Protein AF-0000000086877128 (afdb_homodimer)

Solvent-accessible surface area (backbone atoms only — not comparable to full-atom values): 38748 Å² total; per-residue (Å²): 130,80,77,83,66,61,86,32,36,44,50,57,32,26,36,36,42,41,64,25,34,46,66,72,61,38,46,67,58,54,51,50,49,52,50,43,30,56,76,71,41,38,40,82,70,58,33,36,36,46,27,45,37,66,69,55,47,38,70,53,56,48,97,86,67,41,83,35,70,26,52,86,39,33,70,78,38,64,40,54,50,24,49,56,36,42,74,72,74,32,40,28,24,35,50,50,13,54,2,64,21,31,85,87,59,33,63,27,34,51,97,33,39,54,61,50,28,35,49,40,33,72,30,50,38,35,28,38,40,36,32,52,32,62,46,59,86,90,51,61,65,68,46,54,50,20,20,40,33,50,22,33,46,62,33,85,40,79,45,48,37,33,37,32,51,45,37,48,86,67,36,74,65,48,44,53,40,33,56,27,27,23,33,28,60,35,62,84,70,43,43,31,62,67,42,50,50,52,55,55,59,71,51,63,86,48,31,44,61,32,26,40,36,25,17,38,21,67,46,62,38,55,53,62,33,64,27,58,36,70,36,68,84,73,33,68,33,90,26,47,54,71,55,43,35,47,31,50,53,48,51,39,23,52,54,28,22,34,50,27,38,17,33,61,75,89,68,49,50,70,70,37,48,54,56,78,60,32,63,54,49,49,48,60,27,51,25,72,52,28,41,11,28,44,80,44,74,34,53,65,54,92,79,49,56,91,56,38,37,30,36,41,23,54,40,76,83,37,34,34,39,39,36,44,38,25,64,43,92,51,68,42,69,47,32,44,53,35,52,80,66,30,43,45,62,88,73,60,48,32,33,38,33,30,33,49,83,78,70,42,77,76,47,77,39,59,55,46,54,63,54,75,31,48,47,37,20,55,47,45,29,42,32,36,79,38,117,129,78,75,83,66,60,85,32,36,43,50,57,32,26,35,37,41,41,65,28,34,47,66,72,62,38,46,66,59,54,51,50,49,53,50,42,30,58,76,72,41,38,41,83,70,58,32,36,35,46,28,44,37,66,69,55,47,38,71,54,56,49,97,87,68,42,85,34,70,26,54,86,39,32,70,78,38,62,40,53,51,24,49,56,36,43,73,70,75,33,38,27,23,36,49,50,13,55,2,63,22,31,84,88,60,32,63,26,32,51,97,33,40,54,62,49,27,35,50,40,32,72,30,51,40,35,28,38,40,35,33,51,32,62,46,59,86,89,53,59,64,68,46,54,49,20,20,38,35,51,22,32,47,63,31,86,40,77,46,51,38,33,38,32,50,44,37,48,86,66,34,75,65,47,45,53,41,35,57,27,27,24,33,27,60,34,61,85,70,42,41,31,61,67,42,52,50,51,56,55,61,70,50,63,86,49,30,46,64,30,26,40,36,23,17,37,20,67,45,62,37,56,54,63,34,66,28,57,35,72,36,64,84,72,31,72,32,64,41,47,52,70,54,44,34,48,30,51,53,49,51,38,22,52,54,28,23,34,52,28,37,16,34,60,72,87,69,50,49,70,71,38,47,54,57,80,60,32,64,54,49,50,49,60,26,51,26,72,53,29,40,10,28,45,78,44,74,32,51,66,55,91,81,50,57,89,55,37,37,31,36,42,23,55,41,77,82,38,35,34,39,38,36,42,39,25,62,43,91,52,68,43,67,47,31,44,52,35,53,80,64,30,42,46,62,88,73,60,49,32,34,38,34,30,33,47,83,78,70,41,77,75,47,74,40,59,55,46,54,63,53,75,32,49,49,37,20,58,48,45,29,42,31,36,78,39,117

pLDDT: mean 95.32, std 9.26, range [20.98, 98.94]

InterPro domains:
  IPR000111 Glycoside hydrolase family 27/36, conserved site [PS00512] (46-62)
  IPR002241 Glycoside hydrolase, family 27 [PF16499] (11-287)
  IPR002241 Glycoside hydrolase, family 27 [PR00740] (5-24)
  IPR002241 Glycoside hydrolase, family 27 [PR00740] (41-56)
  IPR002241 Glycoside hydrolase, family 27 [PR00740] (82-103)
  IPR002241 Glycoside hydrolase, family 27 [PR00740] (116-133)
  IPR002241 Glycoside hydrolase, family 27 [PR00740] (144-162)
  IPR002241 Glycoside hydrolase, family 27 [PR00740] (243-264)
  IPR002241 Glycoside hydrolase, family 27 [PTHR11452] (7-384)
  IPR002241 Glycoside hydrolase, family 27 [cd14792] (11-287)
  IPR013780 Glycosyl hydrolase, all-beta [G3DSA:2.60.40.1180] (301-386)
  IPR013785 Aldolase-type TIM barrel [G3DSA:3.20.20.70] (7-291)
  IPR017853 Glycoside hydrolase superfamily [SSF51445] (5-287)
  IPR041233 Alpha galactosidase, C-terminal domain [PF17801] (308-382)

Radius of gyration: 26.91 Å; Cα contacts (8 Å, |Δi|>4): 1889; chains: 2; bounding box: 66×76×56 Å

Foldseek 3Di:
DPPPDPVLLFFAAEAEAPQAQNQNAALVLLLVLLVCCLVVCVVVLPHAEREYEPNQFDQDADPVRETHGDCVRYVVDLLVSQVSSVVSVHAYHYEAELACADPVRHGHCPVNLLVHLLVCVVSRHAEYAYAYPHHDPPDQPLVSLLVNLVSNVPNPDHHQAEAEDQLPPVCLVRVQVSQHSEYENHHEAAQDLVSLLVLLLVCAPVQVSAWGSYHYASYEQCQQCCQNHPDCVSNSPNHDDLQLSLLSLLSCLQQLHRHHHHHSSSPGDPSSSLRSSLSLSSCSSGASGSGGWHWDAFPPNVVDDSQWTKTWDQGPVGKIKIKTFAQAQFKDKGKDFVVVVVDDQVVVKWKFKAWSSVGGTPGTDGGMDIDIAGHSHMTIIIIDIDD/DPPPPPVLLFFAAEAEAPQAQNQNAALVLLLVLLVCCLVVCVVVLPHAEREYEPNQFDQDADPVRHTHGDCVRYVPDLLVSQVSSVVSVHAYHYEAELACADPVRHGHCPVNLLVHLLVCVVSRHAEYEYAYPHHPPPDQPLVSLLVNLVSNVPNPDHHQAEAEDQLPDVCLVRVQVSQHSEYENHHEAAADLVSLLVLLLVCAPVQVSAWGSYHYASYEQCQQCQQNHPDCVSHSDHHDDLQLSLLSLLSCLQQLHRHYHHHSSSPGDPSSSLRSSLSLSSCSSGASGSGGWHWDAFPPNVVDDSSWTKTWDQGPVGKIKIKTFAQAQFKDKGKDFVVVVVDDQVVVKWKFKAWSSVRGTPGTDGRMDIDIAGHSHMTIIIIDIGD

Sequence (774 aa):
MRNHSLMGLAPALGWNSWNTFTWDINEQLIRDVADVFVSDGYLAAGYEYIVIDDCWSLKERDADGNLVADPEKFPSGMKTLADYIHDKGLKFGMYSCVGTHTCVGYPGSFEHEFQDAAMFAEWGVDFLKYDYCFKPRHISGELLYKRMSLALKNCGRDILFSACNWGEDNVYHWIRGSGAHMYRSTGDIRDNWESVKELALSQLGKQSYTGSFCHNDMDMLIVGMYGGSNNDFIGTIGGCNNIEYKTHFSLWSMMGSPLMIGCDVRKANQATKEILLNPDLLAINQDAEARGAYRIKPEPQWFHTDDVFMLVKVLTDGDLAIGFFNMSDSQRELSLQFWDMGLPYAAGCALSLYDCWEHKELGVFRERYAPVVGAHDCLVVRAKLVKMRNHSLMGLAPALGWNSWNTFTWDINEQLIRDVADVFVSDGYLAAGYEYIVIDDCWSLKERDADGNLVADPEKFPSGMKTLADYIHDKGLKFGMYSCVGTHTCVGYPGSFEHEFQDAAMFAEWGVDFLKYDYCFKPRHISGELLYKRMSLALKNCGRDILFSACNWGEDNVYHWIRGSGAHMYRSTGDIRDNWESVKELALSQLGKQSYTGSFCHNDMDMLIVGMYGGSNNDFIGTIGGCNNIEYKTHFSLWSMMGSPLMIGCDVRKANQATKEILLNPDLLAINQDAEARGAYRIKPEPQWFHTDDVFMLVKVLTDGDLAIGFFNMSDSQRELSLQFWDMGLPYAAGCALSLYDCWEHKELGVFRERYAPVVGAHDCLVVRAKLVK

Structure (mmCIF, N/CA/C/O backbone):
data_AF-0000000086877128-model_v1
#
loop_
_entity.id
_entity.type
_entity.pdbx_description
1 polymer Alpha-galactosidase
#
loop_
_atom_site.group_PDB
_atom_site.id
_atom_site.type_symbol
_atom_site.label_atom_id
_atom_site.label_alt_id
_atom_site.label_comp_id
_atom_site.label_asym_id
_atom_site.label_entity_id
_atom_site.label_seq_id
_atom_site.pdbx_PDB_ins_code
_atom_site.Cartn_x
_atom_site.Cartn_y
_atom_site.Cartn_z
_atom_site.occupancy
_atom_site.B_iso_or_equiv
_atom_site.auth_seq_id
_atom_site.auth_comp_id
_atom_site.auth_asym_id
_atom_site.auth_atom_id
_atom_site.pdbx_PDB_model_num
ATOM 1 N N . MET A 1 1 ? 3.586 16.766 -20.344 1 20.98 1 MET A N 1
ATOM 2 C CA . MET A 1 1 ? 2.334 16.125 -19.953 1 20.98 1 MET A CA 1
ATOM 3 C C . MET A 1 1 ? 2.449 15.5 -18.578 1 20.98 1 MET A C 1
ATOM 5 O O . MET A 1 1 ? 3.203 14.547 -18.375 1 20.98 1 MET A O 1
ATOM 9 N N . ARG A 1 2 ? 2.594 16.266 -17.516 1 30.47 2 ARG A N 1
ATOM 10 C CA . ARG A 1 2 ? 2.891 15.953 -16.125 1 30.47 2 ARG A CA 1
ATOM 11 C C . ARG A 1 2 ? 2.119 14.719 -15.664 1 30.47 2 ARG A C 1
ATOM 13 O O . ARG A 1 2 ? 0.891 14.68 -15.758 1 30.47 2 ARG A O 1
ATOM 20 N N . ASN A 1 3 ? 2.402 13.57 -15.867 1 36.44 3 ASN A N 1
ATOM 21 C CA . ASN A 1 3 ? 1.812 12.281 -15.516 1 36.44 3 ASN A CA 1
ATOM 22 C C . ASN A 1 3 ? 1.073 12.352 -14.18 1 36.44 3 ASN A C 1
ATOM 24 O O . ASN A 1 3 ? 1.692 12.539 -13.133 1 36.44 3 ASN A O 1
ATOM 28 N N . HIS A 1 4 ? -0.098 13.031 -14.125 1 47.41 4 HIS A N 1
ATOM 29 C CA . HIS A 1 4 ? -0.958 13.297 -12.977 1 47.41 4 HIS A CA 1
ATOM 30 C C . HIS A 1 4 ? -1.059 12.07 -12.078 1 47.41 4 HIS A C 1
ATOM 32 O O . HIS A 1 4 ? -1.829 11.148 -12.352 1 47.41 4 HIS A O 1
ATOM 38 N N . SER A 1 5 ? 0.069 11.789 -11.312 1 67.81 5 SER A N 1
ATOM 39 C CA . SER A 1 5 ? 0.178 10.672 -10.383 1 67.81 5 SER A CA 1
ATOM 40 C C . SER A 1 5 ? -0.897 10.742 -9.305 1 67.81 5 SER A C 1
ATOM 42 O O . SER A 1 5 ? -1.405 11.82 -9 1 67.81 5 SER A O 1
ATOM 44 N N . LEU A 1 6 ? -1.584 9.75 -9.031 1 87.12 6 LEU A N 1
ATOM 45 C CA . LEU A 1 6 ? -2.561 9.609 -7.961 1 87.12 6 LEU A CA 1
ATOM 46 C C . LEU A 1 6 ? -2.014 10.164 -6.648 1 87.12 6 LEU A C 1
ATOM 48 O O . LEU A 1 6 ? -0.856 9.922 -6.301 1 87.12 6 LEU A O 1
ATOM 52 N N . MET A 1 7 ? -2.77 11.125 -6.109 1 94.69 7 MET A N 1
ATOM 53 C CA . MET A 1 7 ? -2.4 11.68 -4.809 1 94.69 7 MET A CA 1
ATOM 54 C C . MET A 1 7 ? -2.109 10.57 -3.807 1 94.69 7 MET A C 1
ATOM 56 O O . MET A 1 7 ? -2.904 9.641 -3.658 1 94.69 7 MET A O 1
ATOM 60 N N . GLY A 1 8 ? -0.974 10.664 -3.24 1 96.38 8 GLY A N 1
ATOM 61 C CA . GLY A 1 8 ? -0.628 9.695 -2.211 1 96.38 8 GLY A CA 1
ATOM 62 C C . GLY A 1 8 ? 0.07 8.461 -2.76 1 96.38 8 GLY A C 1
ATOM 63 O O . GLY A 1 8 ? 0.421 7.555 -2.006 1 96.38 8 GLY A O 1
ATOM 64 N N . LEU A 1 9 ? 0.329 8.391 -4.074 1 96.75 9 LEU A N 1
ATOM 65 C CA . LEU A 1 9 ? 1.034 7.25 -4.641 1 96.75 9 LEU A CA 1
ATOM 66 C C . LEU A 1 9 ? 2.453 7.16 -4.094 1 96.75 9 LEU A C 1
ATOM 68 O O . LEU A 1 9 ? 2.895 6.086 -3.668 1 96.75 9 LEU A O 1
ATOM 72 N N . ALA A 1 10 ? 3.168 8.227 -4.105 1 97.12 10 ALA A N 1
ATOM 73 C CA . ALA A 1 10 ? 4.5 8.328 -3.512 1 97.12 10 ALA A CA 1
ATOM 74 C C . ALA A 1 10 ? 4.477 9.219 -2.273 1 97.12 10 ALA A C 1
ATOM 76 O O . ALA A 1 10 ? 3.537 9.992 -2.072 1 97.12 10 ALA A O 1
ATOM 77 N N . PRO A 1 11 ? 5.488 9.094 -1.396 1 98.5 11 PRO A N 1
ATOM 78 C CA . PRO A 1 11 ? 5.551 9.969 -0.221 1 98.5 11 PRO A CA 1
ATOM 79 C C . PRO A 1 11 ? 5.586 11.453 -0.59 1 98.5 11 PRO A C 1
ATOM 81 O O . PRO A 1 11 ? 6.215 11.828 -1.58 1 98.5 11 PRO A O 1
ATOM 84 N N . ALA A 1 12 ? 4.965 12.266 0.196 1 98.69 12 ALA A N 1
ATOM 85 C CA . ALA A 1 12 ? 4.93 13.711 -0.038 1 98.69 12 ALA A CA 1
ATOM 86 C C . ALA A 1 12 ? 6.316 14.32 0.141 1 98.69 12 ALA A C 1
ATOM 88 O O . ALA A 1 12 ? 7.062 13.938 1.044 1 98.69 12 ALA A O 1
ATOM 89 N N . LEU A 1 13 ? 6.668 15.234 -0.708 1 98.88 13 LEU A N 1
ATOM 90 C CA . LEU A 1 13 ? 7.855 16.078 -0.585 1 98.88 13 LEU A CA 1
ATOM 91 C C . LEU A 1 13 ? 7.473 17.531 -0.402 1 98.88 13 LEU A C 1
ATOM 93 O O . LEU A 1 13 ? 6.645 18.062 -1.147 1 98.88 13 LEU A O 1
ATOM 97 N N . GLY A 1 14 ? 8 18.141 0.598 1 98.94 14 GLY A N 1
ATOM 98 C CA . GLY A 1 14 ? 7.641 19.531 0.794 1 98.94 14 GLY A CA 1
ATOM 99 C C . GLY A 1 14 ? 8.391 20.188 1.938 1 98.94 14 GLY A C 1
ATOM 100 O O . GLY A 1 14 ? 9.547 19.859 2.207 1 98.94 14 GLY A O 1
ATOM 101 N N . TRP A 1 15 ? 7.836 21.234 2.416 1 98.94 15 TRP A N 1
ATOM 102 C CA . TRP A 1 15 ? 8.344 22.047 3.518 1 98.94 15 TRP A CA 1
ATOM 103 C C . TRP A 1 15 ? 7.254 22.312 4.547 1 98.94 15 TRP A C 1
ATOM 105 O O . TRP A 1 15 ? 6.082 22.484 4.191 1 98.94 15 TRP A O 1
ATOM 115 N N . ASN A 1 16 ? 7.621 22.297 5.781 1 98.69 16 ASN A N 1
ATOM 116 C CA . ASN A 1 16 ? 6.73 22.641 6.887 1 98.69 16 ASN A CA 1
ATOM 117 C C . ASN A 1 16 ? 7.355 23.672 7.816 1 98.69 16 ASN A C 1
ATOM 119 O O . ASN A 1 16 ? 8.531 23.562 8.164 1 98.69 16 ASN A O 1
ATOM 123 N N . SER A 1 17 ? 6.621 24.594 8.305 1 97.44 17 SER A N 1
ATOM 124 C CA . SER A 1 17 ? 7.125 25.781 8.969 1 97.44 17 SER A CA 1
ATOM 125 C C . SER A 1 17 ? 7.504 25.5 10.422 1 97.44 17 SER A C 1
ATOM 127 O O . SER A 1 17 ? 8.18 26.297 11.062 1 97.44 17 SER A O 1
ATOM 129 N N . TRP A 1 18 ? 7.184 24.438 10.969 1 95.81 18 TRP A N 1
ATOM 130 C CA . TRP A 1 18 ? 7.137 24.266 12.414 1 95.81 18 TRP A CA 1
ATOM 131 C C . TRP A 1 18 ? 8.547 24.188 13 1 95.81 18 TRP A C 1
ATOM 133 O O . TRP A 1 18 ? 8.875 24.906 13.938 1 95.81 18 TRP A O 1
ATOM 143 N N . ASN A 1 19 ? 9.398 23.344 12.453 1 94.12 19 ASN A N 1
ATOM 144 C CA . ASN A 1 19 ? 10.648 23 13.109 1 94.12 19 ASN A CA 1
ATOM 145 C C . ASN A 1 19 ? 11.523 24.219 13.336 1 94.12 19 ASN A C 1
ATOM 147 O O . ASN A 1 19 ? 12.188 24.344 14.367 1 94.12 19 ASN A O 1
ATOM 151 N N . THR A 1 20 ? 11.539 25.109 12.406 1 93.69 20 THR A N 1
ATOM 152 C CA . THR A 1 20 ? 12.43 26.25 12.508 1 93.69 20 THR A CA 1
ATOM 153 C C . THR A 1 20 ? 11.688 27.469 13.07 1 93.69 20 THR A C 1
ATOM 155 O O . THR A 1 20 ? 12.219 28.188 13.922 1 93.69 20 THR A O 1
ATOM 158 N N . PHE A 1 21 ? 10.375 27.656 12.68 1 94.19 21 PHE A N 1
ATOM 159 C CA . PHE A 1 21 ? 9.766 28.969 12.906 1 94.19 21 PHE A CA 1
ATOM 160 C C . PHE A 1 21 ? 8.703 28.891 13.992 1 94.19 21 PHE A C 1
ATOM 162 O O . PHE A 1 21 ? 8.305 29.906 14.547 1 94.19 21 PHE A O 1
ATOM 169 N N . THR A 1 22 ? 8.164 27.703 14.266 1 92.25 22 THR A N 1
ATOM 170 C CA . THR A 1 22 ? 7.094 27.531 15.234 1 92.25 22 THR A CA 1
ATOM 171 C C . THR A 1 22 ? 5.992 28.562 15.023 1 92.25 22 THR A C 1
ATOM 173 O O . THR A 1 22 ? 5.262 28.5 14.039 1 92.25 22 THR A O 1
ATOM 176 N N . TRP A 1 23 ? 5.895 29.547 15.961 1 92 23 TRP A N 1
ATOM 177 C CA . TRP A 1 23 ? 4.816 30.531 15.891 1 92 23 TRP A CA 1
ATOM 178 C C . TRP A 1 23 ? 5.254 31.766 15.117 1 92 23 TRP A C 1
ATOM 180 O O . TRP A 1 23 ? 4.43 32.625 14.781 1 92 23 TRP A O 1
ATOM 190 N N . ASP A 1 24 ? 6.535 31.875 14.844 1 93.38 24 ASP A N 1
ATOM 191 C CA . ASP A 1 24 ? 7.055 33.062 14.148 1 93.38 24 ASP A CA 1
ATOM 192 C C . ASP A 1 24 ? 6.883 32.906 12.633 1 93.38 24 ASP A C 1
ATOM 194 O O . ASP A 1 24 ? 7.867 32.812 11.898 1 93.38 24 ASP A O 1
ATOM 198 N N . ILE A 1 25 ? 5.637 32.938 12.219 1 96.81 25 ILE A N 1
ATOM 199 C CA . ILE A 1 25 ? 5.316 32.781 10.805 1 96.81 25 ILE A CA 1
ATOM 200 C C . ILE A 1 25 ? 4.461 33.938 10.336 1 96.81 25 ILE A C 1
ATOM 202 O O . ILE A 1 25 ? 3.74 34.562 11.125 1 96.81 25 ILE A O 1
ATOM 206 N N . ASN A 1 26 ? 4.621 34.281 9.141 1 98.12 26 ASN A N 1
ATOM 207 C CA . ASN A 1 26 ? 3.799 35.312 8.492 1 98.12 26 ASN A CA 1
ATOM 208 C C . ASN A 1 26 ? 3.758 35.094 6.977 1 98.12 26 ASN A C 1
ATOM 210 O O . ASN A 1 26 ? 4.457 34.25 6.441 1 98.12 26 ASN A O 1
ATOM 214 N N . GLU A 1 27 ? 2.949 35.906 6.363 1 98.62 27 GLU A N 1
ATOM 215 C CA . GLU A 1 27 ? 2.688 35.75 4.934 1 98.62 27 GLU A CA 1
ATOM 216 C C . GLU A 1 27 ? 3.967 35.938 4.121 1 98.62 27 GLU A C 1
ATOM 218 O O . GLU A 1 27 ? 4.211 35.156 3.18 1 98.62 27 GLU A O 1
ATOM 223 N N . GLN A 1 28 ? 4.723 36.875 4.422 1 98.62 28 GLN A N 1
ATOM 224 C CA . GLN A 1 28 ? 5.938 37.125 3.656 1 98.62 28 GLN A CA 1
ATOM 225 C C . GLN A 1 28 ? 6.898 35.969 3.73 1 98.62 28 GLN A C 1
ATOM 227 O O . GLN A 1 28 ? 7.512 35.594 2.727 1 98.62 28 GLN A O 1
ATOM 232 N N . LEU A 1 29 ? 7.051 35.406 4.91 1 98.5 29 LEU A N 1
ATOM 233 C CA . LEU A 1 29 ? 7.891 34.219 5.07 1 98.5 29 LEU A CA 1
ATOM 234 C C . LEU A 1 29 ? 7.457 33.094 4.117 1 98.5 29 LEU A C 1
ATOM 236 O O . LEU A 1 29 ? 8.289 32.531 3.42 1 98.5 29 LEU A O 1
ATOM 240 N N . ILE A 1 30 ? 6.18 32.844 4.066 1 98.88 30 ILE A N 1
ATOM 241 C CA . ILE A 1 30 ? 5.648 31.75 3.26 1 98.88 30 ILE A CA 1
ATOM 242 C C . ILE A 1 30 ? 5.855 32.062 1.777 1 98.88 30 ILE A C 1
ATOM 244 O O . ILE A 1 30 ? 6.25 31.172 1.008 1 98.88 30 ILE A O 1
ATOM 248 N N . ARG A 1 31 ? 5.625 33.25 1.391 1 98.88 31 ARG A N 1
ATOM 249 C CA . ARG A 1 31 ? 5.863 33.656 0.009 1 98.88 31 ARG A CA 1
ATOM 250 C C . ARG A 1 31 ? 7.332 33.5 -0.367 1 98.88 31 ARG A C 1
ATOM 252 O O . ARG A 1 31 ? 7.645 32.969 -1.441 1 98.88 31 ARG A O 1
ATOM 259 N N . ASP A 1 32 ? 8.211 33.938 0.527 1 98.88 32 ASP A N 1
ATOM 260 C CA . ASP A 1 32 ? 9.648 33.812 0.268 1 98.88 32 ASP A CA 1
ATOM 261 C C . ASP A 1 32 ? 10.047 32.344 0.097 1 98.88 32 ASP A C 1
ATOM 263 O O . ASP A 1 32 ? 10.836 32 -0.787 1 98.88 32 ASP A O 1
ATOM 267 N N . VAL A 1 33 ? 9.523 31.5 0.943 1 98.88 33 VAL A N 1
ATOM 268 C CA . VAL A 1 33 ? 9.82 30.078 0.854 1 98.88 33 VAL A CA 1
ATOM 269 C C . VAL A 1 33 ? 9.352 29.531 -0.49 1 98.88 33 VAL A C 1
ATOM 271 O O . VAL A 1 33 ? 10.078 28.797 -1.163 1 98.88 33 VAL A O 1
ATOM 274 N N . ALA A 1 34 ? 8.148 29.891 -0.888 1 98.94 34 ALA A N 1
ATOM 275 C CA . ALA A 1 34 ? 7.617 29.438 -2.176 1 98.94 34 ALA A CA 1
ATOM 276 C C . ALA A 1 34 ? 8.523 29.891 -3.322 1 98.94 34 ALA A C 1
ATOM 278 O O . ALA A 1 34 ? 8.797 29.109 -4.238 1 98.94 34 ALA A O 1
ATOM 279 N N . ASP A 1 35 ? 8.977 31.125 -3.24 1 98.88 35 ASP A N 1
ATOM 280 C CA . ASP A 1 35 ? 9.859 31.656 -4.277 1 98.88 35 ASP A CA 1
ATOM 281 C C . ASP A 1 35 ? 11.172 30.859 -4.32 1 98.88 35 ASP A C 1
ATOM 283 O O . ASP A 1 35 ? 11.664 30.531 -5.402 1 98.88 35 ASP A O 1
ATOM 287 N N . VAL A 1 36 ? 11.719 30.547 -3.17 1 98.81 36 VAL A N 1
ATOM 288 C CA . VAL A 1 36 ? 12.984 29.828 -3.066 1 98.81 36 VAL A CA 1
ATOM 289 C C . VAL A 1 36 ? 12.812 28.406 -3.594 1 98.81 36 VAL A C 1
ATOM 291 O O . VAL A 1 36 ? 13.719 27.859 -4.219 1 98.81 36 VAL A O 1
ATOM 294 N N . PHE A 1 37 ? 11.656 27.812 -3.355 1 98.88 37 PHE A N 1
ATOM 295 C CA . PHE A 1 37 ? 11.383 26.469 -3.855 1 98.88 37 PHE A CA 1
ATOM 296 C C . PHE A 1 37 ? 11.547 26.422 -5.371 1 98.88 37 PHE A C 1
ATOM 298 O O . PHE A 1 37 ? 12.047 25.422 -5.906 1 98.88 37 PHE A O 1
ATOM 305 N N . VAL A 1 38 ? 11.125 27.484 -6.004 1 98.75 38 VAL A N 1
ATOM 306 C CA . VAL A 1 38 ? 11.219 27.531 -7.457 1 98.75 38 VAL A CA 1
ATOM 307 C C . VAL A 1 38 ? 12.641 27.891 -7.875 1 98.75 38 VAL A C 1
ATOM 309 O O . VAL A 1 38 ? 13.266 27.172 -8.656 1 98.75 38 VAL A O 1
ATOM 312 N N . SER A 1 39 ? 13.195 28.891 -7.289 1 98.69 39 SER A N 1
ATOM 313 C CA . SER A 1 39 ? 14.469 29.453 -7.75 1 98.69 39 SER A CA 1
ATOM 314 C C . SER A 1 39 ? 15.625 28.5 -7.441 1 98.69 39 SER A C 1
ATOM 316 O O . SER A 1 39 ? 16.578 28.406 -8.211 1 98.69 39 SER A O 1
ATOM 318 N N . ASP A 1 40 ? 15.469 27.797 -6.32 1 98.56 40 ASP A N 1
ATOM 319 C CA . ASP A 1 40 ? 16.609 27 -5.875 1 98.56 40 ASP A CA 1
ATOM 320 C C . ASP A 1 40 ? 16.438 25.531 -6.254 1 98.56 40 ASP A C 1
ATOM 322 O O . ASP A 1 40 ? 17.234 24.688 -5.828 1 98.56 40 ASP A O 1
ATOM 326 N N . GLY A 1 41 ? 15.422 25.203 -7.008 1 98.62 41 GLY A N 1
ATOM 327 C CA . GLY A 1 41 ? 15.344 23.906 -7.656 1 98.62 41 GLY A CA 1
ATOM 328 C C . GLY A 1 41 ? 14.594 22.875 -6.832 1 98.62 41 GLY A C 1
ATOM 329 O O . GLY A 1 41 ? 14.523 21.703 -7.215 1 98.62 41 GLY A O 1
ATOM 330 N N . TYR A 1 42 ? 14.023 23.266 -5.695 1 98.88 42 TYR A N 1
ATOM 331 C CA . TYR A 1 42 ? 13.266 22.312 -4.887 1 98.88 42 TYR A CA 1
ATOM 332 C C . TYR A 1 42 ? 12.062 21.766 -5.656 1 98.88 42 TYR A C 1
ATOM 334 O O . TYR A 1 42 ? 11.812 20.562 -5.664 1 98.88 42 TYR A O 1
ATOM 342 N N . LEU A 1 43 ? 11.297 22.625 -6.316 1 98.88 43 LEU A N 1
ATOM 343 C CA . LEU A 1 43 ? 10.156 22.203 -7.117 1 98.88 43 LEU A CA 1
ATOM 344 C C . LEU A 1 43 ? 10.602 21.25 -8.227 1 98.88 43 LEU A C 1
ATOM 346 O O . LEU A 1 43 ? 9.977 20.219 -8.453 1 98.88 43 LEU A O 1
ATOM 350 N N . ALA A 1 44 ? 11.672 21.578 -8.906 1 98.62 44 ALA A N 1
ATOM 351 C CA . ALA A 1 44 ? 12.188 20.734 -9.977 1 98.62 44 ALA A CA 1
ATOM 352 C C . ALA A 1 44 ? 12.586 19.359 -9.453 1 98.62 44 ALA A C 1
ATOM 354 O O . ALA A 1 44 ? 12.5 18.359 -10.18 1 98.62 44 ALA A O 1
ATOM 355 N N . ALA A 1 45 ? 12.977 19.328 -8.164 1 98.81 45 ALA A N 1
ATOM 356 C CA . ALA A 1 45 ? 13.391 18.062 -7.547 1 98.81 45 ALA A CA 1
ATOM 357 C C . ALA A 1 45 ? 12.188 17.266 -7.055 1 98.81 45 ALA A C 1
ATOM 359 O O . ALA A 1 45 ? 12.328 16.125 -6.609 1 98.81 45 ALA A O 1
ATOM 360 N N . GLY A 1 46 ? 11.031 17.828 -7.109 1 98.5 46 GLY A N 1
ATOM 361 C CA . GLY A 1 46 ? 9.82 17.109 -6.766 1 98.5 46 GLY A CA 1
ATOM 362 C C . GLY A 1 46 ? 9.156 17.609 -5.5 1 98.5 46 GLY A C 1
ATOM 363 O O . GLY A 1 46 ? 8.047 17.188 -5.164 1 98.5 46 GLY A O 1
ATOM 364 N N . TYR A 1 47 ? 9.859 18.531 -4.75 1 98.88 47 TYR A N 1
ATOM 365 C CA . TYR A 1 47 ? 9.219 19.141 -3.588 1 98.88 47 TYR A CA 1
ATOM 366 C C . TYR A 1 47 ? 8.094 20.078 -4.012 1 98.88 47 TYR A C 1
ATOM 368 O O . TYR A 1 47 ? 8.328 21.078 -4.703 1 98.88 47 TYR A O 1
ATOM 376 N N . GLU A 1 48 ? 6.879 19.812 -3.525 1 98.44 48 GLU A N 1
ATOM 377 C CA . GLU A 1 48 ? 5.809 20.609 -4.102 1 98.44 48 GLU A CA 1
ATOM 378 C C . GLU A 1 48 ? 4.902 21.188 -3.018 1 98.44 48 GLU A C 1
ATOM 380 O O . GLU A 1 48 ? 4.117 22.109 -3.277 1 98.44 48 GLU A O 1
ATOM 385 N N . TYR A 1 49 ? 4.938 20.703 -1.763 1 98.88 49 TYR A N 1
ATOM 386 C CA . TYR A 1 49 ? 4.023 21.172 -0.725 1 98.88 49 TYR A CA 1
ATOM 387 C C . TYR A 1 49 ? 4.676 22.234 0.146 1 98.88 49 TYR A C 1
ATOM 389 O O . TYR A 1 49 ? 5.777 22.031 0.668 1 98.88 49 TYR A O 1
ATOM 397 N N . ILE A 1 50 ? 4.059 23.297 0.29 1 98.94 50 ILE A N 1
ATOM 398 C CA . ILE A 1 50 ? 4.391 24.328 1.272 1 98.94 50 ILE A CA 1
ATOM 399 C C . ILE A 1 50 ? 3.338 24.344 2.377 1 98.94 50 ILE A C 1
ATOM 401 O O . ILE A 1 50 ? 2.221 24.828 2.17 1 98.94 50 ILE A O 1
ATOM 405 N N . VAL A 1 51 ? 3.713 23.891 3.596 1 98.94 51 VAL A N 1
ATOM 406 C CA . VAL A 1 51 ? 2.73 23.641 4.648 1 98.94 51 VAL A CA 1
ATOM 407 C C . VAL A 1 51 ? 2.941 24.641 5.785 1 98.94 51 VAL A C 1
ATOM 409 O O . VAL A 1 51 ? 4.027 24.703 6.367 1 98.94 51 VAL A O 1
ATOM 412 N N . ILE A 1 52 ? 1.924 25.406 6.062 1 98.69 52 ILE A N 1
ATOM 413 C CA . ILE A 1 52 ? 1.896 26.234 7.266 1 98.69 52 ILE A CA 1
ATOM 414 C C . ILE A 1 52 ? 1.423 25.391 8.453 1 98.69 52 ILE A C 1
ATOM 416 O O . ILE A 1 52 ? 0.305 24.875 8.445 1 98.69 52 ILE A O 1
ATOM 420 N N . ASP A 1 53 ? 2.275 25.281 9.398 1 97.75 53 ASP A N 1
ATOM 421 C CA . ASP A 1 53 ? 1.914 24.516 10.594 1 97.75 53 ASP A CA 1
ATOM 422 C C . ASP A 1 53 ? 1.119 25.391 11.57 1 97.75 53 ASP A C 1
ATOM 424 O O . ASP A 1 53 ? 0.47 26.344 11.164 1 97.75 53 ASP A O 1
ATOM 428 N N . ASP A 1 54 ? 1.024 25.016 12.805 1 96.75 54 ASP A N 1
ATOM 429 C CA . ASP A 1 54 ? 0.218 25.641 13.859 1 96.75 54 ASP A CA 1
ATOM 430 C C . ASP A 1 54 ? 0.49 27.141 13.945 1 96.75 54 ASP A C 1
ATOM 432 O O . ASP A 1 54 ? 1.432 27.641 13.328 1 96.75 54 ASP A O 1
ATOM 436 N N . CYS A 1 55 ? -0.433 27.891 14.531 1 96.5 55 CYS A N 1
ATOM 437 C CA . CYS A 1 55 ? -0.322 29.281 14.93 1 96.5 55 CYS A CA 1
ATOM 438 C C . CYS A 1 55 ? -0.665 30.203 13.773 1 96.5 55 CYS A C 1
ATOM 440 O O . CYS A 1 55 ? -0.253 31.375 13.758 1 96.5 55 CYS A O 1
ATOM 442 N N . TRP A 1 56 ? -1.335 29.734 12.781 1 98.31 56 TRP A N 1
ATOM 443 C CA . TRP A 1 56 ? -1.737 30.562 11.648 1 98.31 56 TRP A CA 1
ATOM 444 C C . TRP A 1 56 ? -3.041 31.297 11.953 1 98.31 56 TRP A C 1
ATOM 446 O O . TRP A 1 56 ? -3.381 32.281 11.281 1 98.31 56 TRP A O 1
ATOM 456 N N . SER A 1 57 ? -3.799 30.875 12.922 1 98.5 57 SER A N 1
ATOM 457 C CA . SER A 1 57 ? -5.152 31.359 13.164 1 98.5 57 SER A CA 1
ATOM 458 C C . SER A 1 57 ? -5.203 32.25 14.398 1 98.5 57 SER A C 1
ATOM 460 O O . SER A 1 57 ? -4.234 32.344 15.156 1 98.5 57 SER A O 1
ATOM 462 N N . LEU A 1 58 ? -6.344 32.938 14.547 1 98.31 58 LEU A N 1
ATOM 463 C CA . LEU A 1 58 ? -6.691 33.531 15.828 1 98.31 58 LEU A CA 1
ATOM 464 C C . LEU A 1 58 ? -7.016 32.469 16.859 1 98.31 58 LEU A C 1
AT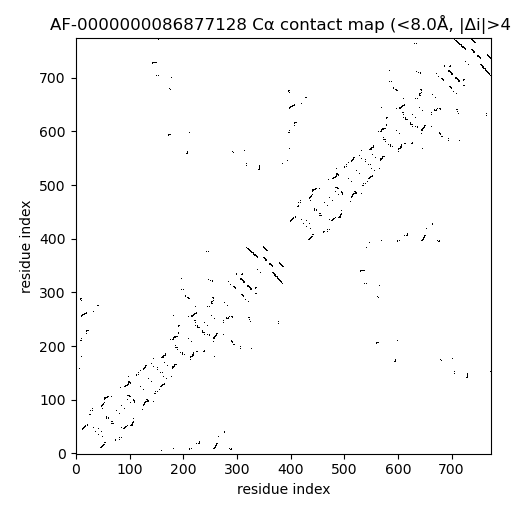OM 466 O O . LEU A 1 58 ? -7.215 31.312 16.516 1 98.31 58 LEU A O 1
ATOM 470 N N . LYS A 1 59 ? -7.062 32.875 18.109 1 97.69 59 LYS A N 1
ATOM 471 C CA . LYS A 1 59 ? -7.23 31.938 19.219 1 97.69 59 LYS A CA 1
ATOM 472 C C . LYS A 1 59 ? -8.711 31.625 19.453 1 97.69 59 LYS A C 1
ATOM 474 O O . LYS A 1 59 ? -9.047 30.812 20.312 1 97.69 59 LYS A O 1
ATOM 479 N N . GLU A 1 60 ? -9.531 32.281 18.719 1 97.69 60 GLU A N 1
ATOM 480 C CA . GLU A 1 60 ? -10.961 32.031 18.797 1 97.69 60 GLU A CA 1
ATOM 481 C C . GLU A 1 60 ? -11.586 31.906 17.406 1 97.69 60 GLU A C 1
ATOM 483 O O . GLU A 1 60 ? -11.188 32.594 16.469 1 97.69 60 GLU A O 1
ATOM 488 N N . ARG A 1 61 ? -12.531 30.984 17.281 1 98.19 61 ARG A N 1
ATOM 489 C CA . ARG A 1 61 ? -13.359 30.906 16.078 1 98.19 61 ARG A CA 1
ATOM 490 C C . ARG A 1 61 ? -14.281 32.094 15.953 1 98.19 61 ARG A C 1
ATOM 492 O O . ARG A 1 61 ? -14.555 32.781 16.953 1 98.19 61 ARG A O 1
ATOM 499 N N . ASP A 1 62 ? -14.773 32.406 14.766 1 98.12 62 ASP A N 1
ATOM 500 C CA . ASP A 1 62 ? -15.734 33.469 14.609 1 98.12 62 ASP A CA 1
ATOM 501 C C . ASP A 1 62 ? -17.141 33.031 15.039 1 98.12 62 ASP A C 1
ATOM 503 O O . ASP A 1 62 ? -17.312 31.922 15.539 1 98.12 62 ASP A O 1
ATOM 507 N N . ALA A 1 63 ? -18.094 33.906 14.875 1 97.81 63 ALA A N 1
ATOM 508 C CA . ALA A 1 63 ? -19.438 33.688 15.383 1 97.81 63 ALA A CA 1
ATOM 509 C C . ALA A 1 63 ? -20.125 32.531 14.656 1 97.81 63 ALA A C 1
ATOM 511 O O . ALA A 1 63 ? -21.016 31.891 15.203 1 97.81 63 ALA A O 1
ATOM 512 N N . ASP A 1 64 ? -19.672 32.219 13.461 1 97.38 64 ASP A N 1
ATOM 513 C CA . ASP A 1 64 ? -20.234 31.141 12.672 1 97.38 64 ASP A CA 1
ATOM 514 C C . ASP A 1 64 ? -19.484 29.844 12.906 1 97.38 64 ASP A C 1
ATOM 516 O O . ASP A 1 64 ? -19.781 28.812 12.281 1 97.38 64 ASP A O 1
ATOM 520 N N . GLY A 1 65 ? -18.453 29.828 13.766 1 97.56 65 GLY A N 1
ATOM 521 C CA . GLY A 1 65 ? -17.719 28.641 14.141 1 97.56 65 GLY A CA 1
ATOM 522 C C . GLY A 1 65 ? -16.531 28.359 13.242 1 97.56 65 GLY A C 1
ATOM 523 O O . GLY A 1 65 ? -15.922 27.297 13.312 1 97.56 65 GLY A O 1
ATOM 524 N N . ASN A 1 66 ? -16.203 29.312 12.43 1 98.12 66 ASN A N 1
ATOM 525 C CA . ASN A 1 66 ? -15.086 29.109 11.516 1 98.12 66 ASN A CA 1
ATOM 526 C C . ASN A 1 66 ? -13.758 29.469 12.164 1 98.12 66 ASN A C 1
ATOM 528 O O . ASN A 1 66 ? -13.695 30.375 13.008 1 98.12 66 ASN A O 1
ATOM 532 N N . LEU A 1 67 ? -12.711 28.719 11.75 1 98.5 67 LEU A N 1
ATOM 533 C CA . LEU A 1 67 ? -11.359 29.188 12.031 1 98.5 67 LEU A CA 1
ATOM 534 C C . LEU A 1 67 ? -11.078 30.5 11.312 1 98.5 67 LEU A C 1
ATOM 536 O O . LEU A 1 67 ? -11.555 30.719 10.195 1 98.5 67 LEU A O 1
ATOM 540 N N . VAL A 1 68 ? -10.336 31.359 11.984 1 98.56 68 VAL A N 1
ATOM 541 C CA . VAL A 1 68 ? -10.047 32.688 11.414 1 98.56 68 VAL A CA 1
ATOM 542 C C . VAL A 1 68 ? -8.539 32.844 11.266 1 98.56 68 VAL A C 1
ATOM 544 O O . VAL A 1 68 ? -7.801 32.781 12.25 1 98.56 68 VAL A O 1
ATOM 547 N N . ALA A 1 69 ? -8.102 33.062 10.094 1 98.56 69 ALA A N 1
ATOM 548 C CA . ALA A 1 69 ? -6.688 33.375 9.891 1 98.56 69 ALA A CA 1
ATOM 549 C C . ALA A 1 69 ? -6.285 34.656 10.57 1 98.56 69 ALA A C 1
ATOM 551 O O . ALA A 1 69 ? -7.027 35.656 10.531 1 98.56 69 ALA A O 1
ATOM 552 N N . ASP A 1 70 ? -5.148 34.656 11.18 1 98.56 70 ASP A N 1
ATOM 553 C CA . ASP A 1 70 ? -4.645 35.875 11.828 1 98.56 70 ASP A CA 1
ATOM 554 C C . ASP A 1 70 ? -4.375 36.969 10.805 1 98.56 70 ASP A C 1
ATOM 556 O O . ASP A 1 70 ? -3.453 36.875 9.992 1 98.56 70 ASP A O 1
ATOM 560 N N . PRO A 1 71 ? -5.094 38.062 10.875 1 98.19 71 PRO A N 1
ATOM 561 C CA . PRO A 1 71 ? -4.922 39.094 9.844 1 98.19 71 PRO A CA 1
ATOM 562 C C . PRO A 1 71 ? -3.594 39.812 9.969 1 98.19 71 PRO A C 1
ATOM 564 O O . PRO A 1 71 ? -3.156 40.469 9.016 1 98.19 71 PRO A O 1
ATOM 567 N N . GLU A 1 72 ? -3.008 39.844 11.148 1 98.31 72 GLU A N 1
ATOM 568 C CA . GLU A 1 72 ? -1.693 40.438 11.312 1 98.31 72 GLU A CA 1
ATOM 569 C C . GLU A 1 72 ? -0.607 39.625 10.641 1 98.31 72 GLU A C 1
ATOM 571 O O . GLU A 1 72 ? 0.295 40.156 10 1 98.31 72 GLU A O 1
ATOM 576 N N . LYS A 1 73 ? -0.727 38.344 10.711 1 98.38 73 LYS A N 1
ATOM 577 C CA . LYS A 1 73 ? 0.261 37.438 10.133 1 98.38 73 LYS A CA 1
ATOM 578 C C . LYS A 1 73 ? 0.013 37.219 8.641 1 98.38 73 LYS A C 1
ATOM 580 O O . LYS A 1 73 ? 0.959 37.125 7.852 1 98.38 73 LYS A O 1
ATOM 585 N N . PHE A 1 74 ? -1.273 37.188 8.32 1 98.69 74 PHE A N 1
ATOM 586 C CA . PHE A 1 74 ? -1.669 36.906 6.945 1 98.69 74 PHE A CA 1
ATOM 587 C C . PHE A 1 74 ? -2.686 37.938 6.453 1 98.69 74 PHE A C 1
ATOM 589 O O . PHE A 1 74 ? -3.846 37.594 6.211 1 98.69 74 PHE A O 1
ATOM 596 N N . PRO A 1 75 ? -2.238 39.062 6.168 1 98.38 75 PRO A N 1
ATOM 597 C CA . PRO A 1 75 ? -3.141 40.188 5.883 1 98.38 75 PRO A CA 1
ATOM 598 C C . PRO A 1 75 ? -3.912 40 4.578 1 98.38 75 PRO A C 1
ATOM 600 O O . PRO A 1 75 ? -5.012 40.562 4.426 1 98.38 75 PRO A O 1
ATOM 603 N N . SER A 1 76 ? -3.416 39.25 3.607 1 97.94 76 SER A N 1
ATOM 604 C CA . SER A 1 76 ? -4.102 39.094 2.328 1 97.94 76 SER A CA 1
ATOM 605 C C . SER A 1 76 ? -5.117 37.938 2.381 1 97.94 76 SER A C 1
ATOM 607 O O . SER A 1 76 ? -5.887 37.75 1.437 1 97.94 76 SER A O 1
ATOM 609 N N . GLY A 1 77 ? -5.039 37.156 3.488 1 98 77 GLY A N 1
ATOM 610 C CA . GLY A 1 77 ? -5.91 36 3.604 1 98 77 GLY A CA 1
ATOM 611 C C . GLY A 1 77 ? -5.289 34.719 3.051 1 98 77 GLY A C 1
ATOM 612 O O . GLY A 1 77 ? -4.406 34.781 2.193 1 98 77 GLY A O 1
ATOM 613 N N . MET A 1 78 ? -5.832 33.625 3.457 1 98.5 78 MET A N 1
ATOM 614 C CA . MET A 1 78 ? -5.242 32.344 3.129 1 98.5 78 MET A CA 1
ATOM 615 C C . MET A 1 78 ? -5.488 31.984 1.668 1 98.5 78 MET A C 1
ATOM 617 O O . MET A 1 78 ? -4.629 31.391 1.015 1 98.5 78 MET A O 1
ATOM 621 N N . LYS A 1 79 ? -6.691 32.281 1.123 1 98.62 79 LYS A N 1
ATOM 622 C CA . LYS A 1 79 ? -6.984 31.984 -0.276 1 98.62 79 LYS A CA 1
ATOM 623 C C . LYS A 1 79 ? -6.004 32.688 -1.205 1 98.62 79 LYS A C 1
ATOM 625 O O . LYS A 1 79 ? -5.508 32.094 -2.166 1 98.62 79 LYS A O 1
ATOM 630 N N . THR A 1 80 ? -5.758 33.969 -0.901 1 98.69 80 THR A N 1
ATOM 631 C CA . THR A 1 80 ? -4.816 34.75 -1.701 1 98.69 80 THR A CA 1
ATOM 632 C C . THR A 1 80 ? -3.414 34.156 -1.617 1 98.69 80 THR A C 1
ATOM 634 O O . THR A 1 80 ? -2.711 34.062 -2.625 1 98.69 80 THR A O 1
ATOM 637 N N . LEU A 1 81 ? -3.018 33.781 -0.441 1 98.81 81 LEU A N 1
ATOM 638 C CA . LEU A 1 81 ? -1.717 33.125 -0.262 1 98.81 81 LEU A CA 1
ATOM 639 C C . LEU A 1 81 ? -1.647 31.812 -1.024 1 98.81 81 LEU A C 1
ATOM 641 O O . LEU A 1 81 ? -0.649 31.531 -1.689 1 98.81 81 LEU A O 1
ATOM 645 N N . ALA A 1 82 ? -2.695 31.016 -0.972 1 98.88 82 ALA A N 1
ATOM 646 C CA . ALA A 1 82 ? -2.768 29.766 -1.721 1 98.88 82 ALA A CA 1
ATOM 647 C C . ALA A 1 82 ? -2.629 30.016 -3.221 1 98.88 82 ALA A C 1
ATOM 649 O O . ALA A 1 82 ? -1.893 29.297 -3.908 1 98.88 82 ALA A O 1
ATOM 650 N N . ASP A 1 83 ? -3.344 31 -3.707 1 98.88 83 ASP A N 1
ATOM 651 C CA . ASP A 1 83 ? -3.271 31.344 -5.125 1 98.88 83 ASP A CA 1
ATOM 652 C C . ASP A 1 83 ? -1.841 31.688 -5.535 1 98.88 83 ASP A C 1
ATOM 654 O O . ASP A 1 83 ? -1.385 31.281 -6.609 1 98.88 83 ASP A O 1
ATOM 658 N N . TYR A 1 84 ? -1.219 32.438 -4.699 1 98.88 84 TYR A N 1
ATOM 659 C CA . TYR A 1 84 ? 0.171 32.781 -4.965 1 98.88 84 TYR A CA 1
ATOM 660 C C . TYR A 1 84 ? 1.036 31.547 -5.09 1 98.88 84 TYR A C 1
ATOM 662 O O . TYR A 1 84 ? 1.836 31.422 -6.02 1 98.88 84 TYR A O 1
ATOM 670 N N . ILE A 1 85 ? 0.901 30.641 -4.195 1 98.88 85 ILE A N 1
ATOM 671 C CA . ILE A 1 85 ? 1.667 29.391 -4.16 1 98.88 85 ILE A CA 1
ATOM 672 C C . ILE A 1 85 ? 1.336 28.547 -5.391 1 98.88 85 ILE A C 1
ATOM 674 O O . ILE A 1 85 ? 2.236 28.031 -6.055 1 98.88 85 ILE A O 1
ATOM 678 N N . HIS A 1 86 ? 0.049 28.453 -5.738 1 98.88 86 HIS A N 1
ATOM 679 C CA . HIS A 1 86 ? -0.402 27.688 -6.891 1 98.88 86 HIS A CA 1
ATOM 680 C C . HIS A 1 86 ? 0.136 28.266 -8.188 1 98.88 86 HIS A C 1
ATOM 682 O O . HIS A 1 86 ? 0.491 27.531 -9.109 1 98.88 86 HIS A O 1
ATOM 688 N N . ASP A 1 87 ? 0.18 29.547 -8.242 1 98.75 87 ASP A N 1
ATOM 689 C CA . ASP A 1 87 ? 0.67 30.234 -9.438 1 98.75 87 ASP A CA 1
ATOM 690 C C . ASP A 1 87 ? 2.121 29.859 -9.727 1 98.75 87 ASP A C 1
ATOM 692 O O . ASP A 1 87 ? 2.598 30.016 -10.852 1 98.75 87 ASP A O 1
ATOM 696 N N . LYS A 1 88 ? 2.793 29.359 -8.758 1 98.75 88 LYS A N 1
ATOM 697 C CA . LYS A 1 88 ? 4.195 28.969 -8.914 1 98.75 88 LYS A CA 1
ATOM 698 C C . LYS A 1 88 ? 4.328 27.484 -9.203 1 98.75 88 LYS A C 1
ATOM 700 O O . LYS A 1 88 ? 5.441 26.953 -9.273 1 98.75 88 LYS A O 1
ATOM 705 N N . GLY A 1 89 ? 3.219 26.812 -9.305 1 98.56 89 GLY A N 1
ATOM 706 C CA . GLY A 1 89 ? 3.244 25.375 -9.562 1 98.56 89 GLY A CA 1
ATOM 707 C C . GLY A 1 89 ? 3.391 24.547 -8.305 1 98.56 89 GLY A C 1
ATOM 708 O O . GLY A 1 89 ? 3.672 23.344 -8.375 1 98.56 89 GLY A O 1
ATOM 709 N N . LEU A 1 90 ? 3.252 25.172 -7.145 1 98.88 90 LEU A N 1
ATOM 710 C CA . LEU A 1 90 ? 3.371 24.5 -5.852 1 98.88 90 LEU A CA 1
ATOM 711 C C . LEU A 1 90 ? 1.996 24.234 -5.25 1 98.88 90 LEU A C 1
ATOM 713 O O . LEU A 1 90 ? 0.978 24.656 -5.805 1 98.88 90 LEU A O 1
ATOM 717 N N . LYS A 1 91 ? 1.944 23.453 -4.23 1 98.94 91 LYS A N 1
ATOM 718 C CA . LYS A 1 91 ? 0.722 23.109 -3.508 1 98.94 91 LYS A CA 1
ATOM 719 C C . LYS A 1 91 ? 0.731 23.703 -2.102 1 98.94 91 LYS A C 1
ATOM 721 O O . LYS A 1 91 ? 1.78 23.766 -1.456 1 98.94 91 LYS A O 1
ATOM 726 N N . PHE A 1 92 ? -0.386 24.078 -1.686 1 98.94 92 PHE A N 1
ATOM 727 C CA . PHE A 1 92 ? -0.547 24.781 -0.416 1 98.94 92 PHE A CA 1
ATOM 728 C C . PHE A 1 92 ? -1.061 23.828 0.662 1 98.94 92 PHE A C 1
ATOM 730 O O . PHE A 1 92 ? -2.086 23.172 0.479 1 98.94 92 PHE A O 1
ATOM 737 N N . GLY A 1 93 ? -0.31 23.719 1.801 1 98.88 93 GLY A N 1
ATOM 738 C CA . GLY A 1 93 ? -0.718 22.906 2.928 1 98.88 93 GLY A CA 1
ATOM 739 C C . GLY A 1 93 ? -0.961 23.703 4.195 1 98.88 93 GLY A C 1
ATOM 740 O O . GLY A 1 93 ? -0.365 24.766 4.391 1 98.88 93 GLY A O 1
ATOM 741 N N . MET A 1 94 ? -1.819 23.109 5.02 1 98.81 94 MET A N 1
ATOM 742 C CA . MET A 1 94 ? -2.119 23.75 6.305 1 98.81 94 MET A CA 1
ATOM 743 C C . MET A 1 94 ? -2.16 22.719 7.422 1 98.81 94 MET A C 1
ATOM 745 O O . MET A 1 94 ? -1.867 21.531 7.199 1 98.81 94 MET A O 1
ATOM 749 N N . TYR A 1 95 ? -2.447 23.25 8.594 1 98.62 95 TYR A N 1
ATOM 750 C CA . TYR A 1 95 ? -2.418 22.469 9.828 1 98.62 95 TYR A CA 1
ATOM 751 C C . TYR A 1 95 ? -3.719 22.625 10.609 1 98.62 95 TYR A C 1
ATOM 753 O O . TYR A 1 95 ? -4.285 23.719 10.664 1 98.62 95 TYR A O 1
ATOM 761 N N . SER A 1 96 ? -4.195 21.547 11.133 1 98.62 96 SER A N 1
ATOM 762 C CA . SER A 1 96 ? -5.203 21.547 12.18 1 98.62 96 SER A CA 1
ATOM 763 C C . SER A 1 96 ? -4.977 20.406 13.164 1 98.62 96 SER A C 1
ATOM 765 O O . SER A 1 96 ? -3.916 19.781 13.156 1 98.62 96 SER A O 1
ATOM 767 N N . CYS A 1 97 ? -5.922 20.281 14.125 1 98.25 97 CYS A N 1
ATOM 768 C CA . CYS A 1 97 ? -5.766 19.328 15.211 1 98.25 97 CYS A CA 1
ATOM 769 C C . CYS A 1 97 ? -7.086 18.625 15.516 1 98.25 97 CYS A C 1
ATOM 771 O O . CYS A 1 97 ? -8.148 19.234 15.453 1 98.25 97 CYS A O 1
ATOM 773 N N . VAL A 1 98 ? -6.961 17.344 15.906 1 97.81 98 VAL A N 1
ATOM 774 C CA . VAL A 1 98 ? -8.109 16.5 16.188 1 97.81 98 VAL A CA 1
ATOM 775 C C . VAL A 1 98 ? -8.844 17.016 17.422 1 97.81 98 VAL A C 1
ATOM 777 O O . VAL A 1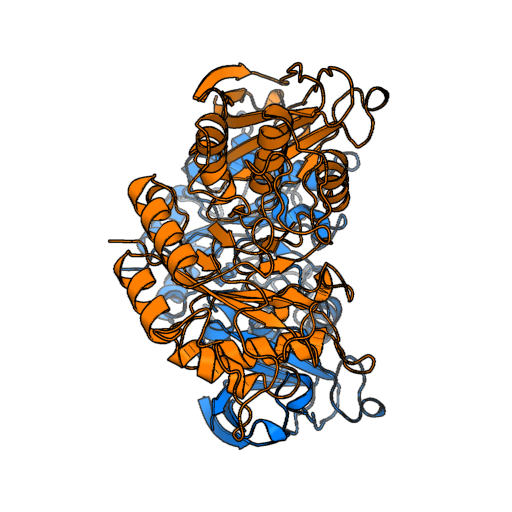 98 ? -10.07 16.891 17.531 1 97.81 98 VAL A O 1
ATOM 780 N N . GLY A 1 99 ? -8.133 17.656 18.297 1 97.56 99 GLY A N 1
ATOM 781 C CA . GLY A 1 99 ? -8.664 18.016 19.609 1 97.56 99 GLY A CA 1
ATOM 782 C C . GLY A 1 99 ? -9.375 19.359 19.609 1 97.56 99 GLY A C 1
ATOM 783 O O . GLY A 1 99 ? -9.586 19.953 18.547 1 97.56 99 GLY A O 1
ATOM 784 N N . THR A 1 100 ? -9.789 19.719 20.828 1 97.25 100 THR A N 1
ATOM 785 C CA . THR A 1 100 ? -10.461 21 21.047 1 97.25 100 THR A CA 1
ATOM 786 C C . THR A 1 100 ? -9.5 22.156 20.766 1 97.25 100 THR A C 1
ATOM 788 O O . THR A 1 100 ? -9.922 23.234 20.359 1 97.25 100 THR A O 1
ATOM 791 N N . HIS A 1 101 ? -8.234 21.891 20.984 1 97.5 101 HIS A N 1
ATOM 792 C CA . HIS A 1 101 ? -7.176 22.875 20.781 1 97.5 101 HIS A CA 1
ATOM 793 C C . HIS A 1 101 ? -5.953 22.234 20.125 1 97.5 101 HIS A C 1
ATOM 795 O O . HIS A 1 101 ? -5.766 21.016 20.203 1 97.5 101 HIS A O 1
ATOM 801 N N . THR A 1 102 ? -5.219 23.109 19.484 1 96.88 102 THR A N 1
ATOM 802 C CA . THR A 1 102 ? -3.906 22.688 19 1 96.88 102 THR A CA 1
ATOM 803 C C . THR A 1 102 ? -2.922 22.578 20.156 1 96.88 102 THR A C 1
ATOM 805 O O . THR A 1 102 ? -3.252 22.922 21.297 1 96.88 102 THR A O 1
ATOM 808 N N . CYS A 1 103 ? -1.765 22.109 19.875 1 90.69 103 CYS A N 1
ATOM 809 C CA . CYS A 1 103 ? -0.774 21.875 20.906 1 90.69 103 CYS A CA 1
ATOM 810 C C . CYS A 1 103 ? -0.408 23.172 21.609 1 90.69 103 CYS A C 1
ATOM 812 O O . CYS A 1 103 ? -0.084 23.172 22.812 1 90.69 103 CYS A O 1
ATOM 814 N N . VAL A 1 104 ? -0.52 24.281 20.906 1 91.69 104 VAL A N 1
ATOM 815 C CA . VAL A 1 104 ? -0.108 25.547 21.5 1 91.69 104 VAL A CA 1
ATOM 816 C C . VAL A 1 104 ? -1.34 26.375 21.844 1 91.69 104 VAL A C 1
ATOM 818 O O . VAL A 1 104 ? -1.231 27.578 22.094 1 91.69 104 VAL A O 1
ATOM 821 N N . GLY A 1 105 ? -2.488 25.844 21.719 1 94.75 105 GLY A N 1
ATOM 822 C CA . GLY A 1 105 ? -3.652 26.438 22.359 1 94.75 105 GLY A CA 1
ATOM 823 C C . GLY A 1 105 ? -4.562 27.156 21.375 1 94.75 105 GLY A C 1
ATOM 824 O O . GLY A 1 105 ? -5.434 27.938 21.781 1 94.75 105 GLY A O 1
ATOM 825 N N . TYR A 1 106 ? -4.395 27.031 20.094 1 97.81 106 TYR A N 1
ATOM 826 C CA . TYR A 1 106 ? -5.32 27.531 19.078 1 97.81 106 TYR A CA 1
ATOM 827 C C . TYR A 1 106 ? -6.48 26.578 18.875 1 97.81 106 TYR A C 1
ATOM 829 O O . TYR A 1 106 ? -6.422 25.422 19.312 1 97.81 106 TYR A O 1
ATOM 837 N N . PRO A 1 107 ? -7.566 27.031 18.281 1 98.38 107 PRO A N 1
ATOM 838 C CA . PRO A 1 107 ? -8.703 26.141 18.109 1 98.38 107 PRO A CA 1
ATOM 839 C C . PRO A 1 107 ? -8.383 24.938 17.219 1 98.38 107 PRO A C 1
ATOM 841 O O . PRO A 1 107 ? -7.777 25.094 16.156 1 98.38 107 PRO A O 1
ATOM 844 N N . GLY A 1 108 ? -8.766 23.75 17.641 1 98.38 108 GLY A N 1
ATOM 845 C CA . GLY A 1 108 ? -8.703 22.547 16.844 1 98.38 108 GLY A CA 1
ATOM 846 C C . GLY A 1 108 ? -9.992 22.266 16.078 1 98.38 108 GLY A C 1
ATOM 847 O O . GLY A 1 108 ? -10.883 23.125 16.031 1 98.38 108 GLY A O 1
ATOM 848 N N . SER A 1 109 ? -10.055 21.141 15.492 1 98.5 109 SER A N 1
ATOM 849 C CA . SER A 1 109 ? -11.164 20.875 14.586 1 98.5 109 SER A CA 1
ATOM 850 C C . SER A 1 109 ? -12.234 20.016 15.258 1 98.5 109 SER A C 1
ATOM 852 O O . SER A 1 109 ? -13.266 19.719 14.664 1 98.5 109 SER A O 1
ATOM 854 N N . PHE A 1 110 ? -12.078 19.625 16.531 1 97.88 110 PHE A N 1
ATOM 855 C CA . PHE A 1 110 ? -13.031 18.734 17.188 1 97.88 110 PHE A CA 1
ATOM 856 C C . PHE A 1 110 ? -14.453 19.266 17.031 1 97.88 110 PHE A C 1
ATOM 858 O O . PHE A 1 110 ? -14.734 20.422 17.344 1 97.88 110 PHE A O 1
ATOM 865 N N . GLU A 1 111 ? -15.359 18.406 16.469 1 96.62 111 GLU A N 1
ATOM 866 C CA . GLU A 1 111 ? -16.781 18.641 16.234 1 96.62 111 GLU A CA 1
ATOM 867 C C . GLU A 1 111 ? -17 19.641 15.109 1 96.62 111 GLU A C 1
ATOM 869 O O . GLU A 1 111 ? -18.125 20.047 14.836 1 96.62 111 GLU A O 1
ATOM 874 N N . HIS A 1 112 ? -15.938 20.078 14.406 1 98 112 HIS A N 1
ATOM 875 C CA . HIS A 1 112 ? -16.031 21 13.281 1 98 112 HIS A CA 1
ATOM 876 C C . HIS A 1 112 ? -15.344 20.438 12.039 1 98 112 HIS A C 1
ATOM 878 O O . HIS A 1 112 ? -14.961 21.172 11.133 1 98 112 HIS A O 1
ATOM 884 N N . GLU A 1 113 ? -15.125 19.156 12.031 1 98.44 113 GLU A N 1
ATOM 885 C CA . GLU A 1 113 ? -14.312 18.516 11 1 98.44 113 GLU A CA 1
ATOM 886 C C . GLU A 1 113 ? -14.859 18.828 9.602 1 98.44 113 GLU A C 1
ATOM 888 O O . GLU A 1 113 ? -14.109 19.25 8.719 1 98.44 113 GLU A O 1
ATOM 893 N N . PHE A 1 114 ? -16.141 18.656 9.391 1 98.25 114 PHE A N 1
ATOM 894 C CA . PHE A 1 114 ? -16.719 18.875 8.07 1 98.25 114 PHE A CA 1
ATOM 895 C C . PHE A 1 114 ? -16.703 20.344 7.707 1 98.25 114 PHE A C 1
ATOM 897 O O . PHE A 1 114 ? -16.438 20.703 6.562 1 98.25 114 PHE A O 1
ATOM 904 N N . GLN A 1 115 ? -16.984 21.219 8.672 1 98.06 115 GLN A N 1
ATOM 905 C CA . GLN A 1 115 ? -16.938 22.656 8.461 1 98.06 115 GLN A CA 1
ATOM 906 C C . GLN A 1 115 ? -15.531 23.109 8.086 1 98.06 115 GLN A C 1
ATOM 908 O O . GLN A 1 115 ? -15.352 23.859 7.129 1 98.06 115 GLN A O 1
ATOM 913 N N . ASP A 1 116 ? -14.586 22.656 8.844 1 98.75 116 ASP A N 1
ATOM 914 C CA . ASP A 1 116 ? -13.203 23.062 8.602 1 98.75 116 ASP A CA 1
ATOM 915 C C . ASP A 1 116 ? -12.711 22.531 7.258 1 98.75 116 ASP A C 1
ATOM 917 O O . ASP A 1 116 ? -12.008 23.219 6.527 1 98.75 116 ASP A O 1
ATOM 921 N N . ALA A 1 117 ? -13.023 21.266 6.953 1 98.75 117 ALA A N 1
ATOM 922 C CA . ALA A 1 117 ? -12.633 20.703 5.664 1 98.75 117 ALA A CA 1
ATOM 923 C C . ALA A 1 117 ? -13.164 21.547 4.508 1 98.75 117 ALA A C 1
ATOM 925 O O . ALA A 1 117 ? -12.445 21.812 3.545 1 98.75 117 ALA A O 1
ATOM 926 N N . ALA A 1 118 ? -14.406 21.922 4.574 1 98.31 118 ALA A N 1
ATOM 927 C CA . ALA A 1 118 ? -15 22.781 3.543 1 98.31 118 ALA A CA 1
ATOM 928 C C . ALA A 1 118 ? -14.266 24.109 3.438 1 98.31 118 ALA A C 1
ATOM 930 O O . ALA A 1 118 ? -14.039 24.609 2.334 1 98.31 118 ALA A O 1
ATOM 931 N N . MET A 1 119 ? -13.945 24.672 4.543 1 98.56 119 MET A N 1
ATOM 932 C CA . MET A 1 119 ? -13.219 25.938 4.578 1 98.56 119 MET A CA 1
ATOM 933 C C . MET A 1 119 ? -11.844 25.797 3.928 1 98.56 119 MET A C 1
ATOM 935 O O . MET A 1 119 ? -11.445 26.625 3.117 1 98.56 119 MET A O 1
ATOM 939 N N . PHE A 1 120 ? -11.109 24.734 4.301 1 98.88 120 PHE A N 1
ATOM 940 C CA . PHE A 1 120 ? -9.805 24.484 3.697 1 98.88 120 PHE A CA 1
ATOM 941 C C . PHE A 1 120 ? -9.93 24.359 2.184 1 98.88 120 PHE A C 1
ATOM 943 O O . PHE A 1 120 ? -9.094 24.875 1.439 1 98.88 120 PHE A O 1
ATOM 950 N N . ALA A 1 121 ? -10.953 23.641 1.734 1 98.81 121 ALA A N 1
ATOM 951 C CA . ALA A 1 121 ? -11.188 23.5 0.3 1 98.81 121 ALA A CA 1
ATOM 952 C C . ALA A 1 121 ? -11.391 24.859 -0.358 1 98.81 121 ALA A C 1
ATOM 954 O O . ALA A 1 121 ? -10.812 25.141 -1.409 1 98.81 121 ALA A O 1
ATOM 955 N N . GLU A 1 122 ? -12.18 25.703 0.263 1 98.5 122 GLU A N 1
ATOM 956 C 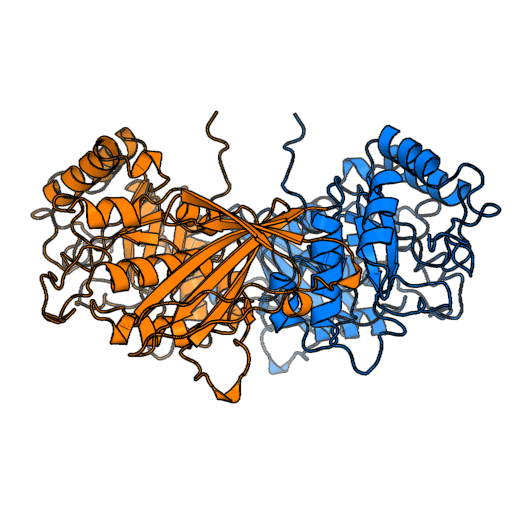CA . GLU A 1 122 ? -12.445 27.031 -0.255 1 98.5 122 GLU A CA 1
ATOM 957 C C . GLU A 1 122 ? -11.172 27.859 -0.33 1 98.5 122 GLU A C 1
ATOM 959 O O . GLU A 1 122 ? -11 28.672 -1.246 1 98.5 122 GLU A O 1
ATOM 964 N N . TRP A 1 123 ? -10.297 27.672 0.664 1 98.81 123 TRP A N 1
ATOM 965 C CA . TRP A 1 123 ? -9.047 28.422 0.718 1 98.81 123 TRP A CA 1
ATOM 966 C C . TRP A 1 123 ? -8.047 27.891 -0.3 1 98.81 123 TRP A C 1
ATOM 968 O O . TRP A 1 123 ? -7.004 28.516 -0.535 1 98.81 123 TRP A O 1
ATOM 978 N N . GLY A 1 124 ? -8.312 26.719 -0.914 1 98.81 124 GLY A N 1
ATOM 979 C CA . GLY A 1 124 ? -7.398 26.156 -1.89 1 98.81 124 GLY A CA 1
ATOM 980 C C . GLY A 1 124 ? -6.332 25.281 -1.264 1 98.81 124 GLY A C 1
ATOM 981 O O . GLY A 1 124 ? -5.25 25.109 -1.831 1 98.81 124 GLY A O 1
ATOM 982 N N . VAL A 1 125 ? -6.582 24.688 -0.145 1 98.88 125 VAL A N 1
ATOM 983 C CA . VAL A 1 125 ? -5.629 23.844 0.557 1 98.88 125 VAL A CA 1
ATOM 984 C C . VAL A 1 125 ? -5.496 22.5 -0.171 1 98.88 125 VAL A C 1
ATOM 986 O O . VAL A 1 125 ? -6.496 21.922 -0.612 1 98.88 125 VAL A O 1
ATOM 989 N N . ASP A 1 126 ? -4.258 22.016 -0.298 1 98.81 126 ASP A N 1
ATOM 990 C CA . ASP A 1 126 ? -3.963 20.766 -0.995 1 98.81 126 ASP A CA 1
ATOM 991 C C . ASP A 1 126 ? -3.465 19.703 -0.023 1 98.81 126 ASP A C 1
ATOM 993 O O . ASP A 1 126 ? -3.346 18.531 -0.387 1 98.81 126 ASP A O 1
ATOM 997 N N . PHE A 1 127 ? -3.166 20.047 1.177 1 98.88 127 PHE A N 1
ATOM 998 C CA . PHE A 1 127 ? -2.508 19.203 2.176 1 98.88 127 PHE A CA 1
ATOM 999 C C . PHE A 1 127 ? -2.91 19.625 3.584 1 98.88 127 PHE A C 1
ATOM 1001 O O . PHE A 1 127 ? -2.842 20.812 3.926 1 98.88 127 PHE A O 1
ATOM 1008 N N . LEU A 1 128 ? -3.383 18.672 4.414 1 98.94 128 LEU A N 1
ATOM 1009 C CA . LEU A 1 128 ? -3.693 18.984 5.805 1 98.94 128 LEU A CA 1
ATOM 1010 C C . LEU A 1 128 ? -2.889 18.109 6.754 1 98.94 128 LEU A C 1
ATOM 1012 O O . LEU A 1 128 ? -3.061 16.891 6.773 1 98.94 128 LEU A O 1
ATOM 1016 N N . LYS A 1 129 ? -1.996 18.672 7.465 1 98.88 129 LYS A N 1
ATOM 1017 C CA . LYS A 1 129 ? -1.449 18 8.641 1 98.88 129 LYS A CA 1
ATOM 1018 C C . LYS A 1 129 ? -2.436 18.047 9.805 1 98.88 129 LYS A C 1
ATOM 1020 O O . LYS A 1 129 ? -2.838 19.125 10.25 1 98.88 129 LYS A O 1
ATOM 1025 N N . TYR A 1 130 ? -2.855 16.891 10.273 1 98.81 130 TYR A N 1
ATOM 1026 C CA . TYR A 1 130 ? -3.893 16.781 11.289 1 98.81 130 TYR A CA 1
ATOM 1027 C C . TYR A 1 130 ? -3.338 16.156 12.562 1 98.81 130 TYR A C 1
ATOM 1029 O O . TYR A 1 130 ? -3.246 14.93 12.68 1 98.81 130 TYR A O 1
ATOM 1037 N N . ASP A 1 131 ? -3.047 17 13.57 1 98.06 131 ASP A N 1
ATOM 1038 C CA . ASP A 1 131 ? -2.316 16.656 14.789 1 98.06 131 ASP A CA 1
ATOM 1039 C C . ASP A 1 131 ? -3.256 16.062 15.836 1 98.06 131 ASP A C 1
ATOM 1041 O O . ASP A 1 131 ? -4.445 15.875 15.578 1 98.06 131 ASP A O 1
ATOM 1045 N N . TYR A 1 132 ? -2.77 15.742 17.031 1 97.25 132 TYR A N 1
ATOM 1046 C CA . TYR A 1 132 ? -3.482 14.852 17.938 1 97.25 132 TYR A CA 1
ATOM 1047 C C . TYR A 1 132 ? -3.621 15.477 19.328 1 97.25 132 TYR A C 1
ATOM 1049 O O . TYR A 1 132 ? -4.082 14.828 20.266 1 97.25 132 TYR A O 1
ATOM 1057 N N . CYS A 1 133 ? -3.27 16.734 19.438 1 96.19 133 CYS A N 1
ATOM 1058 C CA . CYS A 1 133 ? -3.26 17.391 20.734 1 96.19 133 CYS A CA 1
ATOM 1059 C C . CYS A 1 133 ? -4.68 17.656 21.234 1 96.19 133 CYS A C 1
ATOM 1061 O O . CYS A 1 133 ? -5.566 17.969 20.438 1 96.19 133 CYS A O 1
ATOM 1063 N N . PHE A 1 134 ? -4.906 17.516 22.547 1 96.75 134 PHE A N 1
ATOM 1064 C CA . PHE A 1 134 ? -6.133 17.812 23.281 1 96.75 134 PHE A CA 1
ATOM 1065 C C . PHE A 1 134 ? -7.301 17 22.734 1 96.75 134 PHE A C 1
ATOM 1067 O O . PHE A 1 134 ? -8.438 17.484 22.719 1 96.75 134 PHE A O 1
ATOM 1074 N N . LYS A 1 135 ? -7.016 15.852 22.156 1 95.5 135 LYS A N 1
ATOM 1075 C CA . LYS A 1 135 ? -8.055 14.898 21.797 1 95.5 135 LYS A CA 1
ATOM 1076 C C . LYS A 1 135 ? -8.914 14.539 23 1 95.5 135 LYS A C 1
ATOM 1078 O O . LYS A 1 135 ? -8.391 14.172 24.047 1 95.5 135 LYS A O 1
ATOM 1083 N N . PRO A 1 136 ? -10.188 14.609 22.906 1 94.06 136 PRO A N 1
ATOM 1084 C CA . PRO A 1 136 ? -11 14.211 24.062 1 94.06 136 PRO A CA 1
ATOM 1085 C C . PRO A 1 136 ? -10.711 12.781 24.516 1 94.06 136 PRO A C 1
ATOM 1087 O O . PRO A 1 136 ? -10.68 11.859 23.703 1 94.06 136 PRO A O 1
ATOM 1090 N N . ARG A 1 137 ? -10.617 12.562 25.766 1 90.62 137 ARG A N 1
ATOM 1091 C CA . ARG A 1 137 ? -10.133 11.312 26.359 1 90.62 137 ARG A CA 1
ATOM 1092 C C . ARG A 1 137 ? -11.07 10.156 26.031 1 90.62 137 ARG A C 1
ATOM 1094 O O . ARG A 1 137 ? -10.633 9.016 25.875 1 90.62 137 ARG A O 1
ATOM 1101 N N . HIS A 1 138 ? -12.305 10.43 25.906 1 92.06 138 HIS A N 1
ATOM 1102 C CA . HIS A 1 138 ? -13.258 9.336 25.844 1 92.06 138 HIS A CA 1
ATOM 1103 C C . HIS A 1 138 ? -13.727 9.086 24.422 1 92.06 138 HIS A C 1
ATOM 1105 O O . HIS A 1 138 ? -14.695 8.359 24.188 1 92.06 138 HIS A O 1
ATOM 1111 N N . ILE A 1 139 ? -13.102 9.703 23.516 1 93 139 ILE A N 1
ATOM 1112 C CA . ILE A 1 139 ? -13.414 9.445 22.125 1 93 139 ILE A CA 1
ATOM 1113 C C . ILE A 1 139 ? -12.203 8.82 21.422 1 93 139 ILE A C 1
ATOM 1115 O O . ILE A 1 139 ? -11.07 9.242 21.641 1 93 139 ILE A O 1
ATOM 1119 N N . SER A 1 140 ? -12.445 7.812 20.656 1 92.75 140 SER A N 1
ATOM 1120 C CA . SER A 1 140 ? -11.398 7.082 19.953 1 92.75 140 SER A CA 1
ATOM 1121 C C . SER A 1 140 ? -10.688 7.973 18.938 1 92.75 140 SER A C 1
ATOM 1123 O O . SER A 1 140 ? -11.344 8.68 18.172 1 92.75 140 SER A O 1
ATOM 1125 N N . GLY A 1 141 ? -9.32 7.969 18.922 1 95.44 141 GLY A N 1
ATOM 1126 C CA . GLY A 1 141 ? -8.578 8.648 17.875 1 95.44 141 GLY A CA 1
ATOM 1127 C C . GLY A 1 141 ? -8.875 8.109 16.484 1 95.44 141 GLY A C 1
ATOM 1128 O O . GLY A 1 141 ? -9.047 8.875 15.539 1 95.44 141 GLY A O 1
ATOM 1129 N N . GLU A 1 142 ? -8.992 6.789 16.453 1 96.69 142 GLU A N 1
ATOM 1130 C CA . GLU A 1 142 ? -9.336 6.129 15.195 1 96.69 142 GLU A CA 1
ATOM 1131 C C . GLU A 1 142 ? -10.609 6.715 14.602 1 96.69 142 GLU A C 1
ATOM 1133 O O . GLU A 1 142 ? -10.648 7.055 13.414 1 96.69 142 GLU A O 1
ATOM 1138 N N . LEU A 1 143 ? -11.625 6.867 15.383 1 96.75 143 LEU A N 1
ATOM 1139 C CA . LEU A 1 143 ? -12.906 7.402 14.93 1 96.75 143 LEU A CA 1
ATOM 1140 C C . LEU A 1 143 ? -12.75 8.828 14.414 1 96.75 143 LEU A C 1
ATOM 1142 O O . LEU A 1 143 ? -13.289 9.18 13.367 1 96.75 143 LEU A O 1
ATOM 1146 N N . LEU A 1 144 ? -12.016 9.609 15.133 1 97.62 144 LEU A N 1
ATOM 1147 C CA . LEU A 1 144 ? -11.891 11.023 14.789 1 97.62 144 LEU A CA 1
ATOM 1148 C C . LEU A 1 144 ? -11.07 11.203 13.516 1 97.62 144 LEU A C 1
ATOM 1150 O O . LEU A 1 144 ? -11.32 12.117 12.734 1 97.62 144 LEU A O 1
ATOM 1154 N N . TYR A 1 145 ? -10.078 10.383 13.297 1 98.25 145 TYR A N 1
ATOM 1155 C CA . TYR A 1 145 ? -9.336 10.445 12.047 1 98.25 145 TYR A CA 1
ATOM 1156 C C . TYR A 1 145 ? -10.18 9.953 10.883 1 98.25 145 TYR A C 1
ATOM 1158 O O . TYR A 1 145 ? -10.086 10.484 9.773 1 98.25 145 TYR A O 1
ATOM 1166 N N . LYS A 1 146 ? -11.008 8.906 11.055 1 97.81 146 LYS A N 1
ATOM 1167 C CA . LYS A 1 146 ? -11.961 8.484 10.031 1 97.81 146 LYS A CA 1
ATOM 1168 C C . LYS A 1 146 ? -12.93 9.609 9.688 1 97.81 146 LYS A C 1
ATOM 1170 O O . LYS A 1 146 ? -13.273 9.805 8.516 1 97.81 146 LYS A O 1
ATOM 1175 N N . ARG A 1 147 ? -13.328 10.367 10.68 1 98.06 147 ARG A N 1
ATOM 1176 C CA . ARG A 1 147 ? -14.242 11.484 10.484 1 98.06 147 ARG A CA 1
ATOM 1177 C C . ARG A 1 147 ? -13.609 12.562 9.602 1 98.06 147 ARG A C 1
ATOM 1179 O O . ARG A 1 147 ? -14.211 13.008 8.625 1 98.06 147 ARG A O 1
ATOM 1186 N N . MET A 1 148 ? -12.398 12.961 9.969 1 98.69 148 MET A N 1
ATOM 1187 C CA . MET A 1 148 ? -11.742 13.984 9.172 1 98.69 148 MET A CA 1
ATOM 1188 C C . MET A 1 148 ? -11.453 13.477 7.762 1 98.69 148 MET A C 1
ATOM 1190 O O . MET A 1 148 ? -11.555 14.227 6.793 1 98.69 148 MET A O 1
ATOM 1194 N N . SER A 1 149 ? -11.07 12.211 7.637 1 98.31 149 SER A N 1
ATOM 1195 C CA . SER A 1 149 ? -10.867 11.625 6.312 1 98.31 149 SER A CA 1
ATOM 1196 C C . SER A 1 149 ? -12.125 11.75 5.457 1 98.31 149 SER A C 1
ATOM 1198 O O . SER A 1 149 ? -12.055 12.172 4.301 1 98.31 149 SER A O 1
ATOM 1200 N N . LEU A 1 150 ? -13.25 11.359 6.043 1 98.12 150 LEU A N 1
ATOM 1201 C CA . LEU A 1 150 ? -14.523 11.453 5.344 1 98.12 150 LEU A CA 1
ATOM 1202 C C . LEU A 1 150 ? -14.82 12.891 4.938 1 98.12 150 LEU A C 1
ATOM 1204 O O . LEU A 1 150 ? -15.25 13.148 3.809 1 98.12 150 LEU A O 1
ATOM 1208 N N . ALA A 1 151 ? -14.586 13.828 5.828 1 98.62 151 ALA A N 1
ATOM 1209 C CA . ALA A 1 151 ? -14.805 15.242 5.559 1 98.62 151 ALA A CA 1
ATOM 1210 C C . ALA A 1 151 ? -13.922 15.727 4.41 1 98.62 151 ALA A C 1
ATOM 1212 O O . ALA A 1 151 ? -14.406 16.359 3.469 1 98.62 151 ALA A O 1
ATOM 1213 N N . LEU A 1 152 ? -12.641 15.43 4.48 1 98.75 152 LEU A N 1
ATOM 1214 C CA . LEU A 1 152 ? -11.688 15.906 3.488 1 98.75 152 LEU A CA 1
ATOM 1215 C C . LEU A 1 152 ? -11.984 15.312 2.117 1 98.75 152 LEU A C 1
ATOM 1217 O O . LEU A 1 152 ? -11.898 16 1.102 1 98.75 152 LEU A O 1
ATOM 1221 N N . LYS A 1 153 ? -12.336 14.039 2.068 1 97.69 153 LYS A N 1
ATOM 1222 C CA . LYS A 1 153 ? -12.578 13.375 0.791 1 97.69 153 LYS A CA 1
ATOM 1223 C C . LYS A 1 153 ? -13.867 13.875 0.144 1 97.69 153 LYS A C 1
ATOM 1225 O O . LYS A 1 153 ? -14.102 13.641 -1.042 1 97.69 153 LYS A O 1
ATOM 1230 N N . ASN A 1 154 ? -14.664 14.609 0.88 1 97.94 154 ASN A N 1
ATOM 1231 C CA . ASN A 1 154 ? -15.953 15.055 0.361 1 97.94 154 ASN A CA 1
ATOM 1232 C C . ASN A 1 154 ? -16.094 16.578 0.437 1 97.94 154 ASN A C 1
ATOM 1234 O O . ASN A 1 154 ? -17.203 17.094 0.438 1 97.94 154 ASN A O 1
ATOM 1238 N N . CYS A 1 155 ? -15.023 17.312 0.515 1 97.75 155 CYS A N 1
ATOM 1239 C CA . CYS A 1 155 ? -15.094 18.75 0.706 1 97.75 155 CYS A CA 1
ATOM 1240 C C . CYS A 1 155 ? -15.055 19.484 -0.632 1 97.75 155 CYS A C 1
ATOM 1242 O O . CYS A 1 155 ? -15.133 20.719 -0.676 1 97.75 155 CYS A O 1
ATOM 1244 N N . GLY A 1 156 ? -14.93 18.781 -1.736 1 96.88 156 GLY A N 1
ATOM 1245 C CA . GLY A 1 156 ? -14.969 19.391 -3.057 1 96.88 156 GLY A CA 1
ATOM 1246 C C . GLY A 1 156 ? -13.594 19.719 -3.605 1 96.88 156 GLY A C 1
ATOM 1247 O O . GLY A 1 156 ? -13.477 20.344 -4.652 1 96.88 156 GLY A O 1
ATOM 1248 N N . ARG A 1 157 ? -12.586 19.266 -2.895 1 97.69 157 ARG A N 1
ATOM 1249 C CA . ARG A 1 157 ? -11.195 19.469 -3.303 1 97.69 157 ARG A CA 1
ATOM 1250 C C . ARG A 1 157 ? -10.336 18.281 -2.859 1 97.69 157 ARG A C 1
ATOM 1252 O O . ARG A 1 157 ? -10.562 17.703 -1.797 1 97.69 157 ARG A O 1
ATOM 1259 N N . ASP A 1 158 ? -9.359 17.938 -3.699 1 97.31 158 ASP A N 1
ATOM 1260 C CA . ASP A 1 158 ? -8.398 16.906 -3.311 1 97.31 158 ASP A CA 1
ATOM 1261 C C . ASP A 1 158 ? -7.398 17.453 -2.291 1 97.31 158 ASP A C 1
ATOM 1263 O O . ASP A 1 158 ? -6.609 18.344 -2.605 1 97.31 158 ASP A O 1
ATOM 1267 N N . ILE A 1 159 ? -7.426 16.969 -1.121 1 98.69 159 ILE A N 1
ATOM 1268 C CA . ILE A 1 159 ? -6.516 17.375 -0.052 1 98.69 159 ILE A CA 1
ATOM 1269 C C . ILE A 1 159 ? -5.785 16.141 0.491 1 98.69 159 ILE A C 1
ATOM 1271 O O . ILE A 1 159 ? -6.414 15.195 0.97 1 98.69 159 ILE A O 1
ATOM 1275 N N . LEU A 1 160 ? -4.477 16.094 0.345 1 98.81 160 LEU A N 1
ATOM 1276 C CA . LEU A 1 160 ? -3.68 15.039 0.96 1 98.81 160 LEU A CA 1
ATOM 1277 C C . LEU A 1 160 ? -3.826 15.062 2.479 1 98.81 160 LEU A C 1
ATOM 1279 O O . LEU A 1 160 ? -3.617 16.109 3.111 1 98.81 160 LEU A O 1
ATOM 1283 N N . PHE A 1 161 ? -4.23 13.969 3.031 1 98.88 161 PHE A N 1
ATOM 1284 C CA . PHE A 1 161 ? -4.492 13.867 4.461 1 98.88 161 PHE A CA 1
ATOM 1285 C C . PHE A 1 161 ? -3.285 13.297 5.191 1 98.88 161 PHE A C 1
ATOM 1287 O O . PHE A 1 161 ? -2.988 12.102 5.082 1 98.88 161 PHE A O 1
ATOM 1294 N N . SER A 1 162 ? -2.574 14.078 5.938 1 98.88 162 SER A N 1
ATOM 1295 C CA . SER A 1 162 ? -1.463 13.703 6.805 1 98.88 162 SER A CA 1
ATOM 1296 C C . SER A 1 162 ? -1.92 13.531 8.25 1 98.88 162 SER A C 1
ATOM 1298 O O . SER A 1 162 ? -2.021 14.5 8.992 1 98.88 162 SER A O 1
ATOM 1300 N N . ALA A 1 163 ? -2.17 12.305 8.648 1 98.62 163 ALA A N 1
ATOM 1301 C CA . ALA A 1 163 ? -2.588 12 10.016 1 98.62 163 ALA A CA 1
ATOM 1302 C C . ALA A 1 163 ? -1.401 12.031 10.977 1 98.62 163 ALA A C 1
ATOM 1304 O O . ALA A 1 163 ? -0.439 11.281 10.805 1 98.62 163 ALA A O 1
ATOM 1305 N N . CYS A 1 164 ? -1.459 12.852 11.922 1 97.88 164 CYS A N 1
ATOM 1306 C CA . CYS A 1 164 ? -0.342 13.023 12.844 1 97.88 164 CYS A CA 1
ATOM 1307 C C . CYS A 1 164 ? -0.752 12.68 14.266 1 97.88 164 CYS A C 1
ATOM 1309 O O . CYS A 1 164 ? -1.059 13.57 15.062 1 97.88 164 CYS A O 1
ATOM 1311 N N . ASN A 1 165 ? -0.701 11.383 14.547 1 95.5 165 ASN A N 1
ATOM 1312 C CA . ASN A 1 165 ? -1.104 10.977 15.883 1 95.5 165 ASN A CA 1
ATOM 1313 C C . ASN A 1 165 ? 0.079 10.438 16.688 1 95.5 165 ASN A C 1
ATOM 1315 O O . ASN A 1 165 ? -0.104 9.703 17.656 1 95.5 165 ASN A O 1
ATOM 1319 N N . TRP A 1 166 ? 1.309 10.648 16.219 1 95.75 166 TRP A N 1
ATOM 1320 C CA . TRP A 1 166 ? 2.572 10.414 16.906 1 95.75 166 TRP A CA 1
ATOM 1321 C C . TRP A 1 166 ? 2.771 8.93 17.188 1 95.75 166 TRP A C 1
ATOM 1323 O O . TRP A 1 166 ? 3.4 8.555 18.188 1 95.75 166 TRP A O 1
ATOM 1333 N N . GLY A 1 167 ? 2.051 8.039 16.422 1 94.44 167 GLY A N 1
ATOM 1334 C CA . GLY A 1 167 ? 2.178 6.609 16.625 1 94.44 167 GLY A CA 1
ATOM 1335 C C . GLY A 1 167 ? 1.265 6.078 17.719 1 94.44 167 GLY A C 1
ATOM 1336 O O . GLY A 1 167 ? 1.324 4.898 18.062 1 94.44 167 GLY A O 1
ATOM 1337 N N . GLU A 1 168 ? 0.378 6.828 18.188 1 93.38 168 GLU A N 1
ATOM 1338 C CA . GLU A 1 168 ? -0.508 6.441 19.281 1 93.38 168 GLU A CA 1
ATOM 1339 C C . GLU A 1 168 ? -1.682 5.609 18.781 1 93.38 168 GLU A C 1
ATOM 1341 O O . GLU A 1 168 ? -1.903 5.512 17.578 1 93.38 168 GLU A O 1
ATOM 1346 N N . ASP A 1 169 ? -2.365 4.91 19.672 1 93.62 169 ASP A N 1
ATOM 1347 C CA . ASP A 1 169 ? -3.625 4.207 19.453 1 93.62 169 ASP A CA 1
ATOM 1348 C C . ASP A 1 169 ? -3.424 3.004 18.531 1 93.62 169 ASP A C 1
ATOM 1350 O O . ASP A 1 169 ? -4.277 2.705 17.688 1 93.62 169 ASP A O 1
ATOM 1354 N N . ASN A 1 170 ? -2.266 2.34 18.703 1 94.19 170 ASN A N 1
ATOM 1355 C CA . ASN A 1 170 ? -2.006 1.207 17.812 1 94.19 170 ASN A CA 1
ATOM 1356 C C . ASN A 1 170 ? -2.285 1.556 16.359 1 94.19 170 ASN A C 1
ATOM 1358 O O . ASN A 1 170 ? -2.971 0.809 15.656 1 94.19 170 ASN A O 1
ATOM 1362 N N . VAL A 1 171 ? -1.759 2.658 15.922 1 96.88 171 VAL A N 1
ATOM 1363 C CA . VAL A 1 171 ? -2.086 3.361 14.688 1 96.88 171 VAL A CA 1
ATOM 1364 C C . VAL A 1 171 ? -1.891 2.428 13.492 1 96.88 171 VAL A C 1
ATOM 1366 O O . VAL A 1 171 ? -2.648 2.486 12.523 1 96.88 171 VAL A O 1
ATOM 1369 N N . TYR A 1 172 ? -0.974 1.449 13.539 1 95.75 172 TYR A N 1
ATOM 1370 C CA . TYR A 1 172 ? -0.623 0.583 12.422 1 95.75 172 TYR A CA 1
ATOM 1371 C C . TYR A 1 172 ? -1.812 -0.272 12 1 95.75 172 TYR A C 1
ATOM 1373 O O . TYR A 1 172 ? -1.944 -0.625 10.828 1 95.75 172 TYR A O 1
ATOM 1381 N N . HIS A 1 173 ? -2.715 -0.447 12.852 1 94.38 173 HIS A N 1
ATOM 1382 C CA . HIS A 1 173 ? -3.748 -1.449 12.617 1 94.38 173 HIS A CA 1
ATOM 1383 C C . HIS A 1 173 ? -4.977 -0.832 11.961 1 94.38 173 HIS A C 1
ATOM 1385 O O . HIS A 1 173 ? -5.84 -1.551 11.453 1 94.38 173 HIS A O 1
ATOM 1391 N N . TRP A 1 174 ? -5.012 0.537 11.945 1 96.75 174 TRP A N 1
ATOM 1392 C CA . TRP A 1 174 ? -6.285 1.075 11.477 1 96.75 174 TRP A CA 1
ATOM 1393 C C . TRP A 1 174 ? -6.062 2.26 10.539 1 96.75 174 TRP A C 1
ATOM 1395 O O . TRP A 1 174 ? -6.965 2.646 9.789 1 96.75 174 TRP A O 1
ATOM 1405 N N . ILE A 1 175 ? -4.93 2.863 10.516 1 97.88 175 ILE A N 1
ATOM 1406 C CA . ILE A 1 175 ? -4.766 4.176 9.898 1 97.88 175 ILE A CA 1
ATOM 1407 C C . ILE A 1 175 ? -4.922 4.059 8.383 1 97.88 175 ILE A C 1
ATOM 1409 O O . ILE A 1 175 ? -5.5 4.941 7.746 1 97.88 175 ILE A O 1
ATOM 1413 N N . ARG A 1 176 ? -4.441 2.982 7.789 1 96.69 176 ARG A N 1
ATOM 1414 C CA . ARG A 1 176 ? -4.566 2.807 6.344 1 96.69 176 ARG A CA 1
ATOM 1415 C C . ARG A 1 176 ? -6.031 2.756 5.926 1 96.69 176 ARG A C 1
ATOM 1417 O O . ARG A 1 176 ? -6.418 3.379 4.934 1 96.69 176 ARG A O 1
ATOM 1424 N N . GLY A 1 177 ? -6.82 2.045 6.672 1 96.19 177 GLY A N 1
ATOM 1425 C CA . GLY A 1 177 ? -8.234 1.902 6.375 1 96.19 177 GLY A CA 1
ATOM 1426 C C . GLY A 1 177 ? -9.023 3.182 6.586 1 96.19 177 GLY A C 1
ATOM 1427 O O . GLY A 1 177 ? -10.156 3.307 6.117 1 96.19 177 GLY A O 1
ATOM 1428 N N . SER A 1 178 ? -8.414 4.199 7.262 1 96.5 178 SER A N 1
ATOM 1429 C CA . SER A 1 178 ? -9.102 5.453 7.559 1 96.5 178 SER A CA 1
ATOM 1430 C C . SER A 1 178 ? -9.125 6.371 6.336 1 96.5 178 SER A C 1
ATOM 1432 O O . SER A 1 178 ? -9.906 7.324 6.289 1 96.5 178 SER A O 1
ATOM 1434 N N . GLY A 1 179 ? -8.234 6.129 5.426 1 96.94 179 GLY A N 1
ATOM 1435 C CA . GLY A 1 179 ? -8.141 6.996 4.266 1 96.94 179 GLY A CA 1
ATOM 1436 C C . GLY A 1 179 ? -6.977 7.961 4.324 1 96.94 179 GLY A C 1
ATOM 1437 O O . GLY A 1 179 ? -6.758 8.734 3.393 1 96.94 179 GLY A O 1
ATOM 1438 N N . ALA A 1 180 ? -6.172 7.926 5.383 1 98.38 180 ALA A N 1
ATOM 1439 C CA . ALA A 1 180 ? -5.016 8.812 5.484 1 98.38 180 ALA A CA 1
ATOM 1440 C C . ALA A 1 180 ? -3.975 8.469 4.418 1 98.38 180 ALA A C 1
ATOM 1442 O O . ALA A 1 180 ? -3.727 7.297 4.137 1 98.38 180 ALA A O 1
ATOM 1443 N N . HIS A 1 181 ? -3.363 9.484 3.848 1 98.38 181 HIS A N 1
ATOM 1444 C CA . HIS A 1 181 ? -2.355 9.281 2.814 1 98.38 181 HIS A CA 1
ATOM 1445 C C . HIS A 1 181 ? -0.97 9.094 3.426 1 98.38 181 HIS A C 1
ATOM 1447 O O . HIS A 1 181 ? -0.067 8.562 2.775 1 98.38 181 HIS A O 1
ATOM 1453 N N . MET A 1 182 ? -0.748 9.57 4.543 1 98.62 182 MET A N 1
ATOM 1454 C CA . MET A 1 182 ? 0.438 9.383 5.375 1 98.62 182 MET A CA 1
ATOM 1455 C C . MET A 1 182 ? 0.091 9.516 6.855 1 98.62 182 MET A C 1
ATOM 1457 O O . MET A 1 182 ? -0.946 10.086 7.207 1 98.62 182 MET A O 1
ATOM 1461 N N . TYR A 1 183 ? 0.945 8.977 7.695 1 98.62 183 TYR A N 1
ATOM 1462 C CA . TYR A 1 183 ? 0.664 9.031 9.125 1 98.62 183 TYR A CA 1
ATOM 1463 C C . TYR A 1 183 ? 1.954 9.086 9.938 1 98.62 183 TYR A C 1
ATOM 1465 O O . TYR A 1 183 ? 2.955 8.461 9.562 1 98.62 183 TYR A O 1
ATOM 1473 N N . ARG A 1 184 ? 1.887 9.836 11.008 1 98.44 184 ARG A N 1
ATOM 1474 C CA . ARG A 1 184 ? 3.021 9.922 11.922 1 98.44 184 ARG A CA 1
ATOM 1475 C C . ARG A 1 184 ? 3.129 8.672 12.781 1 98.44 184 ARG A C 1
ATOM 1477 O O . ARG A 1 184 ? 2.178 8.305 13.477 1 98.44 184 ARG A O 1
ATOM 1484 N N . SER A 1 185 ? 4.281 8.039 12.711 1 97.38 185 SER A N 1
ATOM 1485 C CA . SER A 1 185 ? 4.488 6.82 13.492 1 97.38 185 SER A CA 1
ATOM 1486 C C . SER A 1 185 ? 5.418 7.07 14.672 1 97.38 185 SER A C 1
ATOM 1488 O O . SER A 1 185 ? 5.645 6.176 15.492 1 97.38 185 SER A O 1
ATOM 1490 N N . THR A 1 186 ? 5.949 8.297 14.797 1 97.69 186 THR A N 1
ATOM 1491 C CA . THR A 1 186 ? 6.926 8.625 15.836 1 97.69 186 THR A CA 1
ATOM 1492 C C . THR A 1 186 ? 6.547 9.922 16.547 1 97.69 186 THR A C 1
ATOM 1494 O O . THR A 1 186 ? 5.656 10.648 16.094 1 97.69 186 THR A O 1
ATOM 1497 N N . GLY A 1 187 ? 7.203 10.164 17.672 1 94.94 187 GLY A N 1
ATOM 1498 C CA . GLY A 1 187 ? 7.145 11.484 18.281 1 94.94 187 GLY A CA 1
ATOM 1499 C C . GLY A 1 187 ? 7.898 12.531 17.484 1 94.94 187 GLY A C 1
ATOM 1500 O O . GLY A 1 187 ? 8.375 12.258 16.391 1 94.94 187 GLY A O 1
ATOM 1501 N N . ASP A 1 188 ? 8.008 13.68 18.031 1 93.06 188 ASP A N 1
ATOM 1502 C CA . ASP A 1 188 ? 8.664 14.805 17.359 1 93.06 188 ASP A CA 1
ATOM 1503 C C . ASP A 1 188 ? 10.172 14.57 17.25 1 93.06 188 ASP A C 1
ATOM 1505 O O . ASP A 1 188 ? 10.797 14.102 18.203 1 93.06 188 ASP A O 1
ATOM 1509 N N . ILE A 1 189 ? 10.711 14.906 16.141 1 94.75 189 ILE A N 1
ATOM 1510 C CA . ILE A 1 189 ? 12.156 14.891 15.977 1 94.75 189 ILE A CA 1
ATOM 1511 C C . ILE A 1 189 ? 12.766 16.172 16.547 1 94.75 189 ILE A C 1
ATOM 1513 O O . ILE A 1 189 ? 12.133 17.234 16.516 1 94.75 189 ILE A O 1
ATOM 1517 N N . ARG A 1 190 ? 13.938 16.047 17.109 1 92.12 190 ARG A N 1
ATOM 1518 C CA . ARG A 1 190 ? 14.75 17.188 17.547 1 92.12 190 ARG A CA 1
ATOM 1519 C C . ARG A 1 190 ? 16.062 17.234 16.766 1 92.12 190 ARG A C 1
ATOM 1521 O O . ARG A 1 190 ? 16.609 16.203 16.375 1 92.12 190 ARG A O 1
ATOM 1528 N N . ASP A 1 191 ? 16.578 18.422 16.656 1 93.62 191 ASP A N 1
ATOM 1529 C CA . ASP A 1 191 ? 17.797 18.578 15.867 1 93.62 191 ASP A CA 1
ATOM 1530 C C . ASP A 1 191 ? 19.031 18.156 16.672 1 93.62 191 ASP A C 1
ATOM 1532 O O . ASP A 1 191 ? 19.859 19 17.016 1 93.62 191 ASP A O 1
ATOM 1536 N N . ASN A 1 192 ? 19.141 16.938 16.844 1 93.19 192 ASN A N 1
ATOM 1537 C CA . ASN A 1 192 ? 20.328 16.297 17.391 1 93.19 192 ASN A CA 1
ATOM 1538 C C . ASN A 1 192 ? 20.406 14.82 17.016 1 93.19 192 ASN A C 1
ATOM 1540 O O . ASN A 1 192 ? 19.391 14.211 16.672 1 93.19 192 ASN A O 1
ATOM 1544 N N . TRP A 1 193 ? 21.562 14.289 17.109 1 95.5 193 TRP A N 1
ATOM 1545 C CA . TRP A 1 193 ? 21.844 12.945 16.594 1 95.5 193 TRP A CA 1
ATOM 1546 C C . TRP A 1 193 ? 21.062 11.898 17.375 1 95.5 193 TRP A C 1
ATOM 1548 O O . TRP A 1 193 ? 20.562 10.93 16.812 1 95.5 193 TRP A O 1
ATOM 1558 N N . GLU A 1 194 ? 20.969 12.055 18.672 1 94.88 194 GLU A N 1
ATOM 1559 C CA . GLU A 1 194 ? 20.281 11.078 19.516 1 94.88 194 GLU A CA 1
ATOM 1560 C C . GLU A 1 194 ? 18.812 10.953 19.109 1 94.88 194 GLU A C 1
ATOM 1562 O O . GLU A 1 194 ? 18.25 9.852 19.109 1 94.88 194 GLU A O 1
ATOM 1567 N N . SER A 1 195 ? 18.172 12.039 18.781 1 94.88 195 SER A N 1
ATOM 1568 C CA . SER A 1 195 ? 16.781 12.031 18.328 1 94.88 195 SER A CA 1
ATOM 1569 C C . SER A 1 195 ? 16.625 11.281 17 1 94.88 195 SER A C 1
ATOM 1571 O O . SER A 1 195 ? 15.727 10.453 16.859 1 94.88 195 SER A O 1
ATOM 1573 N N . VAL A 1 196 ? 17.516 11.539 16.047 1 97.19 196 VAL A N 1
ATOM 1574 C CA . VAL A 1 196 ? 17.516 10.836 14.758 1 97.19 196 VAL A CA 1
ATOM 1575 C C . VAL A 1 196 ? 17.641 9.336 14.992 1 97.19 196 VAL A C 1
ATOM 1577 O O . VAL A 1 196 ? 16.859 8.547 14.453 1 97.19 196 VAL A O 1
ATOM 1580 N N . LYS A 1 197 ? 18.594 9.008 15.805 1 97.19 197 LYS A N 1
ATOM 1581 C CA . LYS A 1 197 ? 18.875 7.609 16.094 1 97.19 197 LYS A CA 1
ATOM 1582 C C . LYS A 1 197 ? 17.672 6.918 16.734 1 97.19 197 LYS A C 1
ATOM 1584 O O . LYS A 1 197 ? 17.266 5.848 16.281 1 97.19 197 LYS A O 1
ATOM 1589 N N . GLU A 1 198 ? 17.141 7.527 17.703 1 96.94 198 GLU A N 1
ATOM 1590 C CA . GLU A 1 198 ? 16.016 6.945 18.422 1 96.94 198 GLU A CA 1
ATOM 1591 C C . GLU A 1 198 ? 14.82 6.715 17.5 1 96.94 198 GLU A C 1
ATOM 1593 O O . GLU A 1 198 ? 14.219 5.641 17.516 1 96.94 198 GLU A O 1
ATOM 1598 N N . LEU A 1 199 ? 14.461 7.691 16.719 1 97.81 199 LEU A N 1
ATOM 1599 C CA . LEU A 1 199 ? 13.32 7.566 15.812 1 97.81 199 LEU A CA 1
ATOM 1600 C C . LEU A 1 199 ? 13.57 6.492 14.766 1 97.81 199 LEU A C 1
ATOM 1602 O O . LEU A 1 199 ? 12.711 5.645 14.516 1 97.81 199 LEU A O 1
ATOM 1606 N N . ALA A 1 200 ? 14.734 6.488 14.156 1 98.06 200 ALA A N 1
ATOM 1607 C CA . ALA A 1 200 ? 15.055 5.504 13.125 1 98.06 200 ALA A CA 1
ATOM 1608 C C . ALA A 1 200 ? 14.992 4.086 13.688 1 98.06 200 ALA A C 1
ATOM 1610 O O . ALA A 1 200 ? 14.383 3.197 13.086 1 98.06 200 ALA A O 1
ATOM 1611 N N . LEU A 1 201 ? 15.633 3.865 14.852 1 97.62 201 LEU A N 1
ATOM 1612 C CA . LEU A 1 201 ? 15.672 2.539 15.453 1 97.62 201 LEU A CA 1
ATOM 1613 C C . LEU A 1 201 ? 14.273 2.066 15.828 1 97.62 201 LEU A C 1
ATOM 1615 O O . LEU A 1 201 ? 13.953 0.883 15.688 1 97.62 201 LEU A O 1
ATOM 1619 N N . SER A 1 202 ? 13.445 2.961 16.234 1 97.44 202 SER A N 1
ATOM 1620 C CA . SER A 1 202 ? 12.094 2.604 16.656 1 97.44 202 SER A CA 1
ATOM 1621 C C . SER A 1 202 ? 11.266 2.102 15.477 1 97.44 202 SER A C 1
ATOM 1623 O O . SER A 1 202 ? 10.25 1.426 15.664 1 97.44 202 SER A O 1
ATOM 1625 N N . GLN A 1 203 ? 11.688 2.408 14.273 1 97.06 203 GLN A N 1
ATOM 1626 C CA . GLN A 1 203 ? 10.891 2.094 13.094 1 97.06 203 GLN A CA 1
ATOM 1627 C C . GLN A 1 203 ? 11.438 0.866 12.367 1 97.06 203 GLN A C 1
ATOM 1629 O O . GLN A 1 203 ? 10.852 0.406 11.383 1 97.06 203 GLN A O 1
ATOM 1634 N N . LEU A 1 204 ? 12.594 0.289 12.859 1 96.25 204 LEU A N 1
ATOM 1635 C CA . LEU A 1 204 ? 13.094 -0.957 12.297 1 96.25 204 LEU A CA 1
ATOM 1636 C C . LEU A 1 204 ? 12.078 -2.08 12.461 1 96.25 204 LEU A C 1
ATOM 1638 O O . LEU A 1 204 ? 11.484 -2.227 13.531 1 96.25 204 LEU A O 1
ATOM 1642 N N . GLY A 1 205 ? 11.82 -2.816 11.398 1 94.81 205 GLY A N 1
ATOM 1643 C CA . GLY A 1 205 ? 10.883 -3.928 11.453 1 94.81 205 GLY A CA 1
ATOM 1644 C C . GLY A 1 205 ? 9.453 -3.52 11.148 1 94.81 205 GLY A C 1
ATOM 1645 O O . GLY A 1 205 ? 8.539 -4.348 11.203 1 94.81 205 GLY A O 1
ATOM 1646 N N . LYS A 1 206 ? 9.203 -2.26 10.781 1 95.94 206 LYS A N 1
ATOM 1647 C CA . LYS A 1 206 ? 7.848 -1.78 10.539 1 95.94 206 LYS A CA 1
ATOM 1648 C C . LYS A 1 206 ? 7.613 -1.528 9.055 1 95.94 206 LYS A C 1
ATOM 1650 O O . LYS A 1 206 ? 6.699 -0.793 8.68 1 95.94 206 LYS A O 1
ATOM 1655 N N . GLN A 1 207 ? 8.391 -2.189 8.219 1 95.44 207 GLN A N 1
ATOM 1656 C CA . GLN A 1 207 ? 8.367 -1.94 6.777 1 95.44 207 GLN A CA 1
ATOM 1657 C C . GLN A 1 207 ? 7.039 -2.389 6.168 1 95.44 207 GLN A C 1
ATOM 1659 O O . GLN A 1 207 ? 6.652 -1.921 5.098 1 95.44 207 GLN A O 1
ATOM 1664 N N . SER A 1 208 ? 6.301 -3.229 6.844 1 95.31 208 SER A N 1
ATOM 1665 C CA . SER A 1 208 ? 5.039 -3.727 6.309 1 95.31 208 SER A CA 1
ATOM 1666 C C . SER A 1 208 ? 3.934 -2.682 6.426 1 95.31 208 SER A C 1
ATOM 1668 O O . SER A 1 208 ? 2.879 -2.811 5.801 1 95.31 208 SER A O 1
ATOM 1670 N N . TYR A 1 209 ? 4.156 -1.608 7.188 1 96 209 TYR A N 1
ATOM 1671 C CA . TYR A 1 209 ? 3.096 -0.656 7.492 1 96 209 TYR A CA 1
ATOM 1672 C C . TYR A 1 209 ? 3.258 0.621 6.676 1 96 209 TYR A C 1
ATOM 1674 O O . TYR A 1 209 ? 2.605 1.63 6.957 1 96 209 TYR A O 1
ATOM 1682 N N . THR A 1 210 ? 4.133 0.623 5.734 1 96.75 210 THR A N 1
ATOM 1683 C CA . THR A 1 210 ? 4.25 1.73 4.793 1 96.75 210 THR A CA 1
ATOM 1684 C C . THR A 1 210 ? 3.973 1.259 3.367 1 96.75 210 THR A C 1
ATOM 1686 O O . THR A 1 210 ? 4.125 0.075 3.059 1 96.75 210 THR A O 1
ATOM 1689 N N . GLY A 1 211 ? 3.564 2.234 2.557 1 96.56 211 GLY A N 1
ATOM 1690 C CA . GLY A 1 211 ? 3.303 1.953 1.153 1 96.56 211 GLY A CA 1
ATOM 1691 C C . GLY A 1 211 ? 2.453 3.016 0.481 1 96.56 211 GLY A C 1
ATOM 1692 O O . GLY A 1 211 ? 2.004 3.963 1.13 1 96.56 211 GLY A O 1
ATOM 1693 N N . SER A 1 212 ? 2.219 2.764 -0.783 1 96.94 212 SER A N 1
ATOM 1694 C CA . SER A 1 212 ? 1.44 3.719 -1.565 1 96.94 212 SER A CA 1
ATOM 1695 C C . SER A 1 212 ? 0.096 4.008 -0.907 1 96.94 212 SER A C 1
ATOM 1697 O O . SER A 1 212 ? -0.547 3.102 -0.373 1 96.94 212 SER A O 1
ATOM 1699 N N . PHE A 1 213 ? -0.259 5.301 -0.864 1 97.5 213 PHE A N 1
ATOM 1700 C CA . PHE A 1 213 ? -1.533 5.84 -0.404 1 97.5 213 PHE A CA 1
ATOM 1701 C C . PHE A 1 213 ? -1.632 5.777 1.115 1 97.5 213 PHE A C 1
ATOM 1703 O O . PHE A 1 213 ? -2.697 6.02 1.685 1 97.5 213 PHE A O 1
ATOM 1710 N N . CYS A 1 214 ? -0.56 5.414 1.788 1 97.94 214 CYS A N 1
ATOM 1711 C CA . CYS A 1 214 ? -0.477 5.535 3.238 1 97.94 214 CYS A CA 1
ATOM 1712 C C . CYS A 1 214 ? 0.96 5.371 3.719 1 97.94 214 CYS A C 1
ATOM 1714 O O . CYS A 1 214 ? 1.346 4.297 4.184 1 97.94 214 CYS A O 1
ATOM 1716 N N . HIS A 1 215 ? 1.717 6.355 3.699 1 98.44 215 HIS A N 1
ATOM 1717 C CA . HIS A 1 215 ? 3.152 6.32 3.957 1 98.44 215 HIS A CA 1
ATOM 1718 C C . HIS A 1 215 ? 3.455 6.582 5.43 1 98.44 215 HIS A C 1
ATOM 1720 O O . HIS A 1 215 ? 2.828 7.438 6.055 1 98.44 215 HIS A O 1
ATOM 1726 N N . ASN A 1 216 ? 4.34 5.809 5.969 1 98.06 216 ASN A N 1
ATOM 1727 C CA . ASN A 1 216 ? 4.824 5.996 7.332 1 98.06 216 ASN A CA 1
ATOM 1728 C C . ASN A 1 216 ? 5.695 7.242 7.453 1 98.06 216 ASN A C 1
ATOM 1730 O O . ASN A 1 216 ? 6.785 7.301 6.883 1 98.06 216 ASN A O 1
ATOM 1734 N N . ASP A 1 217 ? 5.219 8.172 8.172 1 98.75 217 ASP A N 1
ATOM 1735 C CA . ASP A 1 217 ? 5.902 9.445 8.367 1 98.75 217 ASP A CA 1
ATOM 1736 C C . ASP A 1 217 ? 6.715 9.438 9.664 1 98.75 217 ASP A C 1
ATOM 1738 O O . ASP A 1 217 ? 6.152 9.406 10.758 1 98.75 217 ASP A O 1
ATOM 1742 N N . MET A 1 218 ? 8.016 9.547 9.57 1 98.56 218 MET A N 1
ATOM 1743 C CA . MET A 1 218 ? 8.922 9.508 10.711 1 98.56 218 MET A CA 1
ATOM 1744 C C . MET A 1 218 ? 9.219 10.922 11.211 1 98.56 218 MET A C 1
ATOM 1746 O O . MET A 1 218 ? 10.219 11.141 11.906 1 98.56 218 MET A O 1
ATOM 1750 N N . ASP A 1 219 ? 8.445 11.859 10.812 1 98.06 219 ASP A N 1
ATOM 1751 C CA . ASP A 1 219 ? 8.484 13.281 11.133 1 98.06 219 ASP A CA 1
ATOM 1752 C C . ASP A 1 219 ? 9.375 14.039 10.156 1 98.06 219 ASP A C 1
ATOM 1754 O O . ASP A 1 219 ? 9.977 13.445 9.266 1 98.06 219 ASP A O 1
ATOM 1758 N N . MET A 1 220 ? 9.477 15.352 10.32 1 98.06 220 MET A N 1
ATOM 1759 C CA . MET A 1 220 ? 10.094 16.297 9.398 1 98.06 220 MET A CA 1
ATOM 1760 C C . MET A 1 220 ? 11.602 16.094 9.328 1 98.06 220 MET A C 1
ATOM 1762 O O . MET A 1 220 ? 12.18 15.445 10.203 1 98.06 220 MET A O 1
ATOM 1766 N N . LEU A 1 221 ? 12.172 16.609 8.336 1 98.5 221 LEU A N 1
ATOM 1767 C CA . LEU A 1 221 ? 13.625 16.656 8.188 1 98.5 221 LEU A CA 1
ATOM 1768 C C . LEU A 1 221 ? 14.211 17.812 9 1 98.5 221 LEU A C 1
ATOM 1770 O O . LEU A 1 221 ? 13.68 18.922 8.977 1 98.5 221 LEU A O 1
ATOM 1774 N N . ILE A 1 222 ? 15.312 17.531 9.641 1 96.88 222 ILE A N 1
ATOM 1775 C CA . ILE A 1 222 ? 15.992 18.578 10.383 1 96.88 222 ILE A CA 1
ATOM 1776 C C . ILE A 1 222 ? 17.266 19 9.641 1 96.88 222 ILE A C 1
ATOM 1778 O O . ILE A 1 222 ? 18.062 19.797 10.156 1 96.88 222 ILE A O 1
ATOM 1782 N N . VAL A 1 223 ? 17.469 18.516 8.469 1 98.19 223 VAL A N 1
ATOM 1783 C CA . VAL A 1 223 ? 18.641 18.812 7.637 1 98.19 223 VAL A CA 1
ATOM 1784 C C . VAL A 1 223 ? 18.766 20.328 7.453 1 98.19 223 VAL A C 1
ATOM 1786 O O . VAL A 1 223 ? 17.828 20.984 7.016 1 98.19 223 VAL A O 1
ATOM 1789 N N . GLY A 1 224 ? 19.938 20.875 7.84 1 96.56 224 GLY A N 1
ATOM 1790 C CA . GLY A 1 224 ? 20.219 22.281 7.57 1 96.56 224 GLY A CA 1
ATOM 1791 C C . GLY A 1 224 ? 19.797 23.203 8.703 1 96.56 224 GLY A C 1
ATOM 1792 O O . GLY A 1 224 ? 19.984 24.422 8.625 1 96.56 224 GLY A O 1
ATOM 1793 N N . MET A 1 225 ? 19.281 22.656 9.773 1 94.81 225 MET A N 1
ATOM 1794 C CA . MET A 1 225 ? 18.844 23.5 10.883 1 94.81 225 MET A CA 1
ATOM 1795 C C . MET A 1 225 ? 20.031 23.938 11.734 1 94.81 225 MET A C 1
ATOM 1797 O O . MET A 1 225 ? 20.031 25.062 12.25 1 94.81 225 MET A O 1
ATOM 1801 N N . TYR A 1 226 ? 21.031 23.078 11.93 1 92.56 226 TYR A N 1
ATOM 1802 C CA . TYR A 1 226 ? 22.234 23.344 12.703 1 92.56 226 TYR A CA 1
ATOM 1803 C C . TYR A 1 226 ? 21.891 23.922 14.07 1 92.56 226 TYR A C 1
ATOM 1805 O O . TYR A 1 226 ? 22.5 24.906 14.508 1 92.56 226 TYR A O 1
ATOM 1813 N N . GLY A 1 227 ? 20.875 23.391 14.617 1 87.56 227 GLY A N 1
ATOM 1814 C CA . GLY A 1 227 ? 20.484 23.797 15.953 1 87.56 227 GLY A CA 1
ATOM 1815 C C . GLY A 1 227 ? 19.625 25.047 15.977 1 87.56 227 GLY A C 1
ATOM 1816 O O . GLY A 1 227 ? 19.328 25.594 17.047 1 87.56 227 GLY A O 1
ATOM 1817 N N . GLY A 1 228 ? 19.078 25.625 14.891 1 77.19 228 GLY A N 1
ATOM 1818 C CA . GLY A 1 228 ? 18.484 26.938 14.766 1 77.19 228 GLY A CA 1
ATOM 1819 C C . GLY A 1 228 ? 16.969 26.922 14.875 1 77.19 228 GLY A C 1
ATOM 1820 O O . GLY A 1 228 ? 16.281 27.609 14.125 1 77.19 228 GLY A O 1
ATOM 1821 N N . SER A 1 229 ? 16.469 26.281 15.969 1 76 229 SER A N 1
ATOM 1822 C CA . SER A 1 229 ? 15.031 26.391 16.172 1 76 229 SER A CA 1
ATOM 1823 C C . SER A 1 229 ? 14.68 27.656 16.969 1 76 229 SER A C 1
ATOM 1825 O O . SER A 1 229 ? 15.5 28.141 17.75 1 76 229 SER A O 1
ATOM 1827 N N . ASN A 1 230 ? 13.578 28.344 16.469 1 61.75 230 ASN A N 1
ATOM 1828 C CA . ASN A 1 230 ? 13.148 29.562 17.141 1 61.75 230 ASN A CA 1
ATOM 1829 C C . ASN A 1 230 ? 12.602 29.281 18.531 1 61.75 230 ASN A C 1
ATOM 1831 O O . ASN A 1 230 ? 12.266 30.203 19.281 1 61.75 230 ASN A O 1
ATOM 1835 N N . ASN A 1 231 ? 12.281 28.078 18.828 1 63.06 231 ASN A N 1
ATOM 1836 C CA . ASN A 1 231 ? 11.617 27.938 20.109 1 63.06 231 ASN A CA 1
ATOM 1837 C C . ASN A 1 231 ? 12.25 26.844 20.953 1 63.06 231 ASN A C 1
ATOM 1839 O O . ASN A 1 231 ? 12.844 25.906 20.406 1 63.06 231 ASN A O 1
ATOM 1843 N N . ASP A 1 232 ? 12.211 27.297 22.188 1 56.78 232 ASP A N 1
ATOM 1844 C CA . ASP A 1 232 ? 12.664 26.391 23.219 1 56.78 232 ASP A CA 1
ATOM 1845 C C . ASP A 1 232 ? 11.836 25.094 23.219 1 56.78 232 ASP A C 1
ATOM 1847 O O . ASP A 1 232 ? 12.219 24.109 23.844 1 56.78 232 ASP A O 1
ATOM 1851 N N . PHE A 1 233 ? 10.688 25.359 22.688 1 56.28 233 PHE A N 1
ATOM 1852 C CA . PHE A 1 233 ? 9.805 24.203 22.703 1 56.28 233 PHE A CA 1
ATOM 1853 C C . PHE A 1 233 ? 10.43 23.016 21.953 1 56.28 233 PHE A C 1
ATOM 1855 O O . PHE A 1 233 ? 10.32 21.875 22.391 1 56.28 233 PHE A O 1
ATOM 1862 N N . ILE A 1 234 ? 10.898 23.438 20.906 1 58.19 234 ILE A N 1
ATOM 1863 C CA . ILE A 1 234 ? 11.586 22.375 20.172 1 58.19 234 ILE A CA 1
ATOM 1864 C C . ILE A 1 234 ? 12.984 22.188 20.75 1 58.19 234 ILE A C 1
ATOM 1866 O O . ILE A 1 234 ? 13.5 21.062 20.781 1 58.19 234 ILE A O 1
ATOM 1870 N N . GLY A 1 235 ? 13.477 23.172 21.75 1 52.81 235 GLY A N 1
ATOM 1871 C CA . GLY A 1 235 ? 14.734 23.188 22.469 1 52.81 235 GLY A CA 1
ATOM 1872 C C . GLY A 1 235 ? 15.93 23.5 21.594 1 52.81 235 GLY A C 1
ATOM 1873 O O . GLY A 1 235 ? 15.844 23.391 20.375 1 52.81 235 GLY A O 1
ATOM 1874 N N . THR A 1 236 ? 16.641 24.625 21.781 1 56.12 236 THR A N 1
ATOM 1875 C CA . THR A 1 236 ? 17.938 24.891 21.172 1 56.12 236 THR A CA 1
ATOM 1876 C C . THR A 1 236 ? 18.812 23.641 21.188 1 56.12 236 THR A C 1
ATOM 1878 O O . THR A 1 236 ? 19.234 23.172 22.25 1 56.12 236 THR A O 1
ATOM 1881 N N . ILE A 1 237 ? 18.609 22.609 20.359 1 58.97 237 ILE A N 1
ATOM 1882 C CA . ILE A 1 237 ? 19.234 21.328 20.641 1 58.97 237 ILE A CA 1
ATOM 1883 C C . ILE A 1 237 ? 20.422 21.109 19.703 1 58.97 237 ILE A C 1
ATOM 1885 O O . ILE A 1 237 ? 20.25 20.969 18.5 1 58.97 237 ILE A O 1
ATOM 1889 N N . GLY A 1 238 ? 21.766 21.5 20.438 1 66.25 238 GLY A N 1
ATOM 1890 C CA . GLY A 1 238 ? 23.062 21.031 19.969 1 66.25 238 GLY A CA 1
ATOM 1891 C C . GLY A 1 238 ? 23.141 20.891 18.453 1 66.25 238 GLY A C 1
ATOM 1892 O O . GLY A 1 238 ? 24 21.484 17.812 1 66.25 238 GLY A O 1
ATOM 1893 N N . GLY A 1 239 ? 22.609 20.797 17.344 1 89.44 239 GLY A N 1
ATOM 1894 C CA . GLY A 1 239 ? 22.516 20.609 15.906 1 89.44 239 GLY A CA 1
ATOM 1895 C C . GLY A 1 239 ? 23.328 19.422 15.414 1 89.44 239 GLY A C 1
ATOM 1896 O O . GLY A 1 239 ? 24.391 19.109 15.977 1 89.44 239 GLY A O 1
ATOM 1897 N N . CYS A 1 240 ? 22.891 18.766 14.438 1 94.88 240 CYS A N 1
ATOM 1898 C CA . CYS A 1 240 ? 23.641 17.719 13.75 1 94.88 240 CYS A CA 1
ATOM 1899 C C . CYS A 1 240 ? 24.688 18.312 12.82 1 94.88 240 CYS A C 1
ATOM 1901 O O . CYS A 1 240 ? 24.609 19.484 12.469 1 94.88 240 CYS A O 1
ATOM 1903 N N . ASN A 1 241 ? 25.766 17.531 12.586 1 96.56 241 ASN A N 1
ATOM 1904 C CA . ASN A 1 241 ? 26.719 17.906 11.547 1 96.56 241 ASN A CA 1
ATOM 1905 C C . ASN A 1 241 ? 26.297 17.359 10.18 1 96.56 241 ASN A C 1
ATOM 1907 O O . ASN A 1 241 ? 25.281 16.672 10.07 1 96.56 241 ASN A O 1
ATOM 1911 N N . ASN A 1 242 ? 27.047 17.688 9.172 1 97.94 242 ASN A N 1
ATOM 1912 C CA . ASN A 1 242 ? 26.656 17.328 7.809 1 97.94 242 ASN A CA 1
ATOM 1913 C C . ASN A 1 242 ? 26.578 15.82 7.621 1 97.94 242 ASN A C 1
ATOM 1915 O O . ASN A 1 242 ? 25.719 15.328 6.902 1 97.94 242 ASN A O 1
ATOM 1919 N N . ILE A 1 243 ? 27.469 15.094 8.219 1 98.5 243 ILE A N 1
ATOM 1920 C CA . ILE A 1 243 ? 27.484 13.641 8.102 1 98.5 243 ILE A CA 1
ATOM 1921 C C . ILE A 1 243 ? 26.219 13.062 8.734 1 98.5 243 ILE A C 1
ATOM 1923 O O . ILE A 1 243 ? 25.562 12.18 8.156 1 98.5 243 ILE A O 1
ATOM 1927 N N . GLU A 1 244 ? 25.891 13.578 9.914 1 98.62 244 GLU A N 1
ATOM 1928 C CA . GLU A 1 244 ? 24.672 13.156 10.609 1 98.62 244 GLU A CA 1
ATOM 1929 C C . GLU A 1 244 ? 23.422 13.516 9.805 1 98.62 244 GLU A C 1
ATOM 1931 O O . GLU A 1 244 ? 22.5 12.711 9.688 1 98.62 244 GLU A O 1
ATOM 1936 N N . TYR A 1 245 ? 23.391 14.672 9.195 1 98.69 245 TYR A N 1
ATOM 1937 C CA . TYR A 1 245 ? 22.281 15.078 8.336 1 98.69 245 TYR A CA 1
ATOM 1938 C C . TYR A 1 245 ? 22.172 14.18 7.113 1 98.69 245 TYR A C 1
ATOM 1940 O O . TYR A 1 245 ? 21.062 13.805 6.707 1 98.69 245 TYR A O 1
ATOM 1948 N N . LYS A 1 246 ? 23.297 13.883 6.508 1 98.88 246 LYS A N 1
ATOM 1949 C CA . LYS A 1 246 ? 23.344 12.945 5.391 1 98.88 246 LYS A CA 1
ATOM 1950 C C . LYS A 1 246 ? 22.734 11.602 5.773 1 98.88 246 LYS A C 1
ATOM 1952 O O . LYS A 1 246 ? 21.922 11.047 5.027 1 98.88 246 LYS A O 1
ATOM 1957 N N . THR A 1 247 ? 23.094 11.094 6.883 1 98.94 247 THR A N 1
ATOM 1958 C CA . THR A 1 247 ? 22.594 9.812 7.363 1 98.94 247 THR A CA 1
ATOM 1959 C C . THR A 1 247 ? 21.109 9.891 7.676 1 98.94 247 THR A C 1
ATOM 1961 O O . THR A 1 247 ? 20.344 8.992 7.309 1 98.94 247 THR A O 1
ATOM 1964 N N . HIS A 1 248 ? 20.719 10.969 8.312 1 98.81 248 HIS A N 1
ATOM 1965 C CA . HIS A 1 248 ? 19.312 11.25 8.586 1 98.81 248 HIS A CA 1
ATOM 1966 C C . HIS A 1 248 ? 18.484 11.219 7.309 1 98.81 248 HIS A C 1
ATOM 1968 O O . HIS A 1 248 ? 17.484 10.492 7.227 1 98.81 248 HIS A O 1
ATOM 1974 N N . PHE A 1 249 ? 18.906 11.914 6.285 1 98.94 249 PHE A N 1
ATOM 1975 C CA . PHE A 1 249 ? 18.188 12 5.016 1 98.94 249 PHE A CA 1
ATOM 1976 C C . PHE A 1 249 ? 18.125 10.633 4.34 1 98.94 249 PHE A C 1
ATOM 1978 O O . PHE A 1 249 ? 17.094 10.258 3.777 1 98.94 249 PHE A O 1
ATOM 1985 N N . SER A 1 250 ? 19.203 9.906 4.418 1 98.94 250 SER A N 1
ATOM 1986 C CA . SER A 1 250 ? 19.281 8.578 3.83 1 98.94 250 SER A CA 1
ATOM 1987 C C . SER A 1 250 ? 18.297 7.621 4.48 1 98.94 250 SER A C 1
ATOM 1989 O O . SER A 1 250 ? 17.594 6.871 3.785 1 98.94 250 SER A O 1
ATOM 1991 N N . LEU A 1 251 ? 18.219 7.672 5.781 1 98.94 251 LEU A N 1
ATOM 1992 C CA . LEU A 1 251 ? 17.312 6.805 6.523 1 98.94 251 LEU A CA 1
ATOM 1993 C C . LEU A 1 251 ? 15.859 7.086 6.141 1 98.94 251 LEU A C 1
ATOM 1995 O O . LEU A 1 251 ? 15.102 6.164 5.828 1 98.94 251 LEU A O 1
ATOM 1999 N N . TRP A 1 252 ? 15.484 8.336 6.152 1 98.94 252 TRP A N 1
ATOM 2000 C CA . TRP A 1 252 ? 14.125 8.727 5.809 1 98.94 252 TRP A CA 1
ATOM 2001 C C . TRP A 1 252 ? 13.789 8.344 4.371 1 98.94 252 TRP A C 1
ATOM 2003 O O . TRP A 1 252 ? 12.68 7.898 4.082 1 98.94 252 TRP A O 1
ATOM 2013 N N . SER A 1 253 ? 14.719 8.508 3.473 1 98.88 253 SER A N 1
ATOM 2014 C CA . SER A 1 253 ? 14.516 8.172 2.066 1 98.88 253 SER A CA 1
ATOM 2015 C C . SER A 1 253 ? 14.328 6.668 1.878 1 98.88 253 SER A C 1
ATOM 2017 O O . SER A 1 253 ? 13.391 6.23 1.208 1 98.88 253 SER A O 1
ATOM 2019 N N . MET A 1 254 ? 15.18 5.902 2.52 1 98.62 254 MET A N 1
ATOM 2020 C CA . MET A 1 254 ? 15.156 4.445 2.395 1 98.62 254 MET A CA 1
ATOM 2021 C C . MET A 1 254 ? 13.891 3.871 3.035 1 98.62 254 MET A C 1
ATOM 2023 O O . MET A 1 254 ? 13.312 2.914 2.52 1 98.62 254 MET A O 1
ATOM 2027 N N . MET A 1 255 ? 13.477 4.445 4.102 1 98.44 255 MET A N 1
ATOM 2028 C CA . MET A 1 255 ? 12.383 3.883 4.883 1 98.44 255 MET A CA 1
ATOM 2029 C C . MET A 1 255 ? 11.039 4.395 4.379 1 98.44 255 MET A C 1
ATOM 2031 O O . MET A 1 255 ? 9.992 4.031 4.918 1 98.44 255 MET A O 1
ATOM 2035 N N . GLY A 1 256 ? 11.07 5.246 3.348 1 98.06 256 GLY A N 1
ATOM 2036 C CA . GLY A 1 256 ? 9.852 5.641 2.662 1 98.06 256 GLY A CA 1
ATOM 2037 C C . GLY A 1 256 ? 9.078 6.727 3.393 1 98.06 256 GLY A C 1
ATOM 2038 O O . GLY A 1 256 ? 7.863 6.844 3.234 1 98.06 256 GLY A O 1
ATOM 2039 N N . SER A 1 257 ? 9.703 7.5 4.238 1 98.81 257 SER A N 1
ATOM 2040 C CA . SER A 1 257 ? 9.062 8.617 4.93 1 98.81 257 SER A CA 1
ATOM 2041 C C . SER A 1 257 ? 8.82 9.789 3.988 1 98.81 257 SER A C 1
ATOM 2043 O O . SER A 1 257 ? 9.641 10.062 3.107 1 98.81 257 SER A O 1
ATOM 2045 N N . PRO A 1 258 ? 7.641 10.469 4.094 1 98.81 258 PRO A N 1
ATOM 2046 C CA . PRO A 1 258 ? 7.574 11.797 3.463 1 98.81 258 PRO A CA 1
ATOM 2047 C C . PRO A 1 258 ? 8.758 12.688 3.83 1 98.81 258 PRO A C 1
ATOM 2049 O O . PRO A 1 258 ? 9.242 12.641 4.965 1 98.81 258 PRO A O 1
ATOM 2052 N N . LEU A 1 259 ? 9.242 13.398 2.865 1 98.94 259 LEU A N 1
ATOM 2053 C CA . LEU A 1 259 ? 10.391 14.273 3.096 1 98.94 259 LEU A CA 1
ATOM 2054 C C . LEU A 1 259 ? 9.945 15.727 3.195 1 98.94 259 LEU A C 1
ATOM 2056 O O . LEU A 1 259 ? 9.953 16.453 2.195 1 98.94 259 LEU A O 1
ATOM 2060 N N . MET A 1 260 ? 9.57 16.125 4.387 1 98.94 260 MET A N 1
ATOM 2061 C CA . MET A 1 260 ? 9.125 17.469 4.703 1 98.94 260 MET A CA 1
ATOM 2062 C C . MET A 1 260 ? 10.25 18.281 5.336 1 98.94 260 MET A C 1
ATOM 2064 O O . MET A 1 260 ? 10.625 18.047 6.484 1 98.94 260 MET A O 1
ATOM 2068 N N . ILE A 1 261 ? 10.742 19.203 4.609 1 98.88 261 ILE A N 1
ATOM 2069 C CA . ILE A 1 261 ? 11.883 20.016 5.023 1 98.88 261 ILE A CA 1
ATOM 2070 C C . ILE A 1 261 ? 11.477 20.922 6.191 1 98.88 261 ILE A C 1
ATOM 2072 O O . ILE A 1 261 ? 10.43 21.562 6.145 1 98.88 261 ILE A O 1
ATOM 2076 N N . GLY A 1 262 ? 12.375 20.969 7.227 1 97.44 262 GLY A N 1
ATOM 2077 C CA . GLY A 1 262 ? 12.055 21.766 8.398 1 97.44 262 GLY A CA 1
ATOM 2078 C C . GLY A 1 262 ? 12.945 22.984 8.555 1 97.44 262 GLY A C 1
ATOM 2079 O O . GLY A 1 262 ? 12.648 23.891 9.344 1 97.44 262 GLY A O 1
ATOM 2080 N N . CYS A 1 263 ? 14.031 23.109 7.812 1 96.81 263 CYS A N 1
ATOM 2081 C CA . CYS A 1 263 ? 14.969 24.219 7.973 1 96.81 263 CYS A CA 1
ATOM 2082 C C . CYS A 1 263 ? 14.5 25.438 7.199 1 96.81 263 CYS A C 1
ATOM 2084 O O . CYS A 1 263 ? 13.531 25.375 6.434 1 96.81 263 CYS A O 1
ATOM 2086 N N . ASP A 1 264 ? 15.07 26.578 7.465 1 96.88 264 ASP A N 1
ATOM 2087 C CA . ASP A 1 264 ? 14.867 27.781 6.664 1 96.88 264 ASP A CA 1
ATOM 2088 C C . ASP A 1 264 ? 15.602 27.688 5.328 1 96.88 264 ASP A C 1
ATOM 2090 O O . ASP A 1 264 ? 16.797 27.984 5.238 1 96.88 264 ASP A O 1
ATOM 2094 N N . VAL A 1 265 ? 14.898 27.359 4.309 1 98.38 265 VAL A N 1
ATOM 2095 C CA . VAL A 1 265 ? 15.5 27.062 3.012 1 98.38 265 VAL A CA 1
ATOM 2096 C C . VAL A 1 265 ? 16.094 28.344 2.422 1 98.38 265 VAL A C 1
ATOM 2098 O O . VAL A 1 265 ? 16.922 28.297 1.516 1 98.38 265 VAL A O 1
ATOM 2101 N N . ARG A 1 266 ? 15.672 29.5 2.883 1 97.69 266 ARG A N 1
ATOM 2102 C CA . ARG A 1 266 ? 16.188 30.781 2.404 1 97.69 266 ARG A CA 1
ATOM 2103 C C . ARG A 1 266 ? 17.656 30.969 2.807 1 97.69 266 ARG A C 1
ATOM 2105 O O . ARG A 1 266 ? 18.375 31.75 2.188 1 97.69 266 ARG A O 1
ATOM 2112 N N . LYS A 1 267 ? 18.031 30.234 3.791 1 95.81 267 LYS A N 1
ATOM 2113 C CA . LYS A 1 267 ? 19.375 30.375 4.344 1 95.81 267 LYS A CA 1
ATOM 2114 C C . LYS A 1 267 ? 20.172 29.078 4.195 1 95.81 267 LYS A C 1
ATOM 2116 O O . LYS A 1 267 ? 21.203 28.906 4.828 1 95.81 267 LYS A O 1
ATOM 2121 N N . ALA A 1 268 ? 19.625 28.172 3.5 1 97.38 268 ALA A N 1
ATOM 2122 C CA . ALA A 1 268 ? 20.281 26.875 3.354 1 97.38 268 ALA A CA 1
ATOM 2123 C C . ALA A 1 268 ? 21.672 27.016 2.721 1 97.38 268 ALA A C 1
ATOM 2125 O O . ALA A 1 268 ? 21.812 27.672 1.681 1 97.38 268 ALA A O 1
ATOM 2126 N N . ASN A 1 269 ? 22.719 26.453 3.35 1 97.38 269 ASN A N 1
ATOM 2127 C CA . ASN A 1 269 ? 24.047 26.453 2.75 1 97.38 269 ASN A CA 1
ATOM 2128 C C . ASN A 1 269 ? 24.188 25.359 1.688 1 97.38 269 ASN A C 1
ATOM 2130 O O . ASN A 1 269 ? 23.25 24.609 1.437 1 97.38 269 ASN A O 1
ATOM 2134 N N . GLN A 1 270 ? 25.297 25.297 1.075 1 98.06 270 GLN A N 1
ATOM 2135 C CA . GLN A 1 270 ? 25.516 24.391 -0.051 1 98.06 270 GLN A CA 1
ATOM 2136 C C . GLN A 1 270 ? 25.406 22.938 0.384 1 98.06 270 GLN A C 1
ATOM 2138 O O . GLN A 1 270 ? 24.828 22.109 -0.328 1 98.06 270 GLN A O 1
ATOM 2143 N N . ALA A 1 271 ? 25.984 22.578 1.548 1 98.19 271 ALA A N 1
ATOM 2144 C CA . ALA A 1 271 ? 25.906 21.203 2.053 1 98.19 271 ALA A CA 1
ATOM 2145 C C . ALA A 1 271 ? 24.453 20.781 2.262 1 98.19 271 ALA A C 1
ATOM 2147 O O . ALA A 1 271 ? 24.062 19.656 1.922 1 98.19 271 ALA A O 1
ATOM 2148 N N . THR A 1 272 ? 23.688 21.656 2.824 1 98.56 272 THR A N 1
ATOM 2149 C CA . THR A 1 272 ? 22.281 21.406 3.041 1 98.56 272 THR A CA 1
ATOM 2150 C C . THR A 1 272 ? 21.562 21.156 1.716 1 98.56 272 THR A C 1
ATOM 2152 O O . THR A 1 272 ? 20.828 20.172 1.578 1 98.56 272 THR A O 1
ATOM 2155 N N . LYS A 1 273 ? 21.781 21.969 0.756 1 98.75 273 LYS A N 1
ATOM 2156 C CA . LYS A 1 273 ? 21.141 21.828 -0.552 1 98.75 273 LYS A CA 1
ATOM 2157 C C . LYS A 1 273 ? 21.547 20.516 -1.219 1 98.75 273 LYS A C 1
ATOM 2159 O O . LYS A 1 273 ? 20.703 19.828 -1.804 1 98.75 273 LYS A O 1
ATOM 2164 N N . GLU A 1 274 ? 22.812 20.188 -1.13 1 98.62 274 GLU A N 1
ATOM 2165 C CA . GLU A 1 274 ? 23.297 18.938 -1.729 1 98.62 274 GLU A CA 1
ATOM 2166 C C . GLU A 1 274 ? 22.562 17.734 -1.138 1 98.62 274 GLU A C 1
ATOM 2168 O O . GLU A 1 274 ? 22.266 16.781 -1.852 1 98.62 274 GLU A O 1
ATOM 2173 N N . ILE A 1 275 ? 22.297 17.797 0.142 1 98.88 275 ILE A N 1
ATOM 2174 C CA . ILE A 1 275 ? 21.609 16.688 0.809 1 98.88 275 ILE A CA 1
ATOM 2175 C C . ILE A 1 275 ? 20.141 16.672 0.397 1 98.88 275 ILE A C 1
ATOM 2177 O O . ILE A 1 275 ? 19.641 15.648 -0.087 1 98.88 275 ILE A O 1
ATOM 2181 N N . LEU A 1 276 ? 19.469 17.766 0.502 1 98.94 276 LEU A N 1
ATOM 2182 C CA . LEU A 1 276 ? 18.016 17.828 0.301 1 98.94 276 LEU A CA 1
ATOM 2183 C C . LEU A 1 276 ? 17.656 17.578 -1.162 1 98.94 276 LEU A C 1
ATOM 2185 O O . LEU A 1 276 ? 16.562 17.109 -1.467 1 98.94 276 LEU A O 1
ATOM 2189 N N . LEU A 1 277 ? 18.609 17.891 -2.086 1 98.88 277 LEU A N 1
ATOM 2190 C CA . LEU A 1 277 ? 18.297 17.812 -3.512 1 98.88 277 LEU A CA 1
ATOM 2191 C C . LEU A 1 277 ? 19 16.625 -4.145 1 98.88 277 LEU A C 1
ATOM 2193 O O . LEU A 1 277 ? 19.109 16.531 -5.371 1 98.88 277 LEU A O 1
ATOM 2197 N N . ASN A 1 278 ? 19.516 15.688 -3.314 1 98.94 278 ASN A N 1
ATOM 2198 C CA . ASN A 1 278 ? 20.188 14.5 -3.854 1 98.94 278 ASN A CA 1
ATOM 2199 C C . ASN A 1 278 ? 19.25 13.703 -4.766 1 98.94 278 ASN A C 1
ATOM 2201 O O . ASN A 1 278 ? 18.266 13.125 -4.297 1 98.94 278 ASN A O 1
ATOM 2205 N N . PRO A 1 279 ? 19.5 13.688 -6.059 1 98.81 279 PRO A N 1
ATOM 2206 C CA . PRO A 1 279 ? 18.531 13.086 -6.988 1 98.81 279 PRO A CA 1
ATOM 2207 C C . PRO A 1 279 ? 18.406 11.578 -6.809 1 98.81 279 PRO A C 1
ATOM 2209 O O . PRO A 1 279 ? 17.312 11.023 -7.016 1 98.81 279 PRO A O 1
ATOM 2212 N N . ASP A 1 280 ? 19.469 10.906 -6.426 1 98.88 280 ASP A N 1
ATOM 2213 C CA . ASP A 1 280 ? 19.438 9.453 -6.293 1 98.88 280 ASP A CA 1
ATOM 2214 C C . ASP A 1 280 ? 18.609 9.031 -5.086 1 98.88 280 ASP A C 1
ATOM 2216 O O . ASP A 1 280 ? 17.797 8.117 -5.18 1 98.88 280 ASP A O 1
ATOM 2220 N N . LEU A 1 281 ? 18.781 9.711 -3.961 1 98.94 281 LEU A N 1
ATOM 2221 C CA . LEU A 1 281 ? 18 9.383 -2.766 1 98.94 281 LEU A CA 1
ATOM 2222 C C . LEU A 1 281 ? 16.531 9.75 -2.949 1 98.94 281 LEU A C 1
ATOM 2224 O O . LEU A 1 281 ? 15.648 9.039 -2.48 1 98.94 281 LEU A O 1
ATOM 2228 N N . LEU A 1 282 ? 16.281 10.867 -3.633 1 98.94 282 LEU A N 1
ATOM 2229 C CA . LEU A 1 282 ? 14.898 11.234 -3.939 1 98.94 282 LEU A CA 1
ATOM 2230 C C . LEU A 1 282 ? 14.242 10.188 -4.832 1 98.94 282 LEU A C 1
ATOM 2232 O O . LEU A 1 282 ? 13.078 9.836 -4.629 1 98.94 282 LEU A O 1
ATOM 2236 N N . ALA A 1 283 ? 14.961 9.664 -5.797 1 98.75 283 ALA A N 1
ATOM 2237 C CA . ALA A 1 283 ? 14.422 8.633 -6.676 1 98.75 283 ALA A CA 1
ATOM 2238 C C . ALA A 1 283 ? 14.094 7.363 -5.895 1 98.75 283 ALA A C 1
ATOM 2240 O O . ALA A 1 283 ? 13.086 6.707 -6.16 1 98.75 283 ALA A O 1
ATOM 2241 N N . ILE A 1 284 ? 14.984 7.035 -4.965 1 98.81 284 ILE A N 1
ATOM 2242 C CA . ILE A 1 284 ? 14.742 5.867 -4.129 1 98.81 284 ILE A CA 1
ATOM 2243 C C . ILE A 1 284 ? 13.484 6.086 -3.291 1 98.81 284 ILE A C 1
ATOM 2245 O O . ILE A 1 284 ? 12.625 5.203 -3.203 1 98.81 284 ILE A O 1
ATOM 2249 N N . ASN A 1 285 ? 13.352 7.238 -2.697 1 98.81 285 ASN A N 1
ATOM 2250 C CA . ASN A 1 285 ? 12.195 7.574 -1.883 1 98.81 285 ASN A CA 1
ATOM 2251 C C . ASN A 1 285 ? 10.906 7.566 -2.707 1 98.81 285 ASN A C 1
ATOM 2253 O O . ASN A 1 285 ? 9.859 7.129 -2.23 1 98.81 285 ASN A O 1
ATOM 2257 N N . GLN A 1 286 ? 11.008 7.984 -3.957 1 98.44 286 GLN A N 1
ATOM 2258 C CA . GLN A 1 286 ? 9.844 8.219 -4.809 1 98.44 286 GLN A CA 1
ATOM 2259 C C . GLN A 1 286 ? 9.586 7.02 -5.719 1 98.44 286 GLN A C 1
ATOM 2261 O O . GLN A 1 286 ? 8.836 7.121 -6.691 1 98.44 286 GLN A O 1
ATOM 2266 N N . ASP A 1 287 ? 10.211 5.922 -5.43 1 97.69 287 ASP A N 1
ATOM 2267 C CA . ASP A 1 287 ? 9.977 4.727 -6.238 1 97.69 287 ASP A CA 1
ATOM 2268 C C . ASP A 1 287 ? 8.484 4.414 -6.328 1 97.69 287 ASP A C 1
ATOM 2270 O O . ASP A 1 287 ? 7.758 4.535 -5.34 1 97.69 287 ASP A O 1
ATOM 2274 N N . ALA A 1 288 ? 8.023 3.947 -7.383 1 94.25 288 ALA A N 1
ATOM 2275 C CA . ALA A 1 288 ? 6.605 3.857 -7.711 1 94.25 288 ALA A CA 1
ATOM 2276 C C . ALA A 1 288 ? 5.883 2.904 -6.762 1 94.25 288 ALA A C 1
ATOM 2278 O O . ALA A 1 288 ? 4.777 3.197 -6.305 1 94.25 288 ALA A O 1
ATOM 2279 N N . GLU A 1 289 ? 6.453 1.785 -6.441 1 96.12 289 GLU A N 1
ATOM 2280 C CA . GLU A 1 289 ? 5.777 0.807 -5.594 1 96.12 289 GLU A CA 1
ATOM 2281 C C . GLU A 1 289 ? 5.891 1.184 -4.117 1 96.12 289 GLU A C 1
ATOM 2283 O O . GLU A 1 289 ? 5.211 0.6 -3.27 1 96.12 289 GLU A O 1
ATOM 2288 N N . ALA A 1 290 ? 6.773 2.109 -3.791 1 96.88 290 ALA A N 1
ATOM 2289 C CA . ALA A 1 290 ? 6.918 2.684 -2.457 1 96.88 290 ALA A CA 1
ATOM 2290 C C . ALA A 1 290 ? 7.039 1.592 -1.398 1 96.88 290 ALA A C 1
ATOM 2292 O O . ALA A 1 290 ? 6.414 1.676 -0.337 1 96.88 290 ALA A O 1
ATOM 2293 N N . ARG A 1 291 ? 7.773 0.56 -1.646 1 97.44 291 ARG A N 1
ATOM 2294 C CA . ARG A 1 291 ? 7.941 -0.542 -0.704 1 97.44 291 ARG A CA 1
ATOM 2295 C C . ARG A 1 291 ? 8.812 -0.127 0.475 1 97.44 291 ARG A C 1
ATOM 2297 O O . ARG A 1 291 ? 9.734 0.674 0.318 1 97.44 291 ARG A O 1
ATOM 2304 N N . GLY A 1 292 ? 8.484 -0.683 1.606 1 97.38 292 GLY A N 1
ATOM 2305 C CA . GLY A 1 292 ? 9.352 -0.5 2.762 1 97.38 292 GLY A CA 1
ATOM 2306 C C . GLY A 1 292 ? 10.641 -1.283 2.668 1 97.38 292 GLY A C 1
ATOM 2307 O O . GLY A 1 292 ? 10.719 -2.295 1.967 1 97.38 292 GLY A O 1
ATOM 2308 N N . ALA A 1 293 ? 11.648 -0.834 3.361 1 98.31 293 ALA A N 1
ATOM 2309 C CA . ALA A 1 293 ? 12.945 -1.497 3.383 1 98.31 293 ALA A CA 1
ATOM 2310 C C . ALA A 1 293 ? 13.039 -2.486 4.543 1 98.31 293 ALA A C 1
ATOM 2312 O O . ALA A 1 293 ? 12.609 -2.188 5.656 1 98.31 293 ALA A O 1
ATOM 2313 N N . TYR A 1 294 ? 13.539 -3.643 4.281 1 97.75 294 TYR A N 1
ATOM 2314 C CA . TYR A 1 294 ? 13.734 -4.605 5.359 1 97.75 294 TYR A CA 1
ATOM 2315 C C . TYR A 1 294 ? 15.172 -4.57 5.867 1 97.75 294 TYR A C 1
ATOM 2317 O O . TYR A 1 294 ? 16.078 -4.145 5.148 1 97.75 294 TYR A O 1
ATOM 2325 N N . ARG A 1 295 ? 15.391 -5.02 7.043 1 97.19 295 ARG A N 1
ATOM 2326 C CA . ARG A 1 295 ? 16.656 -4.934 7.75 1 97.19 295 ARG A CA 1
ATOM 2327 C C . ARG A 1 295 ? 17.469 -6.215 7.586 1 97.19 295 ARG A C 1
ATOM 2329 O O . ARG A 1 295 ? 16.906 -7.316 7.621 1 97.19 295 ARG A O 1
ATOM 2336 N N . ILE A 1 296 ? 18.734 -6.066 7.371 1 96.56 296 ILE A N 1
ATOM 2337 C CA . ILE A 1 296 ? 19.703 -7.145 7.469 1 96.56 296 ILE A CA 1
ATOM 2338 C C . ILE A 1 296 ? 20.797 -6.773 8.477 1 96.56 296 ILE A C 1
ATOM 2340 O O . ILE A 1 296 ? 21.281 -5.641 8.477 1 96.56 296 ILE A O 1
ATOM 2344 N N . LYS A 1 297 ? 21.109 -7.641 9.344 1 93.19 297 LYS A N 1
ATOM 2345 C CA . LYS A 1 297 ? 22.219 -7.43 10.273 1 93.19 297 LYS A CA 1
ATOM 2346 C C . LYS A 1 297 ? 23.562 -7.797 9.625 1 93.19 297 LYS A C 1
ATOM 2348 O O . LYS A 1 297 ? 23.656 -8.805 8.922 1 93.19 297 LYS A O 1
ATOM 2353 N N . PRO A 1 298 ? 24.453 -6.922 9.898 1 88.44 298 PRO A N 1
ATOM 2354 C CA . PRO A 1 298 ? 25.766 -7.254 9.328 1 88.44 298 PRO A CA 1
ATOM 2355 C C . PRO A 1 298 ? 26.406 -8.469 9.992 1 88.44 298 PRO A C 1
ATOM 2357 O O . PRO A 1 298 ? 26.094 -8.781 11.141 1 88.44 298 PRO A O 1
ATOM 2360 N N . GLU A 1 299 ? 27.234 -9.094 9.242 1 85.12 299 GLU A N 1
ATOM 2361 C CA . GLU A 1 299 ? 28.016 -10.211 9.773 1 85.12 299 GLU A CA 1
ATOM 2362 C C . GLU A 1 299 ? 29.438 -9.781 10.133 1 85.12 299 GLU A C 1
ATOM 2364 O O . GLU A 1 299 ? 30 -8.883 9.508 1 85.12 299 GLU A O 1
ATOM 2369 N N . PRO A 1 300 ? 30.109 -10.336 11.094 1 87.06 300 PRO A N 1
ATOM 2370 C CA . PRO A 1 300 ? 29.453 -11.266 12.016 1 87.06 300 PRO A CA 1
ATOM 2371 C C . PRO A 1 300 ? 28.562 -10.555 13.023 1 87.06 300 PRO A C 1
ATOM 2373 O O . PRO A 1 300 ? 28.891 -9.461 13.492 1 87.06 300 PRO A O 1
ATOM 2376 N N . GLN A 1 301 ? 27.547 -11.078 13.336 1 80.25 301 GLN A N 1
ATOM 2377 C CA . GLN A 1 301 ? 26.484 -10.438 14.094 1 80.25 301 GLN A CA 1
ATOM 2378 C C . GLN A 1 301 ? 26.953 -10.047 15.492 1 80.25 301 GLN A C 1
ATOM 2380 O O . GLN A 1 301 ? 26.547 -9.023 16.031 1 80.25 301 GLN A O 1
ATOM 2385 N N . TRP A 1 302 ? 27.859 -10.812 16.047 1 79.31 302 TRP A N 1
ATOM 2386 C CA . TRP A 1 302 ? 28.25 -10.594 17.438 1 79.31 302 TRP A CA 1
ATOM 2387 C C . TRP A 1 302 ? 29.172 -9.375 17.562 1 79.31 302 TRP A C 1
ATOM 2389 O O . TRP A 1 302 ? 29.5 -8.961 18.672 1 79.31 302 TRP A O 1
ATOM 2399 N N . PHE A 1 303 ? 29.5 -8.805 16.359 1 80.38 303 PHE A N 1
ATOM 2400 C CA . PHE A 1 303 ? 30.375 -7.625 16.391 1 80.38 303 PHE A CA 1
ATOM 2401 C C . PHE A 1 303 ? 29.547 -6.348 16.328 1 80.38 303 PHE A C 1
ATOM 2403 O O . PHE A 1 303 ? 30.078 -5.246 16.453 1 80.38 303 PHE A O 1
ATOM 2410 N N . HIS A 1 304 ? 28.297 -6.52 16.172 1 82.88 304 HIS A N 1
ATOM 2411 C CA . HIS A 1 304 ? 27.5 -5.32 15.922 1 82.88 304 HIS A CA 1
ATOM 2412 C C . HIS A 1 304 ? 26.281 -5.254 16.828 1 82.88 304 HIS A C 1
ATOM 2414 O O . HIS A 1 304 ? 25.703 -6.285 17.172 1 82.88 304 HIS A O 1
ATOM 2420 N N . THR A 1 305 ? 26.016 -4.074 17.266 1 85.12 305 THR A N 1
ATOM 2421 C CA . THR A 1 305 ? 24.781 -3.807 18 1 85.12 305 THR A CA 1
ATOM 2422 C C . THR A 1 305 ? 23.672 -3.4 17.031 1 85.12 305 THR A C 1
ATOM 2424 O O . THR A 1 305 ? 23.875 -3.34 15.828 1 85.12 305 THR A O 1
ATOM 2427 N N . ASP A 1 306 ? 22.516 -3.115 17.547 1 86.56 306 ASP A N 1
ATOM 2428 C CA . ASP A 1 306 ? 21.328 -2.871 16.719 1 86.56 306 ASP A CA 1
ATOM 2429 C C . ASP A 1 306 ? 21.406 -1.51 16.031 1 86.56 306 ASP A C 1
ATOM 2431 O O . ASP A 1 306 ? 20.656 -1.23 15.102 1 86.56 306 ASP A O 1
ATOM 2435 N N . ASP A 1 307 ? 22.344 -0.763 16.453 1 92.56 307 ASP A N 1
ATOM 2436 C CA . ASP A 1 307 ? 22.469 0.561 15.844 1 92.56 307 ASP A CA 1
ATOM 2437 C C . ASP A 1 307 ? 23.391 0.522 14.617 1 92.56 307 ASP A C 1
ATOM 2439 O O . ASP A 1 307 ? 23.719 1.565 14.055 1 92.56 307 ASP A O 1
ATOM 2443 N N . VAL A 1 308 ? 23.875 -0.671 14.227 1 96.31 308 VAL A N 1
ATOM 2444 C CA . VAL A 1 308 ? 24.578 -0.935 12.984 1 96.31 308 VAL A CA 1
ATOM 2445 C C . VAL A 1 308 ? 23.812 -1.952 12.148 1 96.31 308 VAL A C 1
ATOM 2447 O O . VAL A 1 308 ? 23.578 -3.084 12.586 1 96.31 308 VAL A O 1
ATOM 2450 N N . PHE A 1 309 ? 23.344 -1.532 10.977 1 97.81 309 PHE A N 1
ATOM 2451 C CA . PHE A 1 309 ? 22.469 -2.408 10.203 1 97.81 309 PHE A CA 1
ATOM 2452 C C . PHE A 1 309 ? 22.438 -1.978 8.742 1 97.81 309 PHE A C 1
ATOM 2454 O O . PHE A 1 309 ? 22.938 -0.909 8.391 1 97.81 309 PHE A O 1
ATOM 2461 N N . MET A 1 310 ? 21.938 -2.832 7.938 1 98.19 310 MET A N 1
ATOM 2462 C CA . MET A 1 310 ? 21.656 -2.52 6.535 1 98.19 310 MET A CA 1
ATOM 2463 C C . MET A 1 310 ? 20.156 -2.529 6.266 1 98.19 310 MET A C 1
ATOM 2465 O O . MET A 1 310 ? 19.406 -3.262 6.918 1 98.19 310 MET A O 1
ATOM 2469 N N . LEU A 1 311 ? 19.719 -1.706 5.406 1 98.62 311 LEU A N 1
ATOM 2470 C CA . LEU A 1 311 ? 18.359 -1.708 4.863 1 98.62 311 LEU A CA 1
ATOM 2471 C C . LEU A 1 311 ? 18.375 -2.043 3.377 1 98.62 311 LEU A C 1
ATOM 2473 O O . LEU A 1 311 ? 19.234 -1.562 2.633 1 98.62 311 LEU A O 1
ATOM 2477 N N . VAL A 1 312 ? 17.484 -2.896 2.975 1 98.75 312 VAL A N 1
ATOM 2478 C CA . VAL A 1 312 ? 17.328 -3.266 1.57 1 98.75 312 VAL A CA 1
ATOM 2479 C C . VAL A 1 312 ? 15.922 -2.941 1.093 1 98.75 312 VAL A C 1
ATOM 2481 O O . VAL A 1 312 ? 14.938 -3.332 1.729 1 98.75 312 VAL A O 1
ATOM 2484 N N . LYS A 1 313 ? 15.836 -2.201 0.079 1 98.62 313 LYS A N 1
ATOM 2485 C CA . LYS A 1 313 ? 14.578 -1.822 -0.549 1 98.62 313 LYS A CA 1
ATOM 2486 C C . LYS A 1 313 ? 14.5 -2.338 -1.982 1 98.62 313 LYS A C 1
ATOM 2488 O O . LYS A 1 313 ? 15.359 -2.033 -2.807 1 98.62 313 LYS A O 1
ATOM 2493 N N . VAL A 1 314 ? 13.461 -3.152 -2.275 1 98.31 314 VAL A N 1
ATOM 2494 C CA . VAL A 1 314 ? 13.203 -3.623 -3.633 1 98.31 314 VAL A CA 1
ATOM 2495 C C . VAL A 1 314 ? 12.562 -2.506 -4.453 1 98.31 314 VAL A C 1
ATOM 2497 O O . VAL A 1 314 ? 11.531 -1.956 -4.062 1 98.31 314 VAL A O 1
ATOM 2500 N N . LEU A 1 315 ? 13.188 -2.178 -5.559 1 98.25 315 LEU A N 1
ATOM 2501 C CA . LEU A 1 315 ? 12.68 -1.09 -6.387 1 98.25 315 LEU A CA 1
ATOM 2502 C C . LEU A 1 315 ? 11.852 -1.632 -7.547 1 98.25 315 LEU A C 1
ATOM 2504 O O . LEU A 1 315 ? 12.008 -2.789 -7.941 1 98.25 315 LEU A O 1
ATOM 2508 N N . THR A 1 316 ? 11.023 -0.793 -8.086 1 96.56 316 THR A N 1
ATOM 2509 C CA . THR A 1 316 ? 10.047 -1.149 -9.117 1 96.56 316 THR A CA 1
ATOM 2510 C C . THR A 1 316 ? 10.75 -1.707 -10.352 1 96.56 316 THR A C 1
ATOM 2512 O O . THR A 1 316 ? 10.242 -2.627 -11 1 96.56 316 THR A O 1
ATOM 2515 N N . ASP A 1 317 ? 11.898 -1.229 -10.695 1 96.19 317 ASP A N 1
ATOM 2516 C CA . ASP A 1 317 ? 12.555 -1.561 -11.953 1 96.19 317 ASP A CA 1
ATOM 2517 C C . ASP A 1 317 ? 13.43 -2.803 -11.812 1 96.19 317 ASP A C 1
ATOM 2519 O O . ASP A 1 317 ? 14.133 -3.191 -12.75 1 96.19 317 ASP A O 1
ATOM 2523 N N . GLY A 1 318 ? 13.492 -3.395 -10.609 1 96.31 318 GLY A N 1
ATOM 2524 C CA . GLY A 1 318 ? 14.242 -4.621 -10.398 1 96.31 318 GLY A CA 1
ATOM 2525 C C . GLY A 1 318 ? 15.547 -4.406 -9.656 1 96.31 318 GLY A C 1
ATOM 2526 O O . GLY A 1 318 ? 16.156 -5.359 -9.172 1 96.31 318 GLY A O 1
ATOM 2527 N N . ASP A 1 319 ? 15.969 -3.172 -9.547 1 98.38 319 ASP A N 1
ATOM 2528 C CA . ASP A 1 319 ? 17.156 -2.865 -8.734 1 98.38 319 ASP A CA 1
ATOM 2529 C C . ASP A 1 319 ? 16.844 -2.979 -7.246 1 98.38 319 ASP A C 1
ATOM 2531 O O . ASP A 1 319 ? 15.672 -3.096 -6.855 1 98.38 319 ASP A O 1
ATOM 2535 N N . LEU A 1 320 ? 17.891 -3.078 -6.484 1 98.75 320 LEU A N 1
ATOM 2536 C CA . LEU A 1 320 ? 17.812 -2.936 -5.035 1 98.75 320 LEU A CA 1
ATOM 2537 C C . LEU A 1 320 ? 18.469 -1.63 -4.582 1 98.75 320 LEU A C 1
ATOM 2539 O O . LEU A 1 320 ? 19.5 -1.223 -5.125 1 98.75 320 LEU A O 1
ATOM 2543 N N . ALA A 1 321 ? 17.828 -0.926 -3.695 1 98.94 321 ALA A N 1
ATOM 2544 C CA . ALA A 1 321 ? 18.531 0.087 -2.904 1 98.94 321 ALA A CA 1
ATOM 2545 C C . ALA A 1 321 ? 19.031 -0.496 -1.589 1 98.94 321 ALA A C 1
ATOM 2547 O O . ALA A 1 321 ? 18.281 -1.139 -0.855 1 98.94 321 ALA A O 1
ATOM 2548 N N . ILE A 1 322 ? 20.297 -0.312 -1.305 1 98.94 322 ILE A N 1
ATOM 2549 C CA . ILE A 1 322 ? 20.906 -0.855 -0.1 1 98.94 322 ILE A CA 1
ATOM 2550 C C . ILE A 1 322 ? 21.578 0.27 0.694 1 98.94 322 ILE A C 1
ATOM 2552 O O . ILE A 1 322 ? 22.422 0.999 0.166 1 98.94 322 ILE A O 1
ATOM 2556 N N . GLY A 1 323 ? 21.141 0.421 1.901 1 98.88 323 GLY A N 1
ATOM 2557 C CA . GLY A 1 323 ? 21.75 1.369 2.816 1 98.88 323 GLY A CA 1
ATOM 2558 C C . GLY A 1 323 ? 22.562 0.702 3.91 1 98.88 323 GLY A C 1
ATOM 2559 O O . GLY A 1 323 ? 22.078 -0.208 4.586 1 98.88 323 GLY A O 1
ATOM 2560 N N . PHE A 1 324 ? 23.812 1.102 4.031 1 98.81 324 PHE A N 1
ATOM 2561 C CA . PHE A 1 324 ? 24.688 0.726 5.133 1 98.81 324 PHE A CA 1
ATOM 2562 C C . PHE A 1 324 ? 24.75 1.826 6.184 1 98.81 324 PHE A C 1
ATOM 2564 O O . PHE A 1 324 ? 25.25 2.92 5.926 1 98.81 324 PHE A O 1
ATOM 2571 N N . PHE A 1 325 ? 24.219 1.515 7.352 1 98.81 325 PHE A N 1
ATOM 2572 C CA . PHE A 1 325 ? 24.078 2.551 8.367 1 98.81 325 PHE A CA 1
ATOM 2573 C C . PHE A 1 325 ? 24.875 2.207 9.617 1 98.81 325 PHE A C 1
ATOM 2575 O O . PHE A 1 325 ? 24.703 1.132 10.195 1 98.81 325 PHE A O 1
ATOM 2582 N N . ASN A 1 326 ? 25.719 3.082 10.008 1 98.38 326 ASN A N 1
ATOM 2583 C CA . ASN A 1 326 ? 26.484 2.994 11.25 1 98.38 326 ASN A CA 1
ATOM 2584 C C . ASN A 1 326 ? 26.125 4.129 12.203 1 98.38 326 ASN A C 1
ATOM 2586 O O . ASN A 1 326 ? 26.672 5.227 12.102 1 98.38 326 ASN A O 1
ATOM 2590 N N . MET A 1 327 ? 25.297 3.846 13.109 1 97.25 327 MET A N 1
ATOM 2591 C CA . MET A 1 327 ? 24.844 4.891 14.023 1 97.25 327 MET A CA 1
ATOM 2592 C C . MET A 1 327 ? 25.656 4.871 15.312 1 97.25 327 MET A C 1
ATOM 2594 O O . MET A 1 327 ? 25.375 5.613 16.25 1 97.25 327 MET A O 1
ATOM 2598 N N . SER A 1 328 ? 26.672 4.047 15.352 1 95.81 328 SER A N 1
ATOM 2599 C CA . SER A 1 328 ? 27.547 3.959 16.516 1 95.81 328 SER A CA 1
ATOM 2600 C C . SER A 1 328 ? 28.594 5.062 16.5 1 95.81 328 SER A C 1
ATOM 2602 O O . SER A 1 328 ? 28.625 5.883 15.578 1 95.81 328 SER A O 1
ATOM 2604 N N . ASP A 1 329 ? 29.484 5.023 17.547 1 96.12 329 ASP A N 1
ATOM 2605 C CA . ASP A 1 329 ? 30.453 6.109 17.75 1 96.12 329 ASP A CA 1
ATOM 2606 C C . ASP A 1 329 ? 31.812 5.754 17.172 1 96.12 329 ASP A C 1
ATOM 2608 O O . ASP A 1 329 ? 32.781 6.5 17.344 1 96.12 329 ASP A O 1
ATOM 2612 N N . SER A 1 330 ? 31.922 4.648 16.469 1 95.75 330 SER A N 1
ATOM 2613 C CA . SER A 1 330 ? 33.188 4.223 15.883 1 95.75 330 SER A CA 1
ATOM 2614 C C . SER A 1 330 ? 33 3.684 14.469 1 95.75 330 SER A C 1
ATOM 2616 O O . SER A 1 330 ? 31.875 3.303 14.094 1 95.75 330 SER A O 1
ATOM 2618 N N . GLN A 1 331 ? 34 3.756 13.742 1 96.25 331 GLN A N 1
ATOM 2619 C CA . GLN A 1 331 ? 33.969 3.182 12.406 1 96.25 331 GLN A CA 1
ATOM 2620 C C . GLN A 1 331 ? 33.656 1.688 12.453 1 96.25 331 GLN A C 1
ATOM 2622 O O . GLN A 1 331 ? 34.125 0.979 13.344 1 96.25 331 GLN A O 1
ATOM 2627 N N . ARG A 1 332 ? 32.875 1.199 11.438 1 95.94 332 ARG A N 1
ATOM 2628 C CA . ARG A 1 332 ? 32.5 -0.205 11.367 1 95.94 332 ARG A CA 1
ATOM 2629 C C . ARG A 1 332 ? 32.562 -0.723 9.93 1 95.94 332 ARG A C 1
ATOM 2631 O O . ARG A 1 332 ? 32.281 0.01 8.984 1 95.94 332 ARG A O 1
ATOM 2638 N N . GLU A 1 333 ? 32.969 -1.972 9.805 1 96.12 333 GLU A N 1
ATOM 2639 C CA . GLU A 1 333 ? 32.781 -2.686 8.547 1 96.12 333 GLU A CA 1
ATOM 2640 C C . GLU A 1 333 ? 31.438 -3.396 8.484 1 96.12 333 GLU A C 1
ATOM 2642 O O . GLU A 1 333 ? 31.109 -4.188 9.367 1 96.12 333 GLU A O 1
ATOM 2647 N N . LEU A 1 334 ? 30.688 -3.066 7.508 1 97.25 334 LEU A N 1
ATOM 2648 C CA . LEU A 1 334 ? 29.375 -3.67 7.348 1 97.25 334 LEU A CA 1
ATOM 2649 C C . LEU A 1 334 ? 29.359 -4.652 6.18 1 97.25 334 LEU A C 1
ATOM 2651 O O . LEU A 1 334 ? 29.188 -4.25 5.027 1 97.25 334 LEU A O 1
ATOM 2655 N N . SER A 1 335 ? 29.453 -5.914 6.535 1 96.69 335 SER A N 1
ATOM 2656 C CA . SER A 1 335 ? 29.5 -6.957 5.516 1 96.69 335 SER A CA 1
ATOM 2657 C C . SER A 1 335 ? 28.109 -7.469 5.172 1 96.69 335 SER A C 1
ATOM 2659 O O . SER A 1 335 ? 27.422 -8.023 6.027 1 96.69 335 SER A O 1
ATOM 2661 N N . LEU A 1 336 ? 27.734 -7.211 3.947 1 97.12 336 LEU A N 1
ATOM 2662 C CA . LEU A 1 336 ? 26.484 -7.723 3.406 1 97.12 336 LEU A CA 1
ATOM 2663 C C . LEU A 1 336 ? 26.734 -8.953 2.533 1 97.12 336 LEU A C 1
ATOM 2665 O O . LEU A 1 336 ? 27.469 -8.875 1.548 1 97.12 336 LEU A O 1
ATOM 2669 N N . GLN A 1 337 ? 26.156 -10.07 2.965 1 96.81 337 GLN A N 1
ATOM 2670 C CA . GLN A 1 337 ? 26.141 -11.258 2.117 1 96.81 337 GLN A CA 1
ATOM 2671 C C . GLN A 1 337 ? 24.969 -11.242 1.151 1 96.81 337 GLN A C 1
ATOM 2673 O O . GLN A 1 337 ? 23.812 -11.125 1.574 1 96.81 337 GLN A O 1
ATOM 2678 N N . PHE A 1 338 ? 25.281 -11.406 -0.154 1 97.5 338 PHE A N 1
ATOM 2679 C CA . PHE A 1 338 ? 24.234 -11.289 -1.153 1 97.5 338 PHE A CA 1
ATOM 2680 C C . PHE A 1 338 ? 23.188 -12.391 -0.981 1 97.5 338 PHE A C 1
ATOM 2682 O O . PHE A 1 338 ? 22.031 -12.219 -1.328 1 97.5 338 PHE A O 1
ATOM 2689 N N . TRP A 1 339 ? 23.562 -13.523 -0.39 1 95.06 339 TRP A N 1
ATOM 2690 C CA . TRP A 1 339 ? 22.656 -14.625 -0.115 1 95.06 339 TRP A CA 1
ATOM 2691 C C . TRP A 1 339 ? 21.5 -14.164 0.786 1 95.06 339 TRP A C 1
ATOM 2693 O O . TRP A 1 339 ? 20.375 -14.656 0.664 1 95.06 339 TRP A O 1
ATOM 2703 N N . ASP A 1 340 ? 21.734 -13.18 1.667 1 95.38 340 ASP A N 1
ATOM 2704 C CA . ASP A 1 340 ? 20.734 -12.695 2.609 1 95.38 340 ASP A CA 1
ATOM 2705 C C . ASP A 1 340 ? 19.625 -11.922 1.889 1 95.38 340 ASP A C 1
ATOM 2707 O O . ASP A 1 340 ? 18.562 -11.672 2.457 1 95.38 340 ASP A O 1
ATOM 2711 N N . MET A 1 341 ? 19.875 -11.531 0.618 1 96.12 341 MET A N 1
ATOM 2712 C CA . MET A 1 341 ? 18.875 -10.82 -0.182 1 96.12 341 MET A CA 1
ATOM 2713 C C . MET A 1 341 ? 18.266 -11.742 -1.233 1 96.12 341 MET A C 1
ATOM 2715 O O . MET A 1 341 ? 17.531 -11.289 -2.111 1 96.12 341 MET A O 1
ATOM 2719 N N . GLY A 1 342 ? 18.672 -12.977 -1.229 1 95.81 342 GLY A N 1
ATOM 2720 C CA . GLY A 1 342 ? 18.094 -13.938 -2.158 1 95.81 342 GLY A CA 1
ATOM 2721 C C . GLY A 1 342 ? 18.953 -14.18 -3.381 1 95.81 342 GLY A C 1
ATOM 2722 O O . GLY A 1 342 ? 18.5 -14.758 -4.367 1 95.81 342 GLY A O 1
ATOM 2723 N N . LEU A 1 343 ? 20.219 -13.766 -3.32 1 97.19 343 LEU A N 1
ATOM 2724 C CA . LEU A 1 343 ? 21.109 -13.953 -4.457 1 97.19 343 LEU A CA 1
ATOM 2725 C C . LEU A 1 343 ? 22.25 -14.914 -4.098 1 97.19 343 LEU A C 1
ATOM 2727 O O . LEU A 1 343 ? 23.297 -14.484 -3.633 1 97.19 343 LEU A O 1
ATOM 2731 N N . PRO A 1 344 ? 22.062 -16.156 -4.387 1 94.06 344 PRO A N 1
ATOM 2732 C CA . PRO A 1 344 ? 23.156 -17.094 -4.129 1 94.06 344 PRO A CA 1
ATOM 2733 C C . PRO A 1 344 ? 24.266 -17 -5.172 1 94.06 344 PRO A C 1
ATOM 2735 O O . PRO A 1 344 ? 24 -16.656 -6.324 1 94.06 344 PRO A O 1
ATOM 2738 N N . TYR A 1 345 ? 25.438 -17.359 -4.773 1 93 345 TYR A N 1
ATOM 2739 C CA . TYR A 1 345 ? 26.578 -17.391 -5.684 1 93 345 TYR A CA 1
ATOM 2740 C C . TYR A 1 345 ? 26.312 -18.312 -6.867 1 93 345 TYR A C 1
ATOM 2742 O O . TYR A 1 345 ? 26.703 -18.016 -7.996 1 93 345 TYR A O 1
ATOM 2750 N N . ALA A 1 346 ? 25.625 -19.312 -6.598 1 91.56 346 ALA A N 1
ATOM 2751 C CA . ALA A 1 346 ? 25.391 -20.375 -7.578 1 91.56 346 ALA A CA 1
ATOM 2752 C C . ALA A 1 346 ? 24.484 -19.875 -8.703 1 91.56 346 ALA A C 1
ATOM 2754 O O . ALA A 1 346 ? 24.391 -20.5 -9.758 1 91.56 346 ALA A O 1
ATOM 2755 N N . ALA A 1 347 ? 23.828 -18.75 -8.516 1 92.31 347 ALA A N 1
ATOM 2756 C CA . ALA A 1 347 ? 22.953 -18.188 -9.555 1 92.31 347 ALA A CA 1
ATOM 2757 C C . ALA A 1 347 ? 23.781 -17.609 -10.703 1 92.31 347 ALA A C 1
ATOM 2759 O O . ALA A 1 347 ? 23.25 -17.359 -11.789 1 92.31 347 ALA A O 1
ATOM 2760 N N . GLY A 1 348 ? 25.016 -17.375 -10.445 1 93.69 348 GLY A N 1
ATOM 2761 C CA . GLY A 1 348 ? 25.906 -16.859 -11.484 1 93.69 348 GLY A CA 1
ATOM 2762 C C . GLY A 1 348 ? 25.734 -15.375 -11.742 1 93.69 348 GLY A C 1
ATOM 2763 O O . GLY A 1 348 ? 26.234 -14.852 -12.742 1 93.69 348 GLY A O 1
ATOM 2764 N N . CYS A 1 349 ? 24.984 -14.719 -10.891 1 95.75 349 CYS A N 1
ATOM 2765 C CA . CYS A 1 349 ? 24.75 -13.289 -11.031 1 95.75 349 CYS A CA 1
ATOM 2766 C C . CYS A 1 349 ? 25.594 -12.5 -10.031 1 95.75 349 CYS A C 1
ATOM 2768 O O . CYS A 1 349 ? 26.156 -13.07 -9.109 1 95.75 349 CYS A O 1
ATOM 2770 N N . ALA A 1 350 ? 25.781 -11.25 -10.344 1 97.56 350 ALA A N 1
ATOM 2771 C CA . ALA A 1 350 ? 26.469 -10.281 -9.5 1 97.56 350 ALA A CA 1
ATOM 2772 C C . ALA A 1 350 ? 25.672 -8.992 -9.367 1 97.56 350 ALA A C 1
ATOM 2774 O O . ALA A 1 350 ? 24.594 -8.859 -9.953 1 97.56 350 ALA A O 1
ATOM 2775 N N . LEU A 1 351 ? 26.172 -8.133 -8.516 1 98.56 351 LEU A N 1
ATOM 2776 C CA . LEU A 1 351 ? 25.562 -6.816 -8.359 1 98.56 351 LEU A CA 1
ATOM 2777 C C . LEU A 1 351 ? 26.516 -5.715 -8.797 1 98.56 351 LEU A C 1
ATOM 2779 O O . LEU A 1 351 ? 27.672 -5.676 -8.359 1 98.56 351 LEU A O 1
ATOM 2783 N N . SER A 1 352 ? 26.078 -4.926 -9.773 1 98.81 352 SER A N 1
ATOM 2784 C CA . SER A 1 352 ? 26.75 -3.66 -10.062 1 98.81 352 SER A CA 1
ATOM 2785 C C . SER A 1 352 ? 26.281 -2.559 -9.117 1 98.81 352 SER A C 1
ATOM 2787 O O . SER A 1 352 ? 25.094 -2.234 -9.07 1 98.81 352 SER A O 1
ATOM 2789 N N . LEU A 1 353 ? 27.25 -1.998 -8.352 1 98.88 353 LEU A N 1
ATOM 2790 C CA . LEU A 1 353 ? 26.891 -1.062 -7.293 1 98.88 353 LEU A CA 1
ATOM 2791 C C . LEU A 1 353 ? 27.188 0.373 -7.707 1 98.88 353 LEU A C 1
ATOM 2793 O O . LEU A 1 353 ? 28.234 0.639 -8.32 1 98.88 353 LEU A O 1
ATOM 2797 N N . TYR A 1 354 ? 26.25 1.253 -7.473 1 98.88 354 TYR A N 1
ATOM 2798 C CA . TYR A 1 354 ? 26.344 2.689 -7.711 1 98.88 354 TYR A CA 1
ATOM 2799 C C . TYR A 1 354 ? 26.156 3.471 -6.414 1 98.88 354 TYR A C 1
ATOM 2801 O O . TYR A 1 354 ? 25.156 3.309 -5.719 1 98.88 354 TYR A O 1
ATOM 2809 N N . ASP A 1 355 ? 27.172 4.285 -6.008 1 98.94 355 ASP A N 1
ATOM 2810 C CA . ASP A 1 355 ? 27.125 5.105 -4.805 1 98.94 355 ASP A CA 1
ATOM 2811 C C . ASP A 1 355 ? 26.203 6.305 -4.996 1 98.94 355 ASP A C 1
ATOM 2813 O O . ASP A 1 355 ? 26.484 7.188 -5.809 1 98.94 355 ASP A O 1
ATOM 2817 N N . CYS A 1 356 ? 25.188 6.441 -4.215 1 98.94 356 CYS A N 1
ATOM 2818 C CA . CYS A 1 356 ? 24.141 7.434 -4.418 1 98.94 356 CYS A CA 1
ATOM 2819 C C . CYS A 1 356 ? 24.547 8.781 -3.832 1 98.94 356 CYS A C 1
ATOM 2821 O O . CYS A 1 356 ? 23.891 9.797 -4.102 1 98.94 356 CYS A O 1
ATOM 2823 N N . TRP A 1 357 ? 25.562 8.859 -3.025 1 98.75 357 TRP A N 1
ATOM 2824 C CA . TRP A 1 357 ? 26.031 10.133 -2.49 1 98.75 357 TRP A CA 1
ATOM 2825 C C . TRP A 1 357 ? 27.188 10.672 -3.316 1 98.75 357 TRP A C 1
ATOM 2827 O O . TRP A 1 357 ? 27.234 11.859 -3.637 1 98.75 357 TRP A O 1
ATOM 2837 N N . GLU A 1 358 ? 28.047 9.773 -3.725 1 98.25 358 GLU A N 1
ATOM 2838 C CA . GLU A 1 358 ? 29.188 10.195 -4.543 1 98.25 358 GLU A CA 1
ATOM 2839 C C . GLU A 1 358 ? 28.812 10.227 -6.023 1 98.25 358 GLU A C 1
ATOM 2841 O O . GLU A 1 358 ? 29.562 10.766 -6.844 1 98.25 358 GLU A O 1
ATOM 2846 N N . HIS A 1 359 ? 27.719 9.641 -6.406 1 98.5 359 HIS A N 1
ATOM 2847 C CA . HIS A 1 359 ? 27.219 9.594 -7.773 1 98.5 359 HIS A CA 1
ATOM 2848 C C . HIS A 1 359 ? 28.234 8.945 -8.711 1 98.5 359 HIS A C 1
ATOM 2850 O O . HIS A 1 359 ? 28.562 9.516 -9.758 1 98.5 359 HIS A O 1
ATOM 2856 N N . LYS A 1 360 ? 28.609 7.797 -8.312 1 98.5 360 LYS A N 1
ATOM 2857 C CA . LYS A 1 360 ? 29.609 7.113 -9.133 1 98.5 360 LYS A CA 1
ATOM 2858 C C . LYS A 1 360 ? 29.469 5.598 -9.023 1 98.5 360 LYS A C 1
ATOM 2860 O O . LYS A 1 360 ? 28.984 5.086 -8.008 1 98.5 360 LYS A O 1
ATOM 2865 N N . GLU A 1 361 ? 30.016 4.918 -9.992 1 98.38 361 GLU A N 1
ATOM 2866 C CA . GLU A 1 361 ? 30.047 3.457 -9.992 1 98.38 361 GLU A CA 1
ATOM 2867 C C . GLU A 1 361 ? 31.109 2.93 -9.039 1 98.38 361 GLU A C 1
ATOM 2869 O O . GLU A 1 361 ? 32.219 3.467 -8.984 1 98.38 361 GLU A O 1
ATOM 2874 N N . LEU A 1 362 ? 30.719 1.967 -8.297 1 98.5 362 LEU A N 1
ATOM 2875 C CA . LEU A 1 362 ? 31.672 1.354 -7.383 1 98.5 362 LEU A CA 1
ATOM 2876 C C . LEU A 1 362 ? 32.281 0.095 -7.988 1 98.5 362 LEU A C 1
ATOM 2878 O O . LEU A 1 362 ? 33.375 -0.335 -7.586 1 98.5 362 LEU A O 1
ATOM 2882 N N . GLY A 1 363 ? 31.516 -0.54 -8.938 1 98.31 363 GLY A N 1
ATOM 2883 C CA . GLY A 1 363 ? 31.984 -1.769 -9.562 1 98.31 363 GLY A CA 1
ATOM 2884 C C . GLY A 1 363 ? 31.016 -2.928 -9.383 1 98.31 363 GLY A C 1
ATOM 2885 O O . GLY A 1 363 ? 29.891 -2.742 -8.898 1 98.31 363 GLY A O 1
ATOM 2886 N N . VAL A 1 364 ? 31.438 -4.074 -9.883 1 98.5 364 VAL A N 1
ATOM 2887 C CA . VAL A 1 364 ? 30.656 -5.301 -9.844 1 98.5 364 VAL A CA 1
ATOM 2888 C C . VAL A 1 364 ? 31.172 -6.215 -8.734 1 98.5 364 VAL A C 1
ATOM 2890 O O . VAL A 1 364 ? 32.375 -6.445 -8.633 1 98.5 364 VAL A O 1
ATOM 2893 N N . PHE A 1 365 ? 30.297 -6.625 -7.895 1 98.12 365 PHE A N 1
ATOM 2894 C CA . PHE A 1 365 ? 30.656 -7.465 -6.758 1 98.12 365 PHE A CA 1
ATOM 2895 C C . PHE A 1 365 ? 29.875 -8.773 -6.785 1 98.12 365 PHE A C 1
ATOM 2897 O O . PHE A 1 365 ? 28.703 -8.797 -7.191 1 98.12 365 PHE A O 1
ATOM 2904 N N . ARG A 1 366 ? 30.562 -9.805 -6.312 1 95.69 366 ARG A N 1
ATOM 2905 C CA . ARG A 1 366 ? 29.938 -11.125 -6.199 1 95.69 366 ARG A CA 1
ATOM 2906 C C . ARG A 1 366 ? 29.922 -11.602 -4.754 1 95.69 366 ARG A C 1
ATOM 2908 O O . ARG A 1 366 ? 30.844 -11.297 -3.984 1 95.69 366 ARG A O 1
ATOM 2915 N N . GLU A 1 367 ? 28.891 -12.234 -4.375 1 94.81 367 GLU A N 1
ATOM 2916 C CA . GLU A 1 367 ? 28.734 -12.945 -3.109 1 94.81 367 GLU A CA 1
ATOM 2917 C C . GLU A 1 367 ? 28.562 -11.969 -1.949 1 94.81 367 GLU A C 1
ATOM 2919 O O . GLU A 1 367 ? 27.766 -12.211 -1.04 1 94.81 367 GLU A O 1
ATOM 2924 N N . ARG A 1 368 ? 29.484 -10.898 -1.907 1 96.38 368 ARG A N 1
ATOM 2925 C CA . ARG A 1 368 ? 29.375 -10.008 -0.759 1 96.38 368 ARG A CA 1
ATOM 2926 C C . ARG A 1 368 ? 29.922 -8.625 -1.089 1 96.38 368 ARG A C 1
ATOM 2928 O O . ARG A 1 368 ? 30.656 -8.461 -2.068 1 96.38 368 ARG A O 1
ATOM 2935 N N . TYR A 1 369 ? 29.594 -7.613 -0.406 1 97.88 369 TYR A N 1
ATOM 2936 C CA . TYR A 1 369 ? 30.125 -6.258 -0.361 1 97.88 369 TYR A CA 1
ATOM 2937 C C . TYR A 1 369 ? 30.266 -5.773 1.077 1 97.88 369 TYR A C 1
ATOM 2939 O O . TYR A 1 369 ? 29.312 -5.832 1.855 1 97.88 369 TYR A O 1
ATOM 2947 N N . ALA A 1 370 ? 31.469 -5.359 1.488 1 97.56 370 ALA A N 1
ATOM 2948 C CA . ALA A 1 370 ? 31.766 -5.039 2.885 1 97.56 370 ALA A CA 1
ATOM 2949 C C . ALA A 1 370 ? 32.438 -3.674 3.006 1 97.56 370 ALA A C 1
ATOM 2951 O O . ALA A 1 370 ? 33.625 -3.592 3.297 1 97.56 370 ALA A O 1
ATOM 2952 N N . PRO A 1 371 ? 31.688 -2.631 2.904 1 98.06 371 PRO A N 1
ATOM 2953 C CA . PRO A 1 371 ? 32.281 -1.296 3.047 1 98.06 371 PRO A CA 1
ATOM 2954 C C . PRO A 1 371 ? 32.594 -0.938 4.5 1 98.06 371 PRO A C 1
ATOM 2956 O O . PRO A 1 371 ? 31.984 -1.499 5.418 1 98.06 371 PRO A O 1
ATOM 2959 N N . VAL A 1 372 ? 33.531 -0.07 4.68 1 97.75 372 VAL A N 1
ATOM 2960 C CA . VAL A 1 372 ? 33.781 0.569 5.969 1 97.75 372 VAL A CA 1
ATOM 2961 C C . VAL A 1 372 ? 33 1.885 6.051 1 97.75 372 VAL A C 1
ATOM 2963 O O . VAL A 1 372 ? 33.125 2.734 5.164 1 97.75 372 VAL A O 1
ATOM 2966 N N . VAL A 1 373 ? 32.219 1.988 7.055 1 98.25 373 VAL A N 1
ATOM 2967 C CA . VAL A 1 373 ? 31.375 3.164 7.246 1 98.25 373 VAL A CA 1
ATOM 2968 C C . VAL A 1 373 ? 31.781 3.895 8.523 1 98.25 373 VAL A C 1
ATOM 2970 O O . VAL A 1 373 ? 31.906 3.281 9.586 1 98.25 373 VAL A O 1
ATOM 2973 N N . GLY A 1 374 ? 32.031 5.211 8.445 1 98.25 374 GLY A N 1
ATOM 2974 C CA . GLY A 1 374 ? 32.438 6.012 9.594 1 98.25 374 GLY A CA 1
ATOM 2975 C C . GLY A 1 374 ? 31.328 6.129 10.641 1 98.25 374 GLY A C 1
ATOM 2976 O O . GLY A 1 374 ? 30.188 5.762 10.391 1 98.25 374 GLY A O 1
ATOM 2977 N N . ALA A 1 375 ? 31.75 6.656 11.836 1 97.94 375 ALA A N 1
ATOM 2978 C CA . ALA A 1 375 ? 30.797 6.887 12.914 1 97.94 375 ALA A CA 1
ATOM 2979 C C . ALA A 1 375 ? 29.672 7.824 12.469 1 97.94 375 ALA A C 1
ATOM 2981 O O . ALA A 1 375 ? 29.938 8.844 11.828 1 97.94 375 ALA A O 1
ATOM 2982 N N . HIS A 1 376 ? 28.406 7.465 12.781 1 98.38 376 HIS A N 1
ATOM 2983 C CA . HIS A 1 376 ? 27.219 8.266 12.508 1 98.38 376 HIS A CA 1
ATOM 2984 C C . HIS A 1 376 ? 27.016 8.461 11.008 1 98.38 376 HIS A C 1
ATOM 2986 O O . HIS A 1 376 ? 26.297 9.367 10.586 1 98.38 376 HIS A O 1
ATOM 2992 N N . ASP A 1 377 ? 27.594 7.613 10.188 1 98.62 377 ASP A N 1
ATOM 2993 C CA . ASP A 1 377 ? 27.609 7.797 8.734 1 98.62 377 ASP A CA 1
ATOM 2994 C C . ASP A 1 377 ? 26.859 6.668 8.031 1 98.62 377 ASP A C 1
ATOM 2996 O O . ASP A 1 377 ? 26.344 5.754 8.688 1 98.62 377 ASP A O 1
ATOM 3000 N N . CYS A 1 378 ? 26.781 6.84 6.711 1 98.88 378 CYS A N 1
ATOM 3001 C CA . CYS A 1 378 ? 26.094 5.812 5.926 1 98.88 378 CYS A CA 1
ATOM 3002 C C . CYS A 1 378 ? 26.688 5.73 4.52 1 98.88 378 CYS A C 1
ATOM 3004 O O . CYS A 1 378 ? 27.422 6.617 4.094 1 98.88 378 CYS A O 1
ATOM 3006 N N . LEU A 1 379 ? 26.438 4.656 3.926 1 98.88 379 LEU A N 1
ATOM 3007 C CA . LEU A 1 379 ? 26.578 4.438 2.49 1 98.88 379 LEU A CA 1
ATOM 3008 C C . LEU A 1 379 ? 25.281 3.914 1.886 1 98.88 379 LEU A C 1
ATOM 3010 O O . LEU A 1 379 ? 24.688 2.977 2.414 1 98.88 379 LEU A O 1
ATOM 3014 N N . VAL A 1 380 ? 24.781 4.574 0.84 1 98.94 380 VAL A N 1
ATOM 3015 C CA . VAL A 1 380 ? 23.609 4.086 0.118 1 98.94 380 VAL A CA 1
ATOM 3016 C C . VAL A 1 380 ? 24 3.768 -1.326 1 98.94 380 VAL A C 1
ATOM 3018 O O . VAL A 1 380 ? 24.562 4.613 -2.027 1 98.94 380 VAL A O 1
ATOM 3021 N N . VAL A 1 381 ? 23.688 2.578 -1.735 1 98.94 381 VAL A N 1
ATOM 3022 C CA . VAL A 1 381 ? 24.016 2.189 -3.104 1 98.94 381 VAL A CA 1
ATOM 3023 C C . VAL A 1 381 ? 22.75 1.694 -3.816 1 98.94 381 VAL A C 1
ATOM 3025 O O . VAL A 1 381 ? 21.844 1.164 -3.18 1 98.94 381 VAL A O 1
ATOM 3028 N N . ARG A 1 382 ? 22.672 1.958 -5.016 1 98.88 382 ARG A N 1
ATOM 3029 C CA . ARG A 1 382 ? 21.781 1.249 -5.918 1 98.88 382 ARG A CA 1
ATOM 3030 C C . ARG A 1 382 ? 22.469 0.04 -6.543 1 98.88 382 ARG A C 1
ATOM 3032 O O . ARG A 1 382 ? 23.609 0.133 -6.984 1 98.88 382 ARG A O 1
ATOM 3039 N N . ALA A 1 383 ? 21.828 -1.063 -6.477 1 98.81 383 ALA A N 1
ATOM 3040 C CA . ALA A 1 383 ? 22.406 -2.326 -6.926 1 98.81 383 ALA A CA 1
ATOM 3041 C C . ALA A 1 383 ? 21.625 -2.895 -8.109 1 98.81 383 ALA A C 1
ATOM 3043 O O . ALA A 1 383 ? 20.422 -3.129 -8.016 1 98.81 383 ALA A O 1
ATOM 3044 N N . LYS A 1 384 ? 22.281 -3.123 -9.164 1 98.5 384 LYS A N 1
ATOM 3045 C CA . LYS A 1 384 ? 21.719 -3.729 -10.367 1 98.5 384 LYS A CA 1
ATOM 3046 C C . LYS A 1 384 ? 22.234 -5.156 -10.555 1 98.5 384 LYS A C 1
ATOM 3048 O O . LYS A 1 384 ? 23.438 -5.406 -10.477 1 98.5 384 LYS A O 1
ATOM 3053 N N . LEU A 1 385 ? 21.297 -6.055 -10.719 1 98.19 385 LEU A N 1
ATOM 3054 C CA . LEU A 1 385 ? 21.703 -7.434 -10.992 1 98.19 385 LEU A CA 1
ATOM 3055 C C . LEU A 1 385 ? 22.312 -7.551 -12.383 1 98.19 385 LEU A C 1
ATOM 3057 O O . LEU A 1 385 ? 21.766 -7.039 -13.359 1 98.19 385 LEU A O 1
ATOM 3061 N N . VAL A 1 386 ? 23.484 -8.148 -12.422 1 97 386 VAL A N 1
ATOM 3062 C CA . VAL A 1 386 ? 24.156 -8.328 -13.703 1 97 386 VAL A CA 1
ATOM 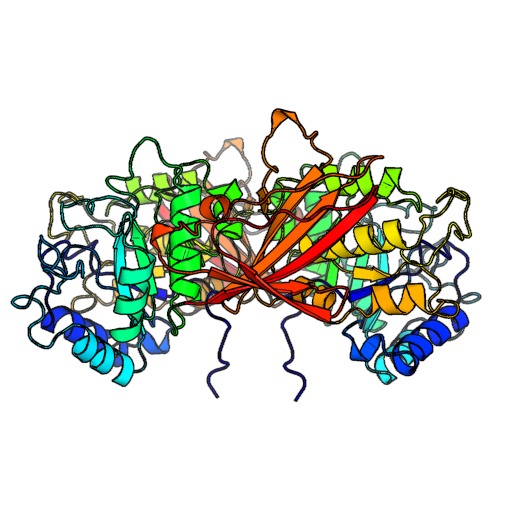3063 C C . VAL A 1 386 ? 24.641 -9.773 -13.836 1 97 386 VAL A C 1
ATOM 3065 O O . VAL A 1 386 ? 24.891 -10.445 -12.828 1 97 386 VAL A O 1
ATOM 3068 N N . LYS A 1 387 ? 24.734 -10.312 -15.094 1 89.69 387 LYS A N 1
ATOM 3069 C CA . LYS A 1 387 ? 25.25 -11.648 -15.375 1 89.69 387 LYS A CA 1
ATOM 3070 C C . LYS A 1 387 ? 26.75 -11.609 -15.656 1 89.69 387 LYS A C 1
ATOM 3072 O O . LYS A 1 387 ? 27.266 -10.625 -16.188 1 89.69 387 LYS A O 1
ATOM 3077 N N . MET B 1 1 ? -6.59 4.77 -25.234 1 21.17 1 MET B N 1
ATOM 3078 C CA . MET B 1 1 ? -5.285 5 -24.609 1 21.17 1 MET B CA 1
ATOM 3079 C C . MET B 1 1 ? -5.199 4.309 -23.266 1 21.17 1 MET B C 1
ATOM 3081 O O . MET B 1 1 ? -5.859 4.719 -22.312 1 21.17 1 MET B O 1
ATOM 3085 N N . ARG B 1 2 ? -5.234 3.012 -23.203 1 30.36 2 ARG B N 1
ATOM 3086 C CA . ARG B 1 2 ? -5.32 2.096 -22.062 1 30.36 2 ARG B CA 1
ATOM 3087 C C . ARG B 1 2 ? -4.434 2.566 -20.906 1 30.36 2 ARG B C 1
ATOM 3089 O O . ARG B 1 2 ? -3.23 2.764 -21.094 1 30.36 2 ARG B O 1
ATOM 3096 N N . ASN B 1 3 ? -4.715 3.432 -20.125 1 36.56 3 ASN B N 1
ATOM 3097 C CA . ASN B 1 3 ? -4.02 4.008 -18.969 1 36.56 3 ASN B CA 1
ATOM 3098 C C . ASN B 1 3 ? -3.113 2.984 -18.297 1 36.56 3 ASN B C 1
ATOM 3100 O O . ASN B 1 3 ? -3.594 1.997 -17.734 1 36.56 3 ASN B O 1
ATOM 3104 N N . HIS B 1 4 ? -1.965 2.607 -18.953 1 47.59 4 HIS B N 1
ATOM 3105 C CA . HIS B 1 4 ? -0.97 1.613 -18.578 1 47.59 4 HIS B CA 1
ATOM 3106 C C . HIS B 1 4 ? -0.69 1.662 -17.078 1 47.59 4 HIS B C 1
ATOM 3108 O O . HIS B 1 4 ? 0.064 2.518 -16.609 1 47.59 4 HIS B O 1
ATOM 3114 N N . SER B 1 5 ? -1.73 1.152 -16.266 1 68.19 5 SER B N 1
ATOM 3115 C CA . SER B 1 5 ? -1.675 1.094 -14.805 1 68.19 5 SER B CA 1
ATOM 3116 C C . SER B 1 5 ? -0.484 0.268 -14.328 1 68.19 5 SER B C 1
ATOM 3118 O O . SER B 1 5 ? -0.006 -0.612 -15.047 1 68.19 5 SER B O 1
ATOM 3120 N N . LEU B 1 6 ? 0.302 0.72 -13.5 1 87 6 LEU B N 1
ATOM 3121 C CA . LEU B 1 6 ? 1.408 0.026 -12.844 1 87 6 LEU B CA 1
ATOM 3122 C C . LEU B 1 6 ? 0.989 -1.373 -12.406 1 87 6 LEU B C 1
ATOM 3124 O O . LEU B 1 6 ? -0.1 -1.557 -11.859 1 87 6 LEU B O 1
ATOM 3128 N N . MET B 1 7 ? 1.749 -2.354 -12.922 1 94.69 7 MET B N 1
ATOM 3129 C CA . MET B 1 7 ? 1.507 -3.732 -12.508 1 94.69 7 MET B CA 1
ATOM 3130 C C . MET B 1 7 ? 1.4 -3.832 -10.984 1 94.69 7 MET B C 1
ATOM 3132 O O . MET B 1 7 ? 2.258 -3.32 -10.266 1 94.69 7 MET B O 1
ATOM 3136 N N . GLY B 1 8 ? 0.332 -4.395 -10.57 1 96.31 8 GLY B N 1
ATOM 3137 C CA . GLY B 1 8 ? 0.166 -4.613 -9.141 1 96.31 8 GLY B CA 1
ATOM 3138 C C . GLY B 1 8 ? -0.526 -3.459 -8.445 1 96.31 8 GLY B C 1
ATOM 3139 O O . GLY B 1 8 ? -0.739 -3.5 -7.23 1 96.31 8 GLY B O 1
ATOM 3140 N N . LEU B 1 9 ? -0.931 -2.404 -9.164 1 96.75 9 LEU B N 1
ATOM 3141 C CA . LEU B 1 9 ? -1.635 -1.289 -8.547 1 96.75 9 LEU B CA 1
ATOM 3142 C C . LEU B 1 9 ? -2.973 -1.742 -7.973 1 96.75 9 LEU B C 1
ATOM 3144 O O . LEU B 1 9 ? -3.299 -1.436 -6.824 1 96.75 9 LEU B O 1
ATOM 3148 N N . ALA B 1 10 ? -3.742 -2.438 -8.734 1 97.06 10 ALA B N 1
ATOM 3149 C CA . ALA B 1 10 ? -4.996 -3.043 -8.297 1 97.06 10 ALA B CA 1
ATOM 3150 C C . ALA B 1 10 ? -4.879 -4.562 -8.234 1 97.06 10 ALA B C 1
ATOM 3152 O O . ALA B 1 10 ? -3.965 -5.148 -8.812 1 97.06 10 ALA B O 1
ATOM 3153 N N . PRO B 1 11 ? -5.777 -5.223 -7.473 1 98.44 11 PRO B N 1
ATOM 3154 C CA . PRO B 1 11 ? -5.746 -6.684 -7.422 1 98.44 11 PRO B CA 1
ATOM 3155 C C . PRO B 1 11 ? -5.906 -7.324 -8.797 1 98.44 11 PRO B C 1
ATOM 3157 O O . PRO B 1 11 ? -6.664 -6.824 -9.633 1 98.44 11 PRO B O 1
ATOM 3160 N N . ALA B 1 12 ? -5.238 -8.414 -9.031 1 98.69 12 ALA B N 1
ATOM 3161 C CA . ALA B 1 12 ? -5.312 -9.133 -10.297 1 98.69 12 ALA B CA 1
ATOM 3162 C C . ALA B 1 12 ? -6.699 -9.734 -10.508 1 98.69 12 ALA B C 1
ATOM 3164 O O . ALA B 1 12 ? -7.312 -10.234 -9.562 1 98.69 12 ALA B O 1
ATOM 3165 N N . LEU B 1 13 ? -7.199 -9.664 -11.695 1 98.88 13 LEU B N 1
ATOM 3166 C CA . LEU B 1 13 ? -8.414 -10.352 -12.125 1 98.88 13 LEU B CA 1
ATOM 3167 C C . LEU B 1 13 ? -8.094 -11.391 -13.203 1 98.88 13 LEU B C 1
ATOM 3169 O O . LEU B 1 13 ? -7.379 -11.094 -14.164 1 98.88 13 LEU B O 1
ATOM 3173 N N . GLY B 1 14 ? -8.539 -12.57 -12.992 1 98.94 14 GLY B N 1
ATOM 3174 C CA . GLY B 1 14 ? -8.234 -13.578 -14 1 98.94 14 GLY B CA 1
ATOM 3175 C C . GLY B 1 14 ? -8.883 -14.922 -13.711 1 98.94 14 GLY B C 1
ATOM 3176 O O . GLY B 1 14 ? -9.977 -14.977 -13.141 1 98.94 14 GLY B O 1
ATOM 3177 N N . TRP B 1 15 ? -8.336 -15.914 -14.312 1 98.94 15 TRP B N 1
ATOM 3178 C CA . TRP B 1 15 ? -8.758 -17.312 -14.203 1 98.94 15 TRP B CA 1
ATOM 3179 C C . TRP B 1 15 ? -7.574 -18.219 -13.898 1 98.94 15 TRP B C 1
ATOM 3181 O O . TRP B 1 15 ? -6.465 -17.984 -14.391 1 98.94 15 TRP B O 1
ATOM 3191 N N . ASN B 1 16 ? -7.793 -19.188 -13.078 1 98.69 16 ASN B N 1
ATOM 3192 C CA . ASN B 1 16 ? -6.801 -20.203 -12.766 1 98.69 16 ASN B CA 1
ATOM 3193 C C . ASN B 1 16 ? -7.375 -21.609 -12.93 1 98.69 16 ASN B C 1
ATOM 3195 O O . ASN B 1 16 ? -8.5 -21.891 -12.5 1 98.69 16 ASN B O 1
ATOM 3199 N N . SER B 1 17 ? -6.637 -22.531 -13.414 1 97.44 17 SER B N 1
ATOM 3200 C CA . SER B 1 17 ? -7.125 -23.812 -13.875 1 97.44 17 SER B CA 1
ATOM 3201 C C . SER B 1 17 ? -7.32 -24.781 -12.711 1 97.44 17 SER B C 1
ATOM 3203 O O . SER B 1 17 ? -7.961 -25.828 -12.859 1 97.44 17 SER B O 1
ATOM 3205 N N . TRP B 1 18 ? -6.871 -24.531 -11.578 1 95.75 18 TRP B N 1
ATOM 3206 C CA . TRP B 1 18 ? -6.652 -25.562 -10.562 1 95.75 18 TRP B CA 1
ATOM 3207 C C . TRP B 1 18 ? -7.977 -26.047 -9.977 1 95.75 18 TRP B C 1
ATOM 3209 O O . TRP B 1 18 ? -8.234 -27.25 -9.93 1 95.75 18 TRP B O 1
ATOM 3219 N N . ASN B 1 19 ? -8.828 -25.125 -9.562 1 94 19 ASN B N 1
ATOM 3220 C CA . ASN B 1 19 ? -9.977 -25.5 -8.742 1 94 19 ASN B CA 1
ATOM 3221 C C . ASN B 1 19 ? -10.891 -26.484 -9.453 1 94 19 ASN B C 1
ATOM 3223 O O . ASN B 1 19 ? -11.438 -27.406 -8.836 1 94 19 ASN B O 1
ATOM 3227 N N . THR B 1 20 ? -11.07 -26.312 -10.711 1 93.56 20 THR B N 1
ATOM 3228 C CA . THR B 1 20 ? -12 -27.172 -11.453 1 93.56 20 THR B CA 1
ATOM 3229 C C . THR B 1 20 ? -11.266 -28.312 -12.133 1 93.56 20 THR B C 1
ATOM 3231 O O . THR B 1 20 ? -11.727 -29.469 -12.094 1 93.56 20 THR B O 1
ATOM 3234 N N . PHE B 1 21 ? -10.023 -28.047 -12.672 1 94.06 21 PHE B N 1
ATOM 3235 C CA . PHE B 1 21 ? -9.469 -29 -13.625 1 94.06 21 PHE B CA 1
ATOM 3236 C C . PHE B 1 21 ? -8.289 -29.75 -13.016 1 94.06 21 PHE B C 1
ATOM 3238 O O . PHE B 1 21 ? -7.883 -30.797 -13.523 1 94.06 21 PHE B O 1
ATOM 3245 N N . THR B 1 22 ? -7.648 -29.203 -12 1 92.25 22 THR B N 1
ATOM 3246 C CA . THR B 1 22 ? -6.465 -29.781 -11.375 1 92.25 22 THR B CA 1
ATOM 3247 C C . THR B 1 22 ? -5.449 -30.203 -12.438 1 92.25 22 THR B C 1
ATOM 3249 O O . THR B 1 22 ? -4.832 -29.359 -13.086 1 92.25 22 THR B O 1
ATOM 3252 N N . TRP B 1 23 ? -5.297 -31.547 -12.641 1 92 23 TRP B N 1
ATOM 3253 C CA . TRP B 1 23 ? -4.285 -32.031 -13.57 1 92 23 TRP B CA 1
ATOM 3254 C C . TRP B 1 23 ? -4.875 -32.25 -14.961 1 92 23 TRP B C 1
ATOM 3256 O O . TRP B 1 23 ? -4.141 -32.469 -15.93 1 92 23 TRP B O 1
ATOM 3266 N N . ASP B 1 24 ? -6.191 -32.156 -15.078 1 93.25 24 ASP B N 1
ATOM 3267 C CA . ASP B 1 24 ? -6.852 -32.375 -16.359 1 93.25 24 ASP B CA 1
ATOM 3268 C C . ASP B 1 24 ? -6.852 -31.109 -17.203 1 93.25 24 ASP B C 1
ATOM 3270 O O . ASP B 1 24 ? -7.91 -30.531 -17.469 1 93.25 24 ASP B O 1
ATOM 3274 N N . ILE B 1 25 ? -5.66 -30.719 -17.609 1 96.81 25 ILE B N 1
ATOM 3275 C CA . ILE B 1 25 ? -5.5 -29.5 -18.406 1 96.81 25 ILE B CA 1
ATOM 3276 C C . ILE B 1 25 ? -4.777 -29.828 -19.703 1 96.81 25 ILE B C 1
ATOM 3278 O O . ILE B 1 25 ? -4.004 -30.781 -19.781 1 96.81 25 ILE B O 1
ATOM 3282 N N . ASN B 1 26 ? -5.09 -29.125 -20.688 1 98.12 26 ASN B N 1
ATOM 3283 C CA . ASN B 1 26 ? -4.41 -29.203 -21.984 1 98.12 26 ASN B CA 1
ATOM 3284 C C . ASN B 1 26 ? -4.531 -27.906 -22.766 1 98.12 26 ASN B C 1
ATOM 3286 O O . ASN B 1 26 ? -5.242 -26.984 -22.344 1 98.12 26 ASN B O 1
ATOM 3290 N N . GLU B 1 27 ? -3.848 -27.875 -23.844 1 98.62 27 GLU B N 1
ATOM 3291 C CA . GLU B 1 27 ? -3.742 -26.672 -24.656 1 98.62 27 GLU B CA 1
ATOM 3292 C C . GLU B 1 27 ? -5.117 -26.203 -25.141 1 98.62 27 GLU B C 1
ATOM 3294 O O . GLU B 1 27 ? -5.426 -25.016 -25.094 1 98.62 27 GLU B O 1
ATOM 3299 N N . GLN B 1 28 ? -5.883 -27.078 -25.609 1 98.62 28 GLN B N 1
ATOM 3300 C CA . GLN B 1 28 ? -7.191 -26.719 -26.141 1 98.62 28 GLN B CA 1
ATOM 3301 C C . GLN B 1 28 ? -8.07 -26.078 -25.062 1 98.62 28 GLN B C 1
ATOM 3303 O O . GLN B 1 28 ? -8.773 -25.109 -25.328 1 98.62 28 GLN B O 1
ATOM 3308 N N . LEU B 1 29 ? -8.062 -26.672 -23.891 1 98.5 29 LEU B N 1
ATOM 3309 C CA . LEU B 1 29 ? -8.805 -26.094 -22.766 1 98.5 29 LEU B CA 1
ATOM 3310 C C . LEU B 1 29 ? -8.43 -24.641 -22.547 1 98.5 29 LEU B C 1
ATOM 3312 O O . LEU B 1 29 ? -9.305 -23.781 -22.422 1 98.5 29 LEU B O 1
ATOM 3316 N N . ILE B 1 30 ? -7.148 -24.359 -22.516 1 98.88 30 ILE B N 1
ATOM 3317 C CA . ILE B 1 30 ? -6.656 -23.031 -22.219 1 98.88 30 ILE B CA 1
ATOM 3318 C C . ILE B 1 30 ? -7.051 -22.078 -23.344 1 98.88 30 ILE B C 1
ATOM 3320 O O . ILE B 1 30 ? -7.48 -20.938 -23.094 1 98.88 30 ILE B O 1
ATOM 3324 N N . ARG B 1 31 ? -6.926 -22.516 -24.547 1 98.88 31 ARG B N 1
ATOM 3325 C CA . ARG B 1 31 ? -7.348 -21.703 -25.688 1 98.88 31 ARG B CA 1
ATOM 3326 C C . ARG B 1 31 ? -8.836 -21.375 -25.609 1 98.88 31 ARG B C 1
ATOM 3328 O O . ARG B 1 31 ? -9.242 -20.234 -25.844 1 98.88 31 ARG B O 1
ATOM 3335 N N . ASP B 1 32 ? -9.633 -22.391 -25.297 1 98.88 32 ASP B N 1
ATOM 3336 C CA . ASP B 1 32 ? -11.078 -22.188 -25.203 1 98.88 32 ASP B CA 1
ATOM 3337 C C . ASP B 1 32 ? -11.406 -21.172 -24.109 1 98.88 32 ASP B C 1
ATOM 3339 O O . ASP B 1 32 ? -12.273 -20.312 -24.312 1 98.88 32 ASP B O 1
ATOM 3343 N N . VAL B 1 33 ? -10.75 -21.281 -23 1 98.88 33 VAL B N 1
ATOM 3344 C CA . VAL B 1 33 ? -10.977 -20.328 -21.922 1 98.88 33 VAL B CA 1
ATOM 3345 C C . VAL B 1 33 ? -10.633 -18.922 -22.375 1 98.88 33 VAL B C 1
ATOM 3347 O O . VAL B 1 33 ? -11.391 -17.969 -22.141 1 98.88 33 VAL B O 1
ATOM 3350 N N . ALA B 1 34 ? -9.508 -18.766 -23.031 1 98.94 34 ALA B N 1
ATOM 3351 C CA . ALA B 1 34 ? -9.102 -17.453 -23.547 1 98.94 34 ALA B CA 1
ATOM 3352 C C . ALA B 1 34 ? -10.164 -16.891 -24.5 1 98.94 34 ALA B C 1
ATOM 3354 O O . ALA B 1 34 ? -10.5 -15.703 -24.422 1 98.94 34 ALA B O 1
ATOM 3355 N N . ASP B 1 35 ? -10.672 -17.75 -25.359 1 98.88 35 ASP B N 1
ATOM 3356 C CA . ASP B 1 35 ? -11.695 -17.328 -26.297 1 98.88 35 ASP B CA 1
ATOM 3357 C C . ASP B 1 35 ? -12.953 -16.859 -25.562 1 98.88 35 ASP B C 1
ATOM 3359 O O . ASP B 1 35 ? -13.547 -15.844 -25.922 1 98.88 35 ASP B O 1
ATOM 3363 N N . VAL B 1 36 ? -13.344 -17.594 -24.547 1 98.81 36 VAL B N 1
ATOM 3364 C CA . VAL B 1 36 ? -14.547 -17.297 -23.781 1 98.81 36 VAL B CA 1
ATOM 3365 C C . VAL B 1 36 ? -14.359 -15.984 -23.016 1 98.81 36 VAL B C 1
ATOM 3367 O O . VAL B 1 36 ? -15.297 -15.203 -22.875 1 98.81 36 VAL B O 1
ATOM 3370 N N . PHE B 1 37 ? -13.148 -15.734 -22.547 1 98.88 37 PHE B N 1
ATOM 3371 C CA . PHE B 1 37 ? -12.867 -14.492 -21.844 1 98.88 37 PHE B CA 1
ATOM 3372 C C . PHE B 1 37 ? -13.203 -13.289 -22.703 1 98.88 37 PHE B C 1
ATOM 3374 O O . PHE B 1 37 ? -13.703 -12.281 -22.219 1 98.88 37 PHE B O 1
ATOM 3381 N N . VAL B 1 38 ? -12.914 -13.438 -23.984 1 98.75 38 VAL B N 1
ATOM 3382 C CA . VAL B 1 38 ? -13.172 -12.344 -24.906 1 98.75 38 VAL B CA 1
ATOM 3383 C C . VAL B 1 38 ? -14.648 -12.32 -25.281 1 98.75 38 VAL B C 1
ATOM 3385 O O . VAL B 1 38 ? -15.32 -11.297 -25.141 1 98.75 38 VAL B O 1
ATOM 3388 N N . SER B 1 39 ? -15.195 -13.43 -25.641 1 98.69 39 SER B N 1
ATOM 3389 C CA . SER B 1 39 ? -16.547 -13.484 -26.203 1 98.69 39 SER B CA 1
ATOM 3390 C C . SER B 1 39 ? -17.594 -13.203 -25.141 1 98.69 39 SER B C 1
ATOM 3392 O O . SER B 1 39 ? -18.625 -12.594 -25.438 1 98.69 39 SER B O 1
ATOM 3394 N N . ASP B 1 40 ? -17.281 -13.633 -23.922 1 98.56 40 ASP B N 1
ATOM 3395 C CA . ASP B 1 40 ? -18.328 -13.547 -22.906 1 98.56 40 ASP B CA 1
ATOM 3396 C C . ASP B 1 40 ? -18.109 -12.328 -22.016 1 98.56 40 ASP B C 1
ATOM 3398 O O . ASP B 1 40 ? -18.797 -12.172 -21 1 98.56 40 ASP B O 1
ATOM 3402 N N . GLY B 1 41 ? -17.172 -11.469 -22.328 1 98.62 41 GLY B N 1
ATOM 3403 C CA . GLY B 1 41 ? -17.094 -10.148 -21.734 1 98.62 41 GLY B CA 1
ATOM 3404 C C . GLY B 1 41 ? -16.203 -10.102 -20.5 1 98.62 41 GLY B C 1
ATOM 3405 O O . GLY B 1 41 ? -16.109 -9.07 -19.828 1 98.62 41 GLY B O 1
ATOM 3406 N N . TYR B 1 42 ? -15.523 -11.203 -20.172 1 98.88 42 TYR B N 1
ATOM 3407 C CA . TYR B 1 42 ? -14.633 -11.195 -19.016 1 98.88 42 TYR B CA 1
ATOM 3408 C C . TYR B 1 42 ? -13.5 -10.195 -19.203 1 98.88 42 TYR B C 1
ATOM 3410 O O . TYR B 1 42 ? -13.18 -9.422 -18.297 1 98.88 42 TYR B O 1
ATOM 3418 N N . LEU B 1 43 ? -12.852 -10.172 -20.375 1 98.88 43 LEU B N 1
ATOM 3419 C CA . LEU B 1 43 ? -11.789 -9.211 -20.656 1 98.88 43 LEU B CA 1
ATOM 3420 C C . LEU B 1 43 ? -12.305 -7.781 -20.562 1 98.88 43 LEU B C 1
ATOM 3422 O O . LEU B 1 43 ? -11.648 -6.922 -19.969 1 98.88 43 LEU B O 1
ATOM 3426 N N . ALA B 1 44 ? -13.461 -7.52 -21.109 1 98.62 44 ALA B N 1
ATOM 3427 C CA . ALA B 1 44 ? -14.055 -6.184 -21.047 1 98.62 44 ALA B CA 1
ATOM 3428 C C . ALA B 1 44 ? -14.312 -5.754 -19.609 1 98.62 44 ALA B C 1
ATOM 3430 O O . ALA B 1 44 ? -14.25 -4.562 -19.297 1 98.62 44 ALA B O 1
ATOM 3431 N N . ALA B 1 45 ? -14.547 -6.758 -18.734 1 98.81 45 ALA B N 1
ATOM 3432 C CA . ALA B 1 45 ? -14.82 -6.477 -17.328 1 98.81 45 ALA B CA 1
ATOM 3433 C C . ALA B 1 45 ? -13.516 -6.297 -16.547 1 98.81 45 ALA B C 1
ATOM 3435 O O . ALA B 1 45 ? -13.539 -5.938 -15.367 1 98.81 45 ALA B O 1
ATOM 3436 N N . GLY B 1 46 ? -12.414 -6.543 -17.156 1 98.5 46 GLY B N 1
ATOM 3437 C CA . GLY B 1 46 ? -11.133 -6.285 -16.516 1 98.5 46 GLY B CA 1
ATOM 3438 C C . GLY B 1 46 ? -10.352 -7.551 -16.203 1 98.5 46 GLY B C 1
ATOM 3439 O O . GLY B 1 46 ? -9.195 -7.488 -15.789 1 98.5 46 GLY B O 1
ATOM 3440 N N . TYR B 1 47 ? -11.016 -8.75 -16.375 1 98.81 47 TYR B N 1
ATOM 3441 C CA . TYR B 1 47 ? -10.281 -10 -16.219 1 98.81 47 TYR B CA 1
ATOM 3442 C C . TYR B 1 47 ? -9.273 -10.188 -17.344 1 98.81 47 TYR B C 1
ATOM 3444 O O . TYR B 1 47 ? -9.641 -10.281 -18.516 1 98.81 47 TYR B O 1
ATOM 3452 N N . GLU B 1 48 ? -7.992 -10.344 -16.953 1 98.44 48 GLU B N 1
ATOM 3453 C CA . GLU B 1 48 ? -7.043 -10.336 -18.062 1 98.44 48 GLU B CA 1
ATOM 3454 C C . GLU B 1 48 ? -6.051 -11.492 -17.953 1 98.44 48 GLU B C 1
ATOM 3456 O O . GLU B 1 48 ? -5.355 -11.82 -18.922 1 98.44 48 GLU B O 1
ATOM 3461 N N . TYR B 1 49 ? -5.91 -12.172 -16.812 1 98.88 49 TYR B N 1
ATOM 3462 C CA . TYR B 1 49 ? -4.906 -13.219 -16.641 1 98.88 49 TYR B CA 1
ATOM 3463 C C . TYR B 1 49 ? -5.52 -14.594 -16.844 1 98.88 49 TYR B C 1
ATOM 3465 O O . TYR B 1 49 ? -6.535 -14.93 -16.234 1 98.88 49 TYR B O 1
ATOM 3473 N N . ILE B 1 50 ? -4.949 -15.336 -17.656 1 98.94 50 ILE B N 1
ATOM 3474 C CA . ILE B 1 50 ? -5.227 -16.766 -17.812 1 98.94 50 ILE B CA 1
ATOM 3475 C C . ILE B 1 50 ? -4.055 -17.578 -17.266 1 98.94 50 ILE B C 1
ATOM 3477 O O . ILE B 1 50 ? -2.996 -17.656 -17.891 1 98.94 50 ILE B O 1
ATOM 3481 N N . VAL B 1 51 ? -4.266 -18.266 -16.125 1 98.94 51 VAL B N 1
ATOM 3482 C CA . VAL B 1 51 ? -3.154 -18.875 -15.406 1 98.94 51 VAL B CA 1
ATOM 3483 C C . VAL B 1 51 ? -3.287 -20.406 -15.453 1 98.94 51 VAL B C 1
ATOM 3485 O O . VAL B 1 51 ? -4.301 -20.953 -15.023 1 98.94 51 VAL B O 1
ATOM 3488 N N . ILE B 1 52 ? -2.283 -21.031 -15.984 1 98.69 52 ILE B N 1
ATOM 3489 C CA . ILE B 1 52 ? -2.158 -22.484 -15.891 1 98.69 52 ILE B CA 1
ATOM 3490 C C . ILE B 1 52 ? -1.504 -22.859 -14.562 1 98.69 52 ILE B C 1
ATOM 3492 O O . ILE B 1 52 ? -0.365 -22.469 -14.297 1 98.69 52 ILE B O 1
ATOM 3496 N N . ASP B 1 53 ? -2.24 -23.578 -13.789 1 97.75 53 ASP B N 1
ATOM 3497 C CA . ASP B 1 53 ? -1.702 -24 -12.5 1 97.75 53 ASP B CA 1
ATOM 3498 C C . ASP B 1 53 ? -0.848 -25.266 -12.664 1 97.75 53 ASP B C 1
ATOM 3500 O O . ASP B 1 53 ? -0.307 -25.516 -13.742 1 97.75 53 ASP B O 1
ATOM 3504 N N . ASP B 1 54 ? -0.58 -25.984 -11.625 1 96.75 54 ASP B N 1
ATOM 3505 C CA . ASP B 1 54 ? 0.305 -27.141 -11.547 1 96.75 54 ASP B CA 1
ATOM 3506 C C . ASP B 1 54 ? -0.04 -28.156 -12.633 1 96.75 54 ASP B C 1
ATOM 3508 O O . ASP B 1 54 ? -1.07 -28.047 -13.297 1 96.75 54 ASP B O 1
ATOM 3512 N N . CYS B 1 55 ? 0.901 -29.031 -12.953 1 96.5 55 CYS B N 1
ATOM 3513 C CA . CYS B 1 55 ? 0.759 -30.234 -13.781 1 96.5 55 CYS B CA 1
ATOM 3514 C C . CYS B 1 55 ? 0.916 -29.891 -15.258 1 96.5 55 CYS B C 1
ATOM 3516 O O . CYS B 1 55 ? 0.449 -30.641 -16.125 1 96.5 55 CYS B O 1
ATOM 3518 N N . TRP B 1 56 ? 1.493 -28.781 -15.586 1 98.31 56 TRP B N 1
ATOM 3519 C CA . TRP B 1 56 ? 1.717 -28.406 -16.984 1 98.31 56 TRP B CA 1
ATOM 3520 C C . TRP B 1 56 ? 3.006 -29.016 -17.516 1 98.31 56 TRP B C 1
ATOM 3522 O O . TRP B 1 56 ? 3.217 -29.078 -18.719 1 98.31 56 TRP B O 1
ATOM 3532 N N . SER B 1 57 ? 3.887 -29.469 -16.656 1 98.5 57 SER B N 1
ATOM 3533 C CA . SER B 1 57 ? 5.23 -29.891 -17.047 1 98.5 57 SER B CA 1
ATOM 3534 C C . SER B 1 57 ? 5.371 -31.406 -16.984 1 98.5 57 SER B C 1
ATOM 3536 O O . SER B 1 57 ? 4.496 -32.094 -16.469 1 98.5 57 SER B O 1
ATOM 3538 N N . LEU B 1 58 ? 6.48 -31.875 -17.562 1 98.31 58 LEU B N 1
ATOM 3539 C CA . LEU B 1 58 ? 6.938 -33.219 -17.281 1 98.31 58 LEU B CA 1
ATOM 3540 C C . LEU B 1 58 ? 7.438 -33.344 -15.852 1 98.31 58 LEU B C 1
ATOM 3542 O O . LEU B 1 58 ? 7.656 -32.344 -15.172 1 98.31 58 LEU B O 1
ATOM 3546 N N . LYS B 1 59 ? 7.609 -34.594 -15.391 1 97.69 59 LYS B N 1
ATOM 3547 C CA . LYS B 1 59 ? 7.953 -34.844 -14 1 97.69 59 LYS B CA 1
ATOM 3548 C C . LYS B 1 59 ? 9.461 -34.75 -13.781 1 97.69 59 LYS B C 1
ATOM 3550 O O . LYS B 1 59 ? 9.938 -34.875 -12.648 1 97.69 59 LYS B O 1
ATOM 3555 N N . GLU B 1 60 ? 10.164 -34.531 -14.852 1 97.62 60 GLU B N 1
ATOM 3556 C CA . GLU B 1 60 ? 11.609 -34.375 -14.766 1 97.62 60 GLU B CA 1
ATOM 3557 C C . GLU B 1 60 ? 12.07 -33.156 -15.586 1 97.62 60 GLU B C 1
ATOM 3559 O O . GLU B 1 60 ? 11.523 -32.875 -16.656 1 9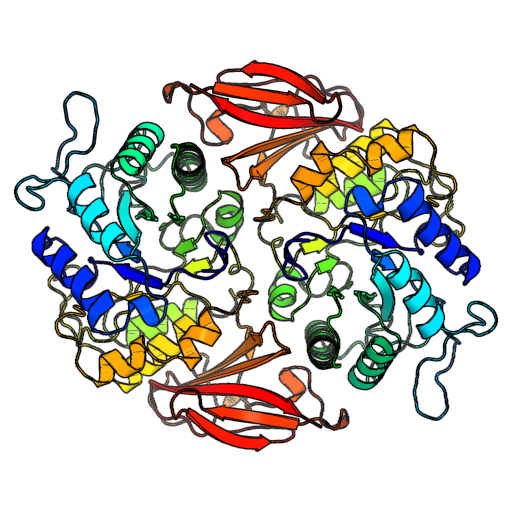7.62 60 GLU B O 1
ATOM 3564 N N . ARG B 1 61 ? 13.039 -32.438 -15.078 1 98.19 61 ARG B N 1
ATOM 3565 C CA . ARG B 1 61 ? 13.727 -31.406 -15.844 1 98.19 61 ARG B CA 1
ATOM 3566 C C . ARG B 1 61 ? 14.562 -32 -16.969 1 98.19 61 ARG B C 1
ATOM 3568 O O . ARG B 1 61 ? 14.906 -33.188 -16.922 1 98.19 61 ARG B O 1
ATOM 3575 N N . ASP B 1 62 ? 14.898 -31.234 -17.984 1 98.12 62 ASP B N 1
ATOM 3576 C CA . ASP B 1 62 ? 15.773 -31.75 -19.031 1 98.12 62 ASP B CA 1
ATOM 3577 C C . ASP B 1 62 ? 17.234 -31.734 -18.594 1 98.12 62 ASP B C 1
ATOM 3579 O O . ASP B 1 62 ? 17.531 -31.406 -17.438 1 98.12 62 ASP B O 1
ATOM 3583 N N . ALA B 1 63 ? 18.109 -32.094 -19.484 1 97.81 63 ALA B N 1
ATOM 3584 C CA . ALA B 1 63 ? 19.516 -32.281 -19.156 1 97.81 63 ALA B CA 1
ATOM 3585 C C . ALA B 1 63 ? 20.172 -30.953 -18.781 1 97.81 63 ALA B C 1
ATOM 3587 O O . ALA B 1 63 ? 21.156 -30.922 -18.047 1 97.81 63 ALA B O 1
ATOM 3588 N N . ASP B 1 64 ? 19.594 -29.859 -19.234 1 97.38 64 ASP B N 1
ATOM 3589 C CA . ASP B 1 64 ? 20.125 -28.531 -18.938 1 97.38 64 ASP B CA 1
ATOM 3590 C C . ASP B 1 64 ? 19.484 -27.938 -17.688 1 97.38 64 ASP B C 1
ATOM 3592 O O . ASP B 1 64 ? 19.766 -26.781 -17.328 1 97.38 64 ASP B O 1
ATOM 3596 N N . GLY B 1 65 ? 18.562 -28.672 -17.031 1 97.56 65 GLY B N 1
ATOM 3597 C CA . GLY B 1 65 ? 17.953 -28.25 -15.789 1 97.56 65 GLY B CA 1
ATOM 3598 C C . GLY B 1 65 ? 16.672 -27.438 -15.992 1 97.56 65 GLY B C 1
ATOM 3599 O O . GLY B 1 65 ? 16.141 -26.859 -15.047 1 97.56 65 GLY B O 1
ATOM 3600 N N . ASN B 1 66 ? 16.219 -27.406 -17.188 1 98.12 66 ASN B N 1
ATOM 3601 C CA . ASN B 1 66 ? 15.016 -26.641 -17.469 1 98.12 66 ASN B CA 1
ATOM 3602 C C . ASN B 1 66 ? 13.75 -27.438 -17.188 1 98.12 66 ASN B C 1
ATOM 3604 O O . ASN B 1 66 ? 13.734 -28.672 -17.375 1 98.12 66 ASN B O 1
ATOM 3608 N N . LEU B 1 67 ? 12.703 -26.703 -16.75 1 98.5 67 LEU B N 1
ATOM 3609 C CA . LEU B 1 67 ? 11.375 -27.297 -16.781 1 98.5 67 LEU B CA 1
ATOM 3610 C C . LEU B 1 67 ? 10.938 -27.578 -18.219 1 98.5 67 LEU B C 1
ATOM 3612 O O . LEU B 1 67 ? 11.266 -26.812 -19.125 1 98.5 67 LEU B O 1
ATOM 3616 N N . VAL B 1 68 ? 10.227 -28.672 -18.391 1 98.56 68 VAL B N 1
ATOM 3617 C CA . VAL B 1 68 ? 9.805 -29.062 -19.719 1 98.56 68 VAL B CA 1
ATOM 3618 C C . VAL B 1 68 ? 8.281 -29.156 -19.781 1 98.56 68 VAL B C 1
ATOM 3620 O O . VAL B 1 68 ? 7.668 -29.906 -19.031 1 98.56 68 VAL B O 1
ATOM 3623 N N . ALA B 1 69 ? 7.703 -28.391 -20.625 1 98.56 69 ALA B N 1
ATOM 3624 C CA . ALA B 1 69 ? 6.258 -28.484 -20.812 1 98.56 69 ALA B CA 1
ATOM 3625 C C . ALA B 1 69 ? 5.871 -29.859 -21.359 1 98.56 69 ALA B C 1
ATOM 3627 O O . ALA B 1 69 ? 6.543 -30.406 -22.234 1 98.56 69 ALA B O 1
ATOM 3628 N N . ASP B 1 70 ? 4.809 -30.406 -20.844 1 98.5 70 ASP B N 1
ATOM 3629 C CA . ASP B 1 70 ? 4.32 -31.688 -21.328 1 98.5 70 ASP B CA 1
ATOM 3630 C C . ASP B 1 70 ? 3.877 -31.609 -22.797 1 98.5 70 ASP B C 1
ATOM 3632 O O . ASP B 1 70 ? 2.879 -30.953 -23.094 1 98.5 70 ASP B O 1
ATOM 3636 N N . PRO B 1 71 ? 4.539 -32.281 -23.656 1 98.19 71 PRO B N 1
ATOM 3637 C CA . PRO B 1 71 ? 4.191 -32.125 -25.078 1 98.19 71 PRO B CA 1
ATOM 3638 C C . PRO B 1 71 ? 2.85 -32.781 -25.422 1 98.19 71 PRO B C 1
ATOM 3640 O O . PRO B 1 71 ? 2.271 -32.469 -26.469 1 98.19 71 PRO B O 1
ATOM 3643 N N . GLU B 1 72 ? 2.4 -33.719 -24.656 1 98.31 72 GLU B N 1
ATOM 3644 C CA . GLU B 1 72 ? 1.08 -34.312 -24.875 1 98.31 72 GLU B CA 1
ATOM 3645 C C . GLU B 1 72 ? -0.026 -33.312 -24.516 1 98.31 72 GLU B C 1
ATOM 3647 O O . GLU B 1 72 ? -1.021 -33.219 -25.234 1 98.31 72 GLU B O 1
ATOM 3652 N N . LYS B 1 73 ? 0.162 -32.594 -23.484 1 98.38 73 LYS B N 1
ATOM 3653 C CA . LYS B 1 73 ? -0.833 -31.625 -23.031 1 98.38 73 LYS B CA 1
ATOM 3654 C C . LYS B 1 73 ? -0.747 -30.328 -23.828 1 98.38 73 LYS B C 1
ATOM 3656 O O . LYS B 1 73 ? -1.771 -29.703 -24.125 1 98.38 73 LYS B O 1
ATOM 3661 N N . PHE B 1 74 ? 0.499 -29.969 -24.141 1 98.69 74 PHE B N 1
ATOM 3662 C CA . PHE B 1 74 ? 0.748 -28.703 -24.812 1 98.69 74 PHE B CA 1
ATOM 3663 C C . PHE B 1 74 ? 1.642 -28.906 -26.031 1 98.69 74 PHE B C 1
ATOM 3665 O O . PHE B 1 74 ? 2.781 -28.438 -26.047 1 98.69 74 PHE B O 1
ATOM 3672 N N . PRO B 1 75 ? 1.099 -29.422 -27.047 1 98.38 75 PRO B N 1
ATOM 3673 C CA . PRO B 1 75 ? 1.895 -29.859 -28.188 1 98.38 75 PRO B CA 1
ATOM 3674 C C . PRO B 1 75 ? 2.521 -28.688 -28.953 1 98.38 75 PRO B C 1
ATOM 3676 O O . PRO B 1 75 ? 3.564 -28.844 -29.578 1 98.38 75 PRO B O 1
ATOM 3679 N N . SER B 1 76 ? 1.952 -27.469 -28.875 1 97.94 76 SER B N 1
ATOM 3680 C CA . SER B 1 76 ? 2.494 -26.344 -29.625 1 97.94 76 SER B CA 1
ATOM 3681 C C . SER B 1 76 ? 3.572 -25.609 -28.828 1 97.94 76 SER B C 1
ATOM 3683 O O . SER B 1 76 ? 4.238 -24.719 -29.344 1 97.94 76 SER B O 1
ATOM 3685 N N . GLY B 1 77 ? 3.67 -25.984 -27.531 1 98 77 GLY B N 1
ATOM 3686 C CA . GLY B 1 77 ? 4.609 -25.297 -26.656 1 98 77 GLY B CA 1
ATOM 3687 C C . GLY B 1 77 ? 4.004 -2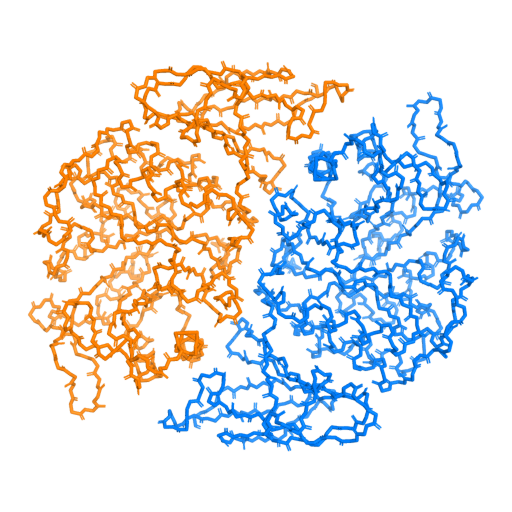4.109 -25.938 1 98 77 GLY B C 1
ATOM 3688 O O . GLY B 1 77 ? 3.023 -23.531 -26.406 1 98 77 GLY B O 1
ATOM 3689 N N . MET B 1 78 ? 4.648 -23.719 -24.906 1 98.5 78 MET B N 1
ATOM 3690 C CA . MET B 1 78 ? 4.098 -22.688 -24.031 1 98.5 78 MET B CA 1
ATOM 3691 C C . MET B 1 78 ? 4.191 -21.312 -24.688 1 98.5 78 MET B C 1
ATOM 3693 O O . MET B 1 78 ? 3.293 -20.484 -24.531 1 98.5 78 MET B O 1
ATOM 3697 N N . LYS B 1 79 ? 5.309 -21 -25.391 1 98.62 79 LYS B N 1
ATOM 3698 C CA . LYS B 1 79 ? 5.449 -19.703 -26.047 1 98.62 79 LYS B CA 1
ATOM 3699 C C . LYS B 1 79 ? 4.332 -19.484 -27.062 1 98.62 79 LYS B C 1
ATOM 3701 O O . LYS B 1 79 ? 3.762 -18.391 -27.141 1 98.62 79 LYS B O 1
ATOM 3706 N N . THR B 1 80 ? 4.047 -20.547 -27.844 1 98.69 80 THR B N 1
ATOM 3707 C CA . THR B 1 80 ? 2.977 -20.453 -28.828 1 98.69 80 THR B CA 1
ATOM 3708 C C . THR B 1 80 ? 1.629 -20.219 -28.156 1 98.69 80 THR B C 1
ATOM 3710 O O . THR B 1 80 ? 0.822 -19.422 -28.625 1 98.69 80 THR B O 1
ATOM 3713 N N . LEU B 1 81 ? 1.397 -20.922 -27.078 1 98.81 81 LEU B N 1
ATOM 3714 C CA . LEU B 1 81 ? 0.164 -20.734 -26.328 1 98.81 81 LEU B CA 1
ATOM 3715 C C . LEU B 1 81 ? 0.081 -19.312 -25.766 1 98.81 81 LEU B C 1
ATOM 3717 O O . LEU B 1 81 ? -0.97 -18.672 -25.828 1 98.81 81 LEU B O 1
ATOM 3721 N N . ALA B 1 82 ? 1.175 -18.797 -25.219 1 98.88 82 ALA B N 1
ATOM 3722 C CA . ALA B 1 82 ? 1.231 -17.438 -24.719 1 98.88 82 ALA B CA 1
ATOM 3723 C C . ALA B 1 82 ? 0.908 -16.422 -25.812 1 98.88 82 ALA B C 1
ATOM 3725 O O . ALA B 1 82 ? 0.138 -15.492 -25.594 1 98.88 82 ALA B O 1
ATOM 3726 N N . ASP B 1 83 ? 1.499 -16.625 -26.984 1 98.88 83 ASP B N 1
ATOM 3727 C CA . ASP B 1 83 ? 1.244 -15.742 -28.109 1 98.88 83 ASP B CA 1
ATOM 3728 C C . ASP B 1 83 ? -0.241 -15.711 -28.469 1 98.88 83 ASP B C 1
ATOM 3730 O O . ASP B 1 83 ? -0.795 -14.648 -28.766 1 98.88 83 ASP B O 1
ATOM 3734 N N . TYR B 1 84 ? -0.804 -16.875 -28.469 1 98.81 84 TYR B N 1
ATOM 3735 C CA . TYR B 1 84 ? -2.234 -16.969 -28.75 1 98.81 84 TYR B CA 1
ATOM 3736 C C . TYR B 1 84 ? -3.035 -16.141 -27.75 1 98.81 84 TYR B C 1
ATOM 3738 O O . TYR B 1 84 ? -3.93 -15.375 -28.141 1 98.81 84 TYR B O 1
ATOM 3746 N N . ILE B 1 85 ? -2.748 -16.266 -26.5 1 98.88 85 ILE B N 1
ATOM 3747 C CA . ILE B 1 85 ? -3.434 -15.555 -25.422 1 98.88 85 ILE B CA 1
ATOM 3748 C C . ILE B 1 85 ? -3.201 -14.047 -25.562 1 98.88 85 ILE B C 1
ATOM 3750 O O . ILE B 1 85 ? -4.141 -13.258 -25.469 1 98.88 85 ILE B O 1
ATOM 3754 N N . HIS B 1 86 ? -1.954 -13.641 -25.844 1 98.88 86 HIS B N 1
ATOM 3755 C CA . HIS B 1 86 ? -1.597 -12.242 -26.016 1 98.88 86 HIS B CA 1
ATOM 3756 C C . HIS B 1 86 ? -2.312 -11.625 -27.219 1 98.88 86 HIS B C 1
ATOM 3758 O O . HIS B 1 86 ? -2.73 -10.469 -27.172 1 98.88 86 HIS B O 1
ATOM 3764 N N . ASP B 1 87 ? -2.432 -12.391 -28.234 1 98.75 87 ASP B N 1
ATOM 3765 C CA . ASP B 1 87 ? -3.096 -11.914 -29.438 1 98.75 87 ASP B CA 1
ATOM 3766 C C . ASP B 1 87 ? -4.547 -11.539 -29.156 1 98.75 87 ASP B C 1
ATOM 3768 O O . ASP B 1 87 ? -5.16 -10.789 -29.922 1 98.75 87 ASP B O 1
ATOM 3772 N N . LYS B 1 88 ? -5.082 -12.008 -28.094 1 98.69 88 LYS B N 1
ATOM 3773 C CA . LYS B 1 88 ? -6.469 -11.734 -27.734 1 98.69 88 LYS B CA 1
ATOM 3774 C C . LYS B 1 88 ? -6.555 -10.586 -26.734 1 98.69 88 LYS B C 1
ATOM 3776 O O . LYS B 1 88 ? -7.637 -10.266 -26.234 1 98.69 88 LYS B O 1
ATOM 3781 N N . GLY B 1 89 ? -5.43 -10.016 -26.406 1 98.56 89 GLY B N 1
ATOM 3782 C CA . GLY B 1 89 ? -5.406 -8.922 -25.453 1 98.56 89 GLY B CA 1
ATOM 3783 C C . GLY B 1 89 ? -5.359 -9.391 -24 1 98.56 89 GLY B C 1
ATOM 3784 O O . GLY B 1 89 ? -5.582 -8.602 -23.078 1 98.56 89 GLY B O 1
ATOM 3785 N N . LEU B 1 90 ? -5.125 -10.68 -23.797 1 98.81 90 LEU B N 1
ATOM 3786 C CA . LEU B 1 90 ? -5.055 -11.273 -22.469 1 98.81 90 LEU B CA 1
ATOM 3787 C C . LEU B 1 90 ? -3.607 -11.492 -22.047 1 98.81 90 LEU B C 1
ATOM 3789 O O . LEU B 1 90 ? -2.686 -11.273 -22.828 1 98.81 90 LEU B O 1
ATOM 3793 N N . LYS B 1 91 ? -3.389 -11.805 -20.812 1 98.94 91 LYS B N 1
ATOM 3794 C CA . LYS B 1 91 ? -2.072 -12.086 -20.25 1 98.94 91 LYS B CA 1
ATOM 3795 C C . LYS B 1 91 ? -1.953 -13.547 -19.828 1 98.94 91 LYS B C 1
ATOM 3797 O O . LYS B 1 91 ? -2.924 -14.148 -19.375 1 98.94 91 LYS B O 1
ATOM 3802 N N . PHE B 1 92 ? -0.817 -14.039 -20 1 98.94 92 PHE B N 1
ATOM 3803 C CA . PHE B 1 92 ? -0.55 -15.461 -19.781 1 98.94 92 PHE B CA 1
ATOM 3804 C C . PHE B 1 92 ? 0.136 -15.68 -18.438 1 98.94 92 PHE B C 1
ATOM 3806 O O . PHE B 1 92 ? 1.167 -15.062 -18.141 1 98.94 92 PHE B O 1
ATOM 3813 N N . GLY B 1 93 ? -0.468 -16.547 -17.562 1 98.88 93 GLY B N 1
ATOM 3814 C CA . GLY B 1 93 ? 0.111 -16.875 -16.266 1 98.88 93 GLY B CA 1
ATOM 3815 C C . GLY B 1 93 ? 0.456 -18.344 -16.141 1 98.88 93 GLY B C 1
ATOM 3816 O O . GLY B 1 93 ? -0.171 -19.203 -16.766 1 98.88 93 GLY B O 1
ATOM 3817 N N . MET B 1 94 ? 1.432 -18.578 -15.273 1 98.81 94 MET B N 1
ATOM 3818 C CA . MET B 1 94 ? 1.843 -19.953 -15.008 1 98.81 94 MET B CA 1
ATOM 3819 C C . MET B 1 94 ? 2.068 -20.172 -13.516 1 98.81 94 MET B C 1
ATOM 3821 O O . MET B 1 94 ? 1.814 -19.281 -12.703 1 98.81 94 MET B O 1
ATOM 3825 N N . TYR B 1 95 ? 2.461 -21.422 -13.242 1 98.62 95 TYR B N 1
ATOM 3826 C CA . TYR B 1 95 ? 2.619 -21.891 -11.867 1 98.62 95 TYR B CA 1
ATOM 3827 C C . TYR B 1 95 ? 3.99 -22.531 -11.664 1 98.62 95 TYR B C 1
ATOM 3829 O O . TYR B 1 95 ? 4.496 -23.219 -12.547 1 98.62 95 TYR B O 1
ATOM 3837 N N . SER B 1 96 ? 4.59 -22.234 -10.562 1 98.62 96 SER B N 1
ATOM 3838 C CA . SER B 1 96 ? 5.715 -22.984 -10.023 1 98.62 96 SER B CA 1
ATOM 3839 C C . SER B 1 96 ? 5.668 -23.047 -8.5 1 98.62 96 SER B C 1
ATOM 3841 O O . SER B 1 96 ? 4.648 -22.719 -7.895 1 98.62 96 SER B O 1
ATOM 3843 N N . CYS B 1 97 ? 6.719 -23.656 -7.922 1 98.19 97 CYS B N 1
ATOM 3844 C CA . CYS B 1 97 ? 6.746 -23.922 -6.488 1 98.19 97 CYS B CA 1
ATOM 3845 C C . CYS B 1 97 ? 8.133 -23.641 -5.906 1 98.19 97 CYS B C 1
ATOM 3847 O O . CYS B 1 97 ? 9.141 -23.906 -6.555 1 98.19 97 CYS B O 1
ATOM 3849 N N . VAL B 1 98 ? 8.117 -23.156 -4.656 1 97.75 98 VAL B N 1
ATOM 3850 C CA . VAL B 1 98 ? 9.344 -22.781 -3.955 1 97.75 98 VAL B CA 1
ATOM 3851 C C . VAL B 1 98 ? 10.18 -24.031 -3.678 1 97.75 98 VAL B C 1
ATOM 3853 O O . VAL B 1 98 ? 11.414 -23.969 -3.646 1 97.75 98 VAL B O 1
ATOM 3856 N N . GLY B 1 99 ? 9.539 -25.141 -3.557 1 97.56 99 GLY B N 1
ATOM 3857 C CA . GLY B 1 99 ? 10.195 -26.359 -3.096 1 97.56 99 GLY B CA 1
ATOM 3858 C C . GLY B 1 99 ? 10.828 -27.156 -4.219 1 97.56 99 GLY B C 1
ATOM 3859 O O . GLY B 1 99 ? 10.883 -26.688 -5.359 1 97.56 99 GLY B O 1
ATOM 3860 N N . THR B 1 100 ? 11.367 -28.312 -3.781 1 97.25 100 THR B N 1
ATOM 3861 C CA . THR B 1 100 ? 11.984 -29.234 -4.727 1 97.25 100 THR B CA 1
ATOM 3862 C C . THR B 1 100 ? 10.938 -29.812 -5.684 1 97.25 100 THR B C 1
ATOM 3864 O O . THR B 1 100 ? 11.25 -30.141 -6.828 1 97.25 100 THR B O 1
ATOM 3867 N N . HIS B 1 101 ? 9.727 -29.875 -5.199 1 97.44 101 HIS B N 1
ATOM 3868 C CA . HIS B 1 101 ? 8.602 -30.391 -5.973 1 97.44 101 HIS B CA 1
ATOM 3869 C C . HIS B 1 101 ? 7.348 -29.562 -5.738 1 97.44 101 HIS B C 1
ATOM 3871 O O . HIS B 1 101 ? 7.238 -28.859 -4.727 1 97.44 101 HIS B O 1
ATOM 3877 N N . THR B 1 102 ? 6.5 -29.625 -6.738 1 96.88 102 THR B N 1
ATOM 3878 C CA . THR B 1 102 ? 5.168 -29.062 -6.555 1 96.88 102 THR B CA 1
ATOM 3879 C C . THR B 1 102 ? 4.328 -29.953 -5.641 1 96.88 102 THR B C 1
ATOM 3881 O O . THR B 1 102 ? 4.766 -31.031 -5.238 1 96.88 102 THR B O 1
ATOM 3884 N N . CYS B 1 103 ? 3.166 -29.5 -5.324 1 90.69 103 CYS B N 1
ATOM 3885 C CA . CYS B 1 103 ? 2.316 -30.219 -4.383 1 90.69 103 CYS B CA 1
ATOM 3886 C C . CYS B 1 103 ? 1.964 -31.609 -4.914 1 90.69 103 CYS B C 1
ATOM 3888 O O . CYS B 1 103 ? 1.784 -32.562 -4.137 1 90.69 103 CYS B O 1
ATOM 3890 N N . VAL B 1 104 ? 1.929 -31.734 -6.223 1 91.62 104 VAL B N 1
ATOM 3891 C CA . VAL B 1 104 ? 1.523 -33 -6.789 1 91.62 104 VAL B CA 1
ATOM 3892 C C . VAL B 1 104 ? 2.74 -33.719 -7.363 1 91.62 104 VAL B C 1
ATOM 3894 O O . VAL B 1 104 ? 2.6 -34.688 -8.133 1 91.62 104 VAL B O 1
ATOM 3897 N N . GLY B 1 105 ? 3.889 -33.219 -7.148 1 94.75 105 GLY B N 1
ATOM 3898 C CA . GLY B 1 105 ? 5.082 -34.031 -7.355 1 94.75 105 GLY B CA 1
ATOM 3899 C C . GLY B 1 105 ? 5.836 -33.656 -8.625 1 94.75 105 GLY B C 1
ATOM 3900 O O . GLY B 1 105 ? 6.711 -34.406 -9.062 1 94.75 105 GLY B O 1
ATOM 3901 N N . TYR B 1 106 ? 5.523 -32.625 -9.305 1 97.81 106 TYR B N 1
ATOM 3902 C CA . TYR B 1 106 ? 6.301 -32.094 -10.43 1 97.81 106 TYR B CA 1
ATOM 3903 C C . TYR B 1 106 ? 7.48 -31.266 -9.938 1 97.81 106 TYR B C 1
ATOM 3905 O O . TYR B 1 106 ? 7.539 -30.891 -8.766 1 97.81 106 TYR B O 1
ATOM 3913 N N . PRO B 1 107 ? 8.453 -31.031 -10.812 1 98.31 107 PRO B N 1
ATOM 3914 C CA . PRO B 1 107 ? 9.617 -30.266 -10.344 1 98.31 107 PRO B CA 1
ATOM 3915 C C . PRO B 1 107 ? 9.258 -28.844 -9.922 1 98.31 107 PRO B C 1
ATOM 3917 O O . PRO B 1 107 ? 8.523 -28.156 -10.633 1 98.31 107 PRO B O 1
ATOM 3920 N N . GLY B 1 108 ? 9.75 -28.422 -8.781 1 98.38 108 GLY B N 1
ATOM 3921 C CA . GLY B 1 108 ? 9.664 -27.031 -8.336 1 98.38 108 GLY B CA 1
ATOM 3922 C C . GLY B 1 108 ? 10.867 -26.203 -8.742 1 98.38 108 GLY B C 1
ATOM 3923 O O . GLY B 1 108 ? 11.695 -26.656 -9.539 1 98.38 108 GLY B O 1
ATOM 3924 N N . SER B 1 109 ? 10.93 -25.031 -8.242 1 98.5 109 SER B N 1
ATOM 3925 C CA . SER B 1 109 ? 11.938 -24.094 -8.727 1 98.5 109 SER B CA 1
ATOM 3926 C C . SER B 1 109 ? 13.117 -24.031 -7.762 1 98.5 109 SER B C 1
ATOM 3928 O O . SER B 1 109 ? 14.102 -23.328 -8.023 1 98.5 109 SER B O 1
ATOM 3930 N N . PHE B 1 110 ? 13.133 -24.781 -6.652 1 97.88 110 PHE B N 1
ATOM 3931 C CA . PHE B 1 110 ? 14.203 -24.688 -5.664 1 97.88 110 PHE B CA 1
ATOM 3932 C C . PHE B 1 110 ? 15.57 -24.812 -6.328 1 97.88 110 PHE B C 1
ATOM 3934 O O . PHE B 1 110 ? 15.82 -25.766 -7.07 1 97.88 110 PHE B O 1
ATOM 3941 N N . GLU B 1 111 ? 16.453 -23.781 -6.113 1 96.56 111 GLU B N 1
ATOM 3942 C CA . GLU B 1 111 ? 17.828 -23.672 -6.602 1 96.56 111 GLU B CA 1
ATOM 3943 C C . GLU B 1 111 ? 17.844 -23.406 -8.109 1 96.56 111 GLU B C 1
ATOM 3945 O O . GLU B 1 111 ? 18.922 -23.391 -8.719 1 96.56 111 GLU B O 1
ATOM 3950 N N . HIS B 1 112 ? 16.703 -23.203 -8.758 1 98 112 HIS B N 1
ATOM 3951 C CA . HIS B 1 112 ? 16.594 -22.891 -10.18 1 98 112 HIS B CA 1
ATOM 3952 C C . HIS B 1 112 ? 15.812 -21.609 -10.422 1 98 112 HIS B C 1
ATOM 3954 O O . HIS B 1 112 ? 15.281 -21.391 -11.516 1 98 112 HIS B O 1
ATOM 3960 N N . GLU B 1 113 ? 15.664 -20.828 -9.406 1 98.38 113 GLU B N 1
ATOM 3961 C CA . GLU B 1 113 ? 14.781 -19.656 -9.461 1 98.38 113 GLU B CA 1
ATOM 3962 C C . GLU B 1 113 ? 15.141 -18.75 -10.625 1 98.38 113 GLU B C 1
ATOM 3964 O O . GLU B 1 113 ? 14.266 -18.359 -11.406 1 98.38 113 GLU B O 1
ATOM 3969 N N . PHE B 1 114 ? 16.391 -18.391 -10.766 1 98.19 114 PHE B N 1
ATOM 3970 C CA . PHE B 1 114 ? 16.812 -17.469 -11.812 1 98.19 114 PHE B CA 1
ATOM 3971 C C . PHE B 1 114 ? 16.672 -18.109 -13.188 1 98.19 114 PHE B C 1
ATOM 3973 O O . PHE B 1 114 ? 16.234 -17.453 -14.148 1 98.19 114 PHE B O 1
ATOM 3980 N N . GLN B 1 115 ? 17.016 -19.391 -13.297 1 98.06 115 GLN B N 1
ATOM 3981 C CA . GLN B 1 115 ? 16.859 -20.125 -14.547 1 98.06 115 GLN B CA 1
ATOM 3982 C C . GLN B 1 115 ? 15.391 -20.203 -14.969 1 98.06 115 GLN B C 1
ATOM 3984 O O . GLN B 1 115 ? 15.055 -19.938 -16.125 1 98.06 115 GLN B O 1
ATOM 3989 N N . ASP B 1 116 ? 14.562 -20.562 -14.039 1 98.75 116 ASP B N 1
ATOM 3990 C CA . ASP B 1 116 ? 13.141 -20.703 -14.336 1 98.75 116 ASP B CA 1
ATOM 3991 C C . ASP B 1 116 ? 12.523 -19.344 -14.695 1 98.75 116 ASP B C 1
ATOM 3993 O O . ASP B 1 116 ? 11.703 -19.25 -15.609 1 98.75 116 ASP B O 1
ATOM 3997 N N . ALA B 1 117 ? 12.875 -18.312 -13.938 1 98.69 117 ALA B N 1
ATOM 3998 C CA . ALA B 1 117 ? 12.367 -16.969 -14.25 1 98.69 117 ALA B CA 1
ATOM 3999 C C . ALA B 1 117 ? 12.719 -16.578 -15.68 1 98.69 117 ALA B C 1
ATOM 4001 O O . ALA B 1 117 ? 11.875 -16.031 -16.406 1 98.69 117 ALA B O 1
ATOM 4002 N N . ALA B 1 118 ? 13.93 -16.797 -16.078 1 98.31 118 ALA B N 1
ATOM 4003 C CA . ALA B 1 118 ? 14.352 -16.484 -17.438 1 98.31 118 ALA B CA 1
ATOM 4004 C C . ALA B 1 118 ? 13.539 -17.281 -18.453 1 98.31 118 ALA B C 1
ATOM 4006 O O . ALA B 1 118 ? 13.156 -16.75 -19.5 1 98.31 118 ALA B O 1
ATOM 4007 N N . MET B 1 119 ? 13.32 -18.516 -18.188 1 98.5 119 MET B N 1
ATOM 4008 C CA . MET B 1 119 ? 12.523 -19.375 -19.062 1 98.5 119 MET B CA 1
ATOM 4009 C C . MET B 1 119 ? 11.094 -18.844 -19.188 1 98.5 119 MET B C 1
ATOM 4011 O O . MET B 1 119 ? 10.555 -18.75 -20.297 1 98.5 119 MET B O 1
ATOM 4015 N N . PHE B 1 120 ? 10.469 -18.516 -18.062 1 98.88 120 PHE B N 1
ATOM 4016 C CA . PHE B 1 120 ? 9.117 -17.969 -18.078 1 98.88 120 PHE B CA 1
ATOM 4017 C C . PHE B 1 120 ? 9.078 -16.688 -18.922 1 98.88 120 PHE B C 1
ATOM 4019 O O . PHE B 1 120 ? 8.133 -16.484 -19.688 1 98.88 120 PHE B O 1
ATOM 4026 N N . ALA B 1 121 ? 10.078 -15.844 -18.766 1 98.81 121 ALA B N 1
ATOM 4027 C CA . ALA B 1 121 ? 10.156 -14.625 -19.562 1 98.81 121 ALA B CA 1
ATOM 4028 C C . ALA B 1 121 ? 10.211 -14.953 -21.062 1 98.81 121 ALA B C 1
ATOM 4030 O O . ALA B 1 121 ? 9.5 -14.344 -21.859 1 98.81 121 ALA B O 1
ATOM 4031 N N . GLU B 1 122 ? 11.016 -15.914 -21.406 1 98.5 122 GLU B N 1
ATOM 4032 C CA . GLU B 1 122 ? 11.148 -16.328 -22.812 1 98.5 122 GLU B CA 1
ATOM 4033 C C . GLU B 1 122 ? 9.828 -16.859 -23.359 1 98.5 122 GLU B C 1
ATOM 4035 O O . GLU B 1 122 ? 9.508 -16.656 -24.531 1 98.5 122 GLU B O 1
ATOM 4040 N N . TRP B 1 123 ? 9.094 -17.562 -22.5 1 98.81 123 TRP B N 1
ATOM 4041 C CA . TRP B 1 123 ? 7.82 -18.141 -22.906 1 98.81 123 TRP B CA 1
ATOM 4042 C C . TRP B 1 123 ? 6.734 -17.078 -23 1 98.81 123 TRP B C 1
ATOM 4044 O O . TRP B 1 123 ? 5.645 -17.328 -23.516 1 98.81 123 TRP B O 1
ATOM 4054 N N . GLY B 1 124 ? 6.996 -15.852 -22.5 1 98.81 124 GLY B N 1
ATOM 4055 C CA . GLY B 1 124 ? 6.008 -14.781 -22.562 1 98.81 124 GLY B CA 1
ATOM 4056 C C . GLY B 1 124 ? 5.066 -14.781 -21.359 1 98.81 124 GLY B C 1
ATOM 4057 O O . GLY B 1 124 ? 3.939 -14.297 -21.453 1 98.81 124 GLY B O 1
ATOM 4058 N N . VAL B 1 125 ? 5.477 -15.281 -20.25 1 98.88 125 VAL B N 1
ATOM 4059 C CA . VAL B 1 125 ? 4.66 -15.344 -19.047 1 98.88 125 VAL B CA 1
ATOM 4060 C C . VAL B 1 125 ? 4.52 -13.953 -18.438 1 98.88 125 VAL B C 1
ATOM 4062 O O . VAL B 1 125 ? 5.492 -13.195 -18.375 1 98.88 125 VAL B O 1
ATOM 4065 N N . ASP B 1 126 ? 3.303 -13.609 -17.984 1 98.81 126 ASP B N 1
ATOM 4066 C CA . ASP B 1 126 ? 2.998 -12.305 -17.406 1 98.81 126 ASP B CA 1
ATOM 4067 C C . ASP B 1 126 ? 2.676 -12.422 -15.914 1 98.81 126 ASP B C 1
ATOM 4069 O O . ASP B 1 126 ? 2.58 -11.414 -15.211 1 98.81 126 ASP B O 1
ATOM 4073 N N . PHE B 1 127 ? 2.498 -13.594 -15.414 1 98.88 127 PHE B N 1
ATOM 4074 C CA . PHE B 1 127 ? 2.006 -13.883 -14.078 1 98.88 127 PHE B CA 1
ATOM 4075 C C . PHE B 1 127 ? 2.543 -15.219 -13.578 1 98.88 127 PHE B C 1
ATOM 4077 O O . PHE B 1 127 ? 2.445 -16.234 -14.281 1 98.88 127 PHE B O 1
ATOM 4084 N N . LEU B 1 128 ? 3.164 -15.234 -12.375 1 98.94 128 LEU B N 1
ATOM 4085 C CA . LEU B 1 128 ? 3.615 -16.5 -11.797 1 98.94 128 LEU B CA 1
ATOM 4086 C C . LEU B 1 128 ? 2.979 -16.734 -10.438 1 98.94 128 LEU B C 1
ATOM 4088 O O . LEU B 1 128 ? 3.219 -15.977 -9.492 1 98.94 128 LEU B O 1
ATOM 4092 N N . LYS B 1 129 ? 2.143 -17.688 -10.328 1 98.88 129 LYS B N 1
ATOM 4093 C CA . LYS B 1 129 ? 1.771 -18.219 -9.023 1 98.88 129 LYS B CA 1
ATOM 4094 C C . LYS B 1 129 ? 2.883 -19.094 -8.453 1 98.88 129 LYS B C 1
ATOM 4096 O O . LYS B 1 129 ? 3.271 -20.094 -9.062 1 98.88 129 LYS B O 1
ATOM 4101 N N . TYR B 1 130 ? 3.414 -18.719 -7.316 1 98.81 130 TYR B N 1
ATOM 4102 C CA . TYR B 1 130 ? 4.57 -19.391 -6.723 1 98.81 130 TYR B CA 1
ATOM 4103 C C . TYR B 1 130 ? 4.203 -20.016 -5.383 1 98.81 130 TYR B C 1
ATOM 4105 O O . TYR B 1 130 ? 4.195 -19.344 -4.352 1 98.81 130 TYR B O 1
ATOM 4113 N N . ASP B 1 131 ? 3.979 -21.344 -5.391 1 98.06 131 ASP B N 1
ATOM 4114 C CA . ASP B 1 131 ? 3.418 -22.109 -4.281 1 98.06 131 ASP B CA 1
ATOM 4115 C C . ASP B 1 131 ? 4.504 -22.5 -3.283 1 98.06 131 ASP B C 1
ATOM 4117 O O . ASP B 1 131 ? 5.664 -22.109 -3.434 1 98.06 131 ASP B O 1
ATOM 4121 N N . TYR B 1 132 ? 4.172 -23.25 -2.225 1 97.25 132 TYR B N 1
ATOM 4122 C CA . TYR B 1 132 ? 5.031 -23.359 -1.053 1 97.25 132 TYR B CA 1
ATOM 4123 C C . TYR B 1 132 ? 5.293 -24.828 -0.708 1 97.25 132 TYR B C 1
ATOM 4125 O O . TYR B 1 132 ? 5.898 -25.125 0.322 1 97.25 132 TYR B O 1
ATOM 4133 N N . CYS B 1 133 ? 4.891 -25.703 -1.565 1 96.12 133 CYS B N 1
ATOM 4134 C CA . CYS B 1 133 ? 4.992 -27.141 -1.293 1 96.12 133 CYS B CA 1
ATOM 4135 C C . CYS B 1 133 ? 6.445 -27.594 -1.35 1 96.12 133 CYS B C 1
ATOM 4137 O O . CYS B 1 133 ? 7.219 -27.141 -2.189 1 96.12 133 CYS B O 1
ATOM 4139 N N . PHE B 1 134 ? 6.836 -28.531 -0.45 1 96.75 134 PHE B N 1
ATOM 4140 C CA . PHE B 1 134 ? 8.117 -29.219 -0.374 1 96.75 134 PHE B CA 1
ATOM 4141 C C . PHE B 1 134 ? 9.258 -28.219 -0.211 1 96.75 134 PHE B C 1
ATOM 4143 O O . PHE B 1 134 ? 10.359 -28.453 -0.719 1 96.75 134 PHE B O 1
ATOM 4150 N N . LYS B 1 135 ? 8.969 -27.078 0.351 1 95.5 135 LYS B N 1
ATOM 4151 C CA . LYS B 1 135 ? 10.016 -26.141 0.756 1 95.5 135 LYS B CA 1
ATOM 4152 C C . LYS B 1 135 ? 11.031 -26.812 1.682 1 95.5 135 LYS B C 1
ATOM 4154 O O . LYS B 1 135 ? 10.648 -27.438 2.678 1 95.5 135 LYS B O 1
ATOM 4159 N N . PRO B 1 136 ? 12.273 -26.719 1.42 1 94.06 136 PRO B N 1
ATOM 4160 C CA . PRO B 1 136 ? 13.234 -27.328 2.344 1 94.06 136 PRO B CA 1
ATOM 4161 C C . PRO B 1 136 ? 13.086 -26.812 3.773 1 94.06 136 PRO B C 1
ATOM 4163 O O . PRO B 1 136 ? 13.016 -25.594 3.988 1 94.06 136 PRO B O 1
ATOM 4166 N N . ARG B 1 137 ? 13.141 -27.641 4.734 1 90.69 137 ARG B N 1
ATOM 4167 C CA . ARG B 1 137 ? 12.805 -27.359 6.121 1 90.69 137 ARG B CA 1
ATOM 4168 C C . ARG B 1 137 ? 13.766 -26.328 6.719 1 90.69 137 ARG B C 1
ATOM 4170 O O . ARG B 1 137 ? 13.367 -25.5 7.547 1 90.69 137 ARG B O 1
ATOM 4177 N N . HIS B 1 138 ? 14.961 -26.328 6.289 1 91.94 138 HIS B N 1
ATOM 4178 C CA . HIS B 1 138 ? 15.961 -25.547 7 1 91.94 138 HIS B CA 1
ATOM 4179 C C . HIS B 1 138 ? 16.266 -24.234 6.262 1 91.94 138 HIS B C 1
ATOM 4181 O O . HIS B 1 138 ? 17.234 -23.547 6.594 1 91.94 138 HIS B O 1
ATOM 4187 N N . ILE B 1 139 ? 15.516 -23.953 5.285 1 92.94 139 ILE B N 1
ATOM 4188 C CA . ILE B 1 139 ? 15.68 -22.688 4.598 1 92.94 139 ILE B CA 1
ATOM 4189 C C . ILE B 1 139 ? 14.438 -21.828 4.801 1 92.94 139 ILE B C 1
ATOM 4191 O O . ILE B 1 139 ? 13.312 -22.328 4.742 1 92.94 139 ILE B O 1
ATOM 4195 N N . SER B 1 140 ? 14.641 -20.578 5.066 1 92.75 140 SER B N 1
ATOM 4196 C CA . SER B 1 140 ? 13.562 -19.641 5.32 1 92.75 140 SER B CA 1
ATOM 4197 C C . SER B 1 140 ? 12.695 -19.453 4.078 1 92.75 140 SER B C 1
ATOM 4199 O O . SER B 1 140 ? 13.211 -19.25 2.979 1 92.75 140 SER B O 1
ATOM 4201 N N . GLY B 1 141 ? 11.336 -19.5 4.234 1 95.44 141 GLY B N 1
ATOM 4202 C CA . GLY B 1 141 ? 10.445 -19.156 3.139 1 95.44 141 GLY B CA 1
ATOM 4203 C C . GLY B 1 141 ? 10.609 -17.719 2.67 1 95.44 141 GLY B C 1
ATOM 4204 O O . GLY B 1 141 ? 10.625 -17.453 1.468 1 95.44 141 GLY B O 1
ATOM 4205 N N . GLU B 1 142 ? 10.789 -16.875 3.67 1 96.62 142 GLU B N 1
ATOM 4206 C CA . GLU B 1 142 ? 11.023 -15.461 3.371 1 96.62 142 GLU B CA 1
ATOM 4207 C C . GLU B 1 142 ? 12.18 -15.289 2.395 1 96.62 142 GLU B C 1
ATOM 4209 O O . GLU B 1 142 ? 12.055 -14.578 1.395 1 96.62 142 GLU B O 1
ATOM 4214 N N . LEU B 1 143 ? 13.266 -15.938 2.629 1 96.75 143 LEU B N 1
ATOM 4215 C CA . LEU B 1 143 ? 14.453 -15.844 1.783 1 96.75 143 LEU B CA 1
ATOM 4216 C C . LEU B 1 143 ? 14.156 -16.344 0.375 1 96.75 143 LEU B C 1
ATOM 4218 O O . LEU B 1 143 ? 14.555 -15.727 -0.61 1 96.75 143 LEU B O 1
ATOM 4222 N N . LEU B 1 144 ? 13.484 -17.438 0.296 1 97.56 144 LEU B N 1
ATOM 4223 C CA . LEU B 1 144 ? 13.242 -18.062 -1.001 1 97.56 144 LEU B CA 1
ATOM 4224 C C . LEU B 1 144 ? 12.266 -17.234 -1.83 1 97.56 144 LEU B C 1
ATOM 4226 O O . LEU B 1 144 ? 12.375 -17.188 -3.057 1 97.56 144 LEU B O 1
ATOM 4230 N N . TYR B 1 145 ? 11.297 -16.594 -1.202 1 98.25 145 TYR B N 1
ATOM 4231 C CA . TYR B 1 145 ? 10.406 -15.711 -1.94 1 98.25 145 TYR B CA 1
ATOM 4232 C C . TYR B 1 145 ? 11.141 -14.445 -2.375 1 98.25 145 TYR B C 1
ATOM 4234 O O . TYR B 1 145 ? 10.891 -13.922 -3.463 1 98.25 145 TYR B O 1
ATOM 4242 N N . LYS B 1 146 ? 12.039 -13.883 -1.549 1 97.81 146 LYS B N 1
ATOM 4243 C CA . LYS B 1 146 ? 12.883 -12.766 -1.968 1 97.81 146 LYS B CA 1
ATOM 4244 C C . LYS B 1 146 ? 13.742 -13.141 -3.168 1 97.81 146 LYS B C 1
ATOM 4246 O O . LYS B 1 146 ? 13.938 -12.336 -4.082 1 97.81 146 LYS B O 1
ATOM 4251 N N . ARG B 1 147 ? 14.203 -14.367 -3.193 1 98.06 147 ARG B N 1
ATOM 4252 C CA . ARG B 1 147 ? 15.023 -14.859 -4.293 1 98.06 147 ARG B CA 1
ATOM 4253 C C . ARG B 1 147 ? 14.234 -14.883 -5.602 1 98.06 147 ARG B C 1
ATOM 4255 O O . ARG B 1 147 ? 14.695 -14.367 -6.617 1 98.06 147 ARG B O 1
ATOM 4262 N N . MET B 1 148 ? 13.07 -15.484 -5.539 1 98.62 148 MET B N 1
ATOM 4263 C CA . MET B 1 148 ? 12.266 -15.539 -6.758 1 98.62 148 MET B CA 1
ATOM 4264 C C . MET B 1 148 ? 11.844 -14.141 -7.191 1 98.62 148 MET B C 1
ATOM 4266 O O . MET B 1 148 ? 11.781 -13.852 -8.391 1 98.62 148 MET B O 1
ATOM 4270 N N . SER B 1 149 ? 11.516 -13.281 -6.238 1 98.31 149 SER B N 1
ATOM 4271 C CA . SER B 1 149 ? 11.195 -11.898 -6.578 1 98.31 149 SER B CA 1
ATOM 4272 C C . SER B 1 149 ? 12.336 -11.242 -7.348 1 98.31 149 SER B C 1
ATOM 4274 O O . SER B 1 149 ? 12.109 -10.609 -8.383 1 98.31 149 SER B O 1
ATOM 4276 N N . LEU B 1 150 ? 13.539 -11.383 -6.816 1 98.12 150 LEU B N 1
ATOM 4277 C CA . LEU B 1 150 ? 14.719 -10.828 -7.469 1 98.12 150 LEU B CA 1
ATOM 4278 C C . LEU B 1 150 ? 14.883 -11.398 -8.875 1 98.12 150 LEU B C 1
ATOM 4280 O O . LEU B 1 150 ? 15.164 -10.656 -9.82 1 98.12 150 LEU B O 1
ATOM 4284 N N . ALA B 1 151 ? 14.703 -12.688 -9.016 1 98.62 151 ALA B N 1
ATOM 4285 C CA . ALA B 1 151 ? 14.812 -13.352 -10.312 1 98.62 151 ALA B CA 1
ATOM 4286 C C . ALA B 1 151 ? 13.781 -12.812 -11.297 1 98.62 151 ALA B C 1
ATOM 4288 O O . ALA B 1 151 ? 14.117 -12.445 -12.422 1 98.62 151 ALA B O 1
ATOM 4289 N N . LEU B 1 152 ? 12.539 -12.75 -10.875 1 98.75 152 LEU B N 1
ATOM 4290 C CA . LEU B 1 152 ? 11.445 -12.336 -11.75 1 98.75 152 LEU B CA 1
ATOM 4291 C C . LEU B 1 152 ? 11.617 -10.875 -12.172 1 98.75 152 LEU B C 1
ATOM 4293 O O . LEU B 1 152 ? 11.383 -10.523 -13.328 1 98.75 152 LEU B O 1
ATOM 4297 N N . LYS B 1 153 ? 12.031 -10.016 -11.25 1 97.69 153 LYS B N 1
ATOM 4298 C CA . LYS B 1 153 ? 12.156 -8.594 -11.547 1 97.69 153 LYS B CA 1
ATOM 4299 C C . LYS B 1 153 ? 13.336 -8.336 -12.492 1 97.69 153 LYS B C 1
ATOM 4301 O O . LYS B 1 153 ? 13.445 -7.25 -13.07 1 97.69 153 LYS B O 1
ATOM 4306 N N . ASN B 1 154 ? 14.172 -9.32 -12.688 1 97.94 154 ASN B N 1
ATOM 4307 C CA . ASN B 1 154 ? 15.367 -9.125 -13.5 1 97.94 154 ASN B CA 1
ATOM 4308 C C . ASN B 1 154 ? 15.43 -10.125 -14.648 1 97.94 154 ASN B C 1
ATOM 4310 O O . ASN B 1 154 ? 16.516 -10.391 -15.188 1 97.94 154 ASN B O 1
ATOM 4314 N N . CYS B 1 155 ? 14.336 -10.703 -15.062 1 97.75 155 CYS B N 1
ATOM 4315 C CA . CYS B 1 155 ? 14.344 -11.75 -16.078 1 97.75 155 CYS B CA 1
ATOM 4316 C C . CYS B 1 155 ? 14.117 -11.164 -17.469 1 97.75 155 CYS B C 1
ATOM 4318 O O . CYS B 1 155 ? 14.117 -11.898 -18.469 1 97.75 155 CYS B O 1
ATOM 4320 N N . GLY B 1 156 ? 13.906 -9.867 -17.578 1 96.88 156 GLY B N 1
ATOM 4321 C CA . GLY B 1 156 ? 13.766 -9.219 -18.875 1 96.88 156 GLY B CA 1
ATOM 4322 C C . GLY B 1 156 ? 12.32 -9.07 -19.312 1 96.88 156 GLY B C 1
ATOM 4323 O O . GLY B 1 156 ? 12.039 -8.664 -20.438 1 96.88 156 GLY B O 1
ATOM 4324 N N . ARG B 1 157 ? 11.422 -9.406 -18.422 1 97.69 157 ARG B N 1
ATOM 4325 C CA . ARG B 1 157 ? 9.984 -9.281 -18.656 1 97.69 157 ARG B CA 1
ATOM 4326 C C . ARG B 1 157 ? 9.242 -8.938 -17.359 1 97.69 157 ARG B C 1
ATOM 4328 O O . ARG B 1 157 ? 9.633 -9.383 -16.281 1 97.69 157 ARG B O 1
ATOM 4335 N N . ASP B 1 158 ? 8.203 -8.125 -17.5 1 97.25 158 ASP B N 1
ATOM 4336 C CA . ASP B 1 158 ? 7.348 -7.844 -16.344 1 97.25 158 ASP B CA 1
ATOM 4337 C C . ASP B 1 158 ? 6.441 -9.031 -16.031 1 97.25 158 ASP B C 1
ATOM 4339 O O . ASP B 1 158 ? 5.574 -9.391 -16.828 1 97.25 158 ASP B O 1
ATOM 4343 N N . ILE B 1 159 ? 6.629 -9.633 -14.93 1 98.69 159 ILE B N 1
ATOM 4344 C CA . ILE B 1 159 ? 5.832 -10.773 -14.484 1 98.69 159 ILE B CA 1
ATOM 4345 C C . ILE B 1 159 ? 5.238 -10.469 -13.109 1 98.69 159 ILE B C 1
ATOM 4347 O O . ILE B 1 159 ? 5.969 -10.211 -12.148 1 98.69 159 ILE B O 1
ATOM 4351 N N . LEU B 1 160 ? 3.926 -10.414 -13.016 1 98.81 160 LEU B N 1
ATOM 4352 C CA . LEU B 1 160 ? 3.266 -10.273 -11.727 1 98.81 160 LEU B CA 1
ATOM 4353 C C . LEU B 1 160 ? 3.588 -11.461 -10.82 1 98.81 160 LEU B C 1
ATOM 4355 O O . LEU B 1 160 ? 3.402 -12.617 -11.219 1 98.81 160 LEU B O 1
ATOM 4359 N N . PHE B 1 161 ? 4.109 -11.172 -9.672 1 98.88 161 PHE B N 1
ATOM 4360 C CA . PHE B 1 161 ? 4.543 -12.203 -8.734 1 98.88 161 PHE B CA 1
ATOM 4361 C C . PHE B 1 161 ? 3.459 -12.484 -7.699 1 98.88 161 PHE B C 1
ATOM 4363 O O . PHE B 1 161 ? 3.221 -11.672 -6.809 1 98.88 161 PHE B O 1
ATOM 4370 N N . SER B 1 162 ? 2.797 -13.602 -7.773 1 98.88 162 SER B N 1
ATOM 4371 C CA . SER B 1 162 ? 1.814 -14.102 -6.816 1 98.88 162 SER B CA 1
ATOM 4372 C C . SER B 1 162 ? 2.445 -15.094 -5.84 1 98.88 162 SER B C 1
ATOM 4374 O O . SER B 1 162 ? 2.572 -16.281 -6.148 1 98.88 162 SER B O 1
ATOM 4376 N N . ALA B 1 163 ? 2.811 -14.625 -4.676 1 98.62 163 ALA B N 1
ATOM 4377 C CA . ALA B 1 163 ? 3.396 -15.477 -3.643 1 98.62 163 ALA B CA 1
ATOM 4378 C C . ALA B 1 163 ? 2.324 -16.312 -2.945 1 98.62 163 ALA B C 1
ATOM 4380 O O . ALA B 1 163 ? 1.381 -15.758 -2.369 1 98.62 163 ALA B O 1
ATOM 4381 N N . CYS B 1 164 ? 2.453 -17.547 -2.992 1 97.81 164 CYS B N 1
ATOM 4382 C CA . CYS B 1 164 ? 1.44 -18.438 -2.43 1 97.81 164 CYS B CA 1
ATOM 4383 C C . CYS B 1 164 ? 2.031 -19.312 -1.327 1 97.81 164 CYS B C 1
ATOM 4385 O O . CYS B 1 164 ? 2.379 -20.469 -1.564 1 97.81 164 CYS B O 1
ATOM 4387 N N . ASN B 1 165 ? 2.09 -18.719 -0.139 1 95.5 165 ASN B N 1
ATOM 4388 C CA . ASN B 1 165 ? 2.668 -19.484 0.964 1 95.5 165 ASN B CA 1
ATOM 4389 C C . ASN B 1 165 ? 1.617 -19.844 2.012 1 95.5 165 ASN B C 1
ATOM 4391 O O . ASN B 1 165 ? 1.952 -20.109 3.166 1 95.5 165 ASN B O 1
ATOM 4395 N N . TRP B 1 166 ? 0.334 -19.672 1.71 1 95.75 166 TRP B N 1
ATOM 4396 C CA . TRP B 1 166 ? -0.824 -20.125 2.467 1 95.75 166 TRP B CA 1
ATOM 4397 C C . TRP B 1 166 ? -0.905 -19.422 3.82 1 95.75 166 TRP B C 1
ATOM 4399 O O . TRP B 1 166 ? -1.384 -20.016 4.797 1 95.75 166 TRP B O 1
ATOM 4409 N N . GLY B 1 167 ? -0.238 -18.25 3.951 1 94.44 167 GLY B N 1
ATOM 4410 C CA . GLY B 1 167 ? -0.254 -17.516 5.211 1 94.44 167 GLY B CA 1
ATOM 4411 C C . GLY B 1 167 ? 0.812 -17.984 6.184 1 94.44 167 GLY B C 1
ATOM 4412 O O . GLY B 1 167 ? 0.867 -17.516 7.324 1 94.44 167 GLY B O 1
ATOM 4413 N N . GLU B 1 168 ? 1.696 -18.766 5.785 1 93.38 168 GLU B N 1
ATOM 4414 C CA . GLU B 1 168 ? 2.727 -19.328 6.652 1 93.38 168 GLU B CA 1
ATOM 4415 C C . GLU B 1 168 ? 3.879 -18.359 6.852 1 93.38 168 GLU B C 1
ATOM 4417 O O . GLU B 1 168 ? 3.965 -17.344 6.152 1 93.38 168 GLU B O 1
ATOM 4422 N N . ASP B 1 169 ? 4.699 -18.578 7.871 1 93.69 169 ASP B N 1
ATOM 4423 C CA . ASP B 1 169 ? 5.965 -17.891 8.133 1 93.69 169 ASP B CA 1
ATOM 4424 C C . ASP B 1 169 ? 5.727 -16.438 8.523 1 93.69 169 ASP B C 1
ATOM 4426 O O . ASP B 1 169 ? 6.492 -15.547 8.133 1 93.69 169 ASP B O 1
ATOM 4430 N N . ASN B 1 170 ? 4.652 -16.219 9.281 1 94.12 170 ASN B N 1
ATOM 4431 C CA . ASN B 1 170 ? 4.355 -14.836 9.656 1 94.12 170 ASN B CA 1
ATOM 4432 C C . ASN B 1 170 ? 4.434 -13.898 8.453 1 94.12 170 ASN B C 1
ATOM 4434 O O . ASN B 1 170 ? 5.074 -12.844 8.523 1 94.12 170 ASN B O 1
ATOM 4438 N N . VAL B 1 171 ? 3.785 -14.273 7.395 1 96.81 171 VAL B N 1
ATOM 4439 C CA . VAL B 1 171 ? 3.922 -13.734 6.047 1 96.81 171 VAL B CA 1
ATOM 4440 C C . VAL B 1 171 ? 3.646 -12.234 6.066 1 96.81 171 VAL B C 1
ATOM 4442 O O . VAL B 1 171 ? 4.281 -11.469 5.336 1 96.81 171 VAL B O 1
ATOM 4445 N N . TYR B 1 172 ? 2.807 -11.711 6.961 1 95.75 172 TYR B N 1
ATOM 4446 C CA . TYR B 1 172 ? 2.377 -10.312 6.988 1 95.75 172 TYR B CA 1
ATOM 4447 C C . TYR B 1 172 ? 3.555 -9.383 7.254 1 95.75 172 TYR B C 1
ATOM 4449 O O . TYR B 1 172 ? 3.566 -8.242 6.797 1 95.75 172 TYR B O 1
ATOM 4457 N N . HIS B 1 173 ? 4.559 -9.883 7.801 1 94.31 173 HIS B N 1
ATOM 4458 C CA . HIS B 1 173 ? 5.617 -9.023 8.32 1 94.31 173 HIS B CA 1
ATOM 4459 C C . HIS B 1 173 ? 6.723 -8.828 7.285 1 94.31 173 HIS B C 1
ATOM 4461 O O . HIS B 1 173 ? 7.562 -7.938 7.434 1 94.31 173 HIS B O 1
ATOM 4467 N N . TRP B 1 174 ? 6.676 -9.664 6.199 1 96.69 174 TRP B N 1
ATOM 4468 C CA . TRP B 1 174 ? 7.852 -9.57 5.34 1 96.69 174 TRP B CA 1
ATOM 4469 C C . TRP B 1 174 ? 7.457 -9.594 3.869 1 96.69 174 TRP B C 1
ATOM 4471 O O . TRP B 1 174 ? 8.242 -9.203 3.002 1 96.69 174 TRP B O 1
ATOM 4481 N N . ILE B 1 175 ? 6.301 -10.023 3.512 1 97.88 175 ILE B N 1
ATOM 4482 C CA . ILE B 1 175 ? 5.988 -10.375 2.131 1 97.88 175 ILE B CA 1
ATOM 4483 C C . ILE B 1 175 ? 5.973 -9.109 1.271 1 97.88 175 ILE B C 1
ATOM 4485 O O . ILE B 1 175 ? 6.422 -9.133 0.122 1 97.88 175 ILE B O 1
ATOM 4489 N N . ARG B 1 176 ? 5.488 -7.996 1.805 1 96.69 176 ARG B N 1
ATOM 4490 C CA . ARG B 1 176 ? 5.445 -6.754 1.038 1 96.69 176 ARG B CA 1
ATOM 4491 C C . ARG B 1 176 ? 6.848 -6.309 0.646 1 96.69 176 ARG B C 1
ATOM 4493 O O . ARG B 1 176 ? 7.082 -5.898 -0.494 1 96.69 176 ARG B O 1
ATOM 4500 N N . GLY B 1 177 ? 7.758 -6.395 1.569 1 96.19 177 GLY B N 1
ATOM 4501 C CA . GLY B 1 177 ? 9.133 -5.992 1.326 1 96.19 177 GLY B CA 1
ATOM 4502 C C . GLY B 1 177 ? 9.867 -6.91 0.368 1 96.19 177 GLY B C 1
ATOM 4503 O O . GLY B 1 177 ? 10.93 -6.559 -0.154 1 96.19 177 GLY B O 1
ATOM 4504 N N . SER B 1 178 ? 9.289 -8.102 0.057 1 96.5 178 SER B N 1
ATOM 4505 C CA . SER B 1 178 ? 9.938 -9.086 -0.812 1 96.5 178 SER B CA 1
ATOM 4506 C C . SER B 1 178 ? 9.773 -8.711 -2.281 1 96.5 178 SER B C 1
ATOM 4508 O O . SER B 1 178 ? 10.5 -9.219 -3.141 1 96.5 178 SER B O 1
ATOM 4510 N N . GLY B 1 179 ? 8.789 -7.906 -2.553 1 96.94 179 GLY B N 1
ATOM 4511 C CA . GLY B 1 179 ? 8.523 -7.555 -3.938 1 96.94 179 GLY B CA 1
ATOM 4512 C C . GLY B 1 179 ? 7.312 -8.273 -4.512 1 96.94 179 GLY B C 1
ATOM 4513 O O . GLY B 1 179 ? 6.938 -8.039 -5.664 1 96.94 179 GLY B O 1
ATOM 4514 N N . ALA B 1 180 ? 6.641 -9.117 -3.74 1 98.31 180 ALA B N 1
ATOM 4515 C CA . ALA B 1 180 ? 5.453 -9.812 -4.227 1 98.31 180 ALA B CA 1
ATOM 4516 C C . ALA B 1 180 ? 4.316 -8.828 -4.504 1 98.31 180 ALA B C 1
ATOM 4518 O O . ALA B 1 180 ? 4.105 -7.887 -3.738 1 98.31 180 ALA B O 1
ATOM 4519 N N . HIS B 1 181 ? 3.596 -9.055 -5.57 1 98.38 181 HIS B N 1
ATOM 4520 C CA . HIS B 1 181 ? 2.484 -8.18 -5.93 1 98.38 181 HIS B CA 1
ATOM 4521 C C . HIS B 1 181 ? 1.194 -8.617 -5.246 1 98.38 181 HIS B C 1
ATOM 4523 O O . HIS B 1 181 ? 0.25 -7.836 -5.129 1 98.38 181 HIS B O 1
ATOM 4529 N N . MET B 1 182 ? 1.08 -9.805 -4.891 1 98.56 182 MET B N 1
ATOM 4530 C CA . MET B 1 182 ? 0.011 -10.406 -4.102 1 98.56 182 MET B CA 1
ATOM 4531 C C . MET B 1 182 ? 0.521 -11.617 -3.332 1 98.56 182 MET B C 1
ATOM 4533 O O . MET B 1 182 ? 1.558 -12.188 -3.678 1 98.56 182 MET B O 1
ATOM 4537 N N . TYR B 1 183 ? -0.198 -11.977 -2.297 1 98.62 183 TYR B N 1
ATOM 4538 C CA . TYR B 1 183 ? 0.244 -13.109 -1.487 1 98.62 183 TYR B CA 1
ATOM 4539 C C . TYR B 1 183 ? -0.946 -13.844 -0.879 1 98.62 183 TYR B C 1
ATOM 4541 O O . TYR B 1 183 ? -1.943 -13.219 -0.509 1 98.62 183 TYR B O 1
ATOM 4549 N N . ARG B 1 184 ? -0.81 -15.148 -0.808 1 98.44 184 ARG B N 1
ATOM 4550 C CA . ARG B 1 184 ? -1.836 -15.977 -0.181 1 98.44 184 ARG B CA 1
ATOM 4551 C C . ARG B 1 184 ? -1.772 -15.867 1.339 1 98.44 184 ARG B C 1
ATOM 4553 O O . ARG B 1 184 ? -0.731 -16.141 1.942 1 98.44 184 ARG B O 1
ATOM 4560 N N . SER B 1 185 ? -2.887 -15.477 1.912 1 97.38 185 SER B N 1
ATOM 4561 C CA . SER B 1 185 ? -2.932 -15.328 3.363 1 97.38 185 SER B CA 1
ATOM 4562 C C . SER B 1 185 ? -3.729 -16.453 4.012 1 97.38 185 SER B C 1
ATOM 4564 O O . SER B 1 185 ? -3.807 -16.547 5.238 1 97.38 185 SER B O 1
ATOM 4566 N N . THR B 1 186 ? -4.309 -17.359 3.201 1 97.69 186 THR B N 1
ATOM 4567 C CA . THR B 1 186 ? -5.172 -18.422 3.701 1 97.69 186 THR B CA 1
ATOM 4568 C C . THR B 1 186 ? -4.785 -19.766 3.09 1 97.69 186 THR B C 1
ATOM 4570 O O . THR B 1 186 ? -3.992 -19.812 2.15 1 97.69 186 THR B O 1
ATOM 4573 N N . GLY B 1 187 ? -5.332 -20.828 3.686 1 94.94 187 GLY B N 1
ATOM 4574 C CA . GLY B 1 187 ? -5.277 -22.109 3.021 1 94.94 187 GLY B CA 1
ATOM 4575 C C . GLY B 1 187 ? -6.172 -22.203 1.8 1 94.94 187 GLY B C 1
ATOM 4576 O O . GLY B 1 187 ? -6.758 -21.203 1.386 1 94.94 187 GLY B O 1
ATOM 4577 N N . ASP B 1 188 ? -6.285 -23.344 1.253 1 93.12 188 ASP B N 1
ATOM 4578 C CA . ASP B 1 188 ? -7.074 -23.562 0.044 1 93.12 188 ASP B CA 1
ATOM 4579 C C . ASP B 1 188 ? -8.562 -23.422 0.329 1 93.12 188 ASP B C 1
ATOM 4581 O O . ASP B 1 188 ? -9.055 -23.906 1.356 1 93.12 188 ASP B O 1
ATOM 4585 N N . ILE B 1 189 ? -9.25 -22.797 -0.563 1 94.75 189 ILE B N 1
ATOM 4586 C CA . ILE B 1 189 ? -10.703 -22.734 -0.493 1 94.75 189 ILE B CA 1
ATOM 4587 C C . ILE B 1 189 ? -11.305 -24.016 -1.062 1 94.75 189 ILE B C 1
ATOM 4589 O O . ILE B 1 189 ? -10.734 -24.625 -1.975 1 94.75 189 ILE B O 1
ATOM 4593 N N . ARG B 1 190 ? -12.398 -24.453 -0.5 1 92.19 190 ARG B N 1
ATOM 4594 C CA . ARG B 1 190 ? -13.219 -25.547 -1.014 1 92.19 190 ARG B CA 1
ATOM 4595 C C . ARG B 1 190 ? -14.617 -25.047 -1.378 1 92.19 190 ARG B C 1
ATOM 4597 O O . ARG B 1 190 ? -15.133 -24.109 -0.756 1 92.19 190 ARG B O 1
ATOM 4604 N N . ASP B 1 191 ? -15.211 -25.719 -2.314 1 93.62 191 ASP B N 1
ATOM 4605 C CA . ASP B 1 191 ? -16.516 -25.266 -2.777 1 93.62 191 ASP B CA 1
ATOM 4606 C C . ASP B 1 191 ? -17.625 -25.703 -1.817 1 93.62 191 ASP B C 1
ATOM 4608 O O . ASP B 1 191 ? -18.453 -26.547 -2.16 1 93.62 191 ASP B O 1
ATOM 4612 N N . ASN B 1 192 ? -17.656 -25.062 -0.738 1 93.19 192 ASN B N 1
ATOM 4613 C CA . ASN B 1 192 ? -18.734 -25.172 0.236 1 93.19 192 ASN B CA 1
ATOM 4614 C C . ASN B 1 192 ? -18.766 -23.953 1.16 1 93.19 192 ASN B C 1
ATOM 4616 O O . ASN B 1 192 ? -17.766 -23.25 1.312 1 93.19 192 ASN B O 1
ATOM 4620 N N . TRP B 1 193 ? -19.859 -23.75 1.76 1 95.5 193 TRP B N 1
ATOM 4621 C CA . TRP B 1 193 ? -20.125 -22.531 2.523 1 95.5 193 TRP B CA 1
ATOM 4622 C C . TRP B 1 193 ? -19.203 -22.453 3.738 1 95.5 193 TRP B C 1
ATOM 4624 O O . TRP B 1 193 ? -18.719 -21.375 4.078 1 95.5 193 TRP B O 1
ATOM 4634 N N . GLU B 1 194 ? -18.984 -23.547 4.402 1 94.94 194 GLU B N 1
ATOM 4635 C CA . GLU B 1 194 ? -18.141 -23.547 5.594 1 94.94 194 GLU B CA 1
ATOM 4636 C C . GLU B 1 194 ? -16.719 -23.078 5.27 1 94.94 194 GLU B C 1
ATOM 4638 O O . GLU B 1 194 ? -16.109 -22.359 6.059 1 94.94 194 GLU B O 1
ATOM 4643 N N . SER B 1 195 ? -16.172 -23.469 4.145 1 94.94 195 SER B N 1
ATOM 4644 C CA . SER B 1 195 ? -14.852 -23.031 3.711 1 94.94 195 SER B CA 1
ATOM 4645 C C . SER B 1 195 ? -14.812 -21.531 3.467 1 94.94 195 SER B C 1
ATOM 4647 O O . SER B 1 195 ? -13.891 -20.844 3.908 1 94.94 195 SER B O 1
ATOM 4649 N N . VAL B 1 196 ? -15.812 -20.984 2.775 1 97.31 196 VAL B N 1
ATOM 4650 C CA . VAL B 1 196 ? -15.922 -19.547 2.529 1 97.31 196 VAL B CA 1
ATOM 4651 C C . VAL B 1 196 ? -15.945 -18.797 3.857 1 97.31 196 VAL B C 1
ATOM 4653 O O . VAL B 1 196 ? -15.188 -17.844 4.051 1 97.31 196 VAL B O 1
ATOM 4656 N N . LYS B 1 197 ? -16.766 -19.281 4.723 1 97.31 197 LYS B N 1
ATOM 4657 C CA . LYS B 1 197 ? -16.953 -18.656 6.027 1 97.31 197 LYS B CA 1
ATOM 4658 C C . LYS B 1 197 ? -15.641 -18.641 6.816 1 97.31 197 LYS B C 1
ATOM 4660 O O . LYS B 1 197 ? -15.227 -17.609 7.332 1 97.31 197 LYS B O 1
ATOM 4665 N N . GLU B 1 198 ? -15.031 -19.75 6.879 1 97 198 GLU B N 1
ATOM 4666 C CA . GLU B 1 198 ? -13.805 -19.891 7.648 1 97 198 GLU B CA 1
ATOM 4667 C C . GLU B 1 198 ? -12.711 -18.953 7.121 1 97 198 GLU B C 1
ATOM 4669 O O . GLU B 1 198 ? -12.047 -18.266 7.895 1 97 198 GLU B O 1
ATOM 4674 N N . LEU B 1 199 ? -12.508 -18.938 5.832 1 97.88 199 LEU B N 1
ATOM 4675 C CA . LEU B 1 199 ? -11.469 -18.094 5.238 1 97.88 199 LEU B CA 1
ATOM 4676 C C . LEU B 1 199 ? -11.781 -16.625 5.457 1 97.88 199 LEU B C 1
ATOM 4678 O O . LEU B 1 199 ? -10.906 -15.852 5.863 1 97.88 199 LEU B O 1
ATOM 4682 N N . ALA B 1 200 ? -13 -16.219 5.223 1 98.12 200 ALA B N 1
ATOM 4683 C CA . ALA B 1 200 ? -13.375 -14.812 5.391 1 98.12 200 ALA B CA 1
ATOM 4684 C C . ALA B 1 200 ? -13.18 -14.359 6.836 1 98.12 200 ALA B C 1
ATOM 4686 O O . ALA B 1 200 ? -12.594 -13.305 7.082 1 98.12 200 ALA B O 1
ATOM 4687 N N . LEU B 1 201 ? -13.656 -15.164 7.797 1 97.69 201 LEU B N 1
ATOM 4688 C CA . LEU B 1 201 ? -13.555 -14.812 9.211 1 97.69 201 LEU B CA 1
ATOM 4689 C C . LEU B 1 201 ? -12.094 -14.727 9.641 1 97.69 201 LEU B C 1
ATOM 4691 O O . LEU B 1 201 ? -11.727 -13.859 10.445 1 97.69 201 LEU B O 1
ATOM 4695 N N . SER B 1 202 ? -11.273 -15.555 9.102 1 97.5 202 SER B N 1
ATOM 4696 C CA . SER B 1 202 ? -9.867 -15.578 9.477 1 97.5 202 SER B CA 1
ATOM 4697 C C . SER B 1 202 ? -9.156 -14.305 9.047 1 97.5 202 SER B C 1
ATOM 4699 O O . SER B 1 202 ? -8.094 -13.969 9.57 1 97.5 202 SER B O 1
ATOM 4701 N N . GLN B 1 203 ? -9.734 -13.578 8.117 1 97.06 203 GLN B N 1
ATOM 4702 C CA . GLN B 1 203 ? -9.07 -12.414 7.543 1 97.06 203 GLN B CA 1
ATOM 4703 C C . GLN B 1 203 ? -9.633 -11.117 8.117 1 97.06 203 GLN B C 1
ATOM 4705 O O . GLN B 1 203 ? -9.141 -10.031 7.805 1 97.06 203 GLN B O 1
ATOM 4710 N N . LEU B 1 204 ? -10.688 -11.211 9.008 1 96.31 204 LEU B N 1
ATOM 4711 C CA . LEU B 1 204 ? -11.18 -10.016 9.688 1 96.31 204 LEU B CA 1
ATOM 4712 C C . LEU B 1 204 ? -10.094 -9.391 10.555 1 96.31 204 LEU B C 1
ATOM 4714 O O . LEU B 1 204 ? -9.367 -10.102 11.25 1 96.31 204 LEU B O 1
ATOM 4718 N N . GLY B 1 205 ? -9.906 -8.086 10.438 1 94.88 205 GLY B N 1
ATOM 4719 C CA . GLY B 1 205 ? -8.914 -7.375 11.219 1 94.88 205 GLY B CA 1
ATOM 4720 C C . GLY B 1 205 ? -7.555 -7.312 10.547 1 94.88 205 GLY B C 1
ATOM 4721 O O . GLY B 1 205 ? -6.598 -6.781 11.117 1 94.88 205 GLY B O 1
ATOM 4722 N N . LYS B 1 206 ? -7.422 -7.805 9.32 1 96 206 LYS B N 1
ATOM 4723 C CA . LYS B 1 206 ? -6.129 -7.84 8.641 1 96 206 LYS B CA 1
ATOM 4724 C C . LYS B 1 206 ? -6.082 -6.828 7.496 1 96 206 LYS B C 1
ATOM 4726 O O . LYS B 1 206 ? -5.262 -6.945 6.586 1 96 206 LYS B O 1
ATOM 4731 N N . GLN B 1 207 ? -6.918 -5.797 7.59 1 95.44 207 GLN B N 1
ATOM 4732 C CA . GLN B 1 207 ? -7.07 -4.832 6.508 1 95.44 207 GLN B CA 1
ATOM 4733 C C . GLN B 1 207 ? -5.801 -4.004 6.324 1 95.44 207 GLN B C 1
ATOM 4735 O O . GLN B 1 207 ? -5.566 -3.443 5.254 1 95.44 207 GLN B O 1
ATOM 4740 N N . SER B 1 208 ? -4.941 -3.967 7.301 1 95.38 208 SER B N 1
ATOM 4741 C CA . SER B 1 208 ? -3.721 -3.168 7.211 1 95.38 208 SER B CA 1
ATOM 4742 C C . SER B 1 208 ? -2.674 -3.854 6.34 1 95.38 208 SER B C 1
ATOM 4744 O O . SER B 1 208 ? -1.693 -3.229 5.93 1 95.38 208 SER B O 1
ATOM 4746 N N . TYR B 1 209 ? -2.875 -5.129 6 1 96.06 209 TYR B N 1
ATOM 4747 C CA . TYR B 1 209 ? -1.84 -5.902 5.32 1 96.06 209 TYR B CA 1
ATOM 4748 C C . TYR B 1 209 ? -2.168 -6.074 3.844 1 96.06 209 TYR B C 1
ATOM 4750 O O . TYR B 1 209 ? -1.545 -6.883 3.154 1 96.06 209 TYR B O 1
ATOM 4758 N N . THR B 1 210 ? -3.148 -5.395 3.361 1 96.75 210 THR B N 1
ATOM 4759 C CA . THR B 1 210 ? -3.436 -5.359 1.933 1 96.75 210 THR B CA 1
ATOM 4760 C C . THR B 1 210 ? -3.303 -3.939 1.39 1 96.75 210 THR B C 1
ATOM 4762 O O . THR B 1 210 ? -3.445 -2.967 2.135 1 96.75 210 THR B O 1
ATOM 4765 N N . GLY B 1 211 ? -3.025 -3.891 0.092 1 96.56 211 GLY B N 1
ATOM 4766 C CA . GLY B 1 211 ? -2.908 -2.609 -0.584 1 96.56 211 GLY B CA 1
ATOM 4767 C C . GLY B 1 211 ? -2.203 -2.705 -1.924 1 96.56 211 GLY B C 1
ATOM 4768 O O . GLY B 1 211 ? -1.736 -3.777 -2.311 1 96.56 211 GLY B O 1
ATOM 4769 N N . SER B 1 212 ? -2.104 -1.554 -2.539 1 96.94 212 SER B N 1
ATOM 4770 C CA . SER B 1 212 ? -1.478 -1.5 -3.857 1 96.94 212 SER B CA 1
ATOM 4771 C C . SER B 1 212 ? -0.083 -2.117 -3.832 1 96.94 212 SER B C 1
ATOM 4773 O O . SER B 1 212 ? 0.667 -1.93 -2.871 1 96.94 212 SER B O 1
ATOM 4775 N N . PHE B 1 213 ? 0.2 -2.934 -4.852 1 97.5 213 PHE B N 1
ATOM 4776 C CA . PHE B 1 213 ? 1.487 -3.557 -5.141 1 97.5 213 PHE B CA 1
ATOM 4777 C C . PHE B 1 213 ? 1.77 -4.691 -4.164 1 97.5 213 PHE B C 1
ATOM 4779 O O . PHE B 1 213 ? 2.881 -5.223 -4.125 1 97.5 213 PHE B O 1
ATOM 4786 N N . CYS B 1 214 ? 0.809 -5.055 -3.334 1 97.94 214 CYS B N 1
ATOM 4787 C CA . CYS B 1 214 ? 0.886 -6.27 -2.529 1 97.94 214 CYS B CA 1
ATOM 4788 C C . CYS B 1 214 ? -0.474 -6.617 -1.938 1 97.94 214 CYS B C 1
ATOM 4790 O O . CYS B 1 214 ? -0.746 -6.312 -0.774 1 97.94 214 CYS B O 1
ATOM 4792 N N . HIS B 1 215 ? -1.286 -7.27 -2.625 1 98.44 215 HIS B N 1
ATOM 4793 C CA . HIS B 1 215 ? -2.678 -7.527 -2.271 1 98.44 215 HIS B CA 1
ATOM 4794 C C . HIS B 1 215 ? -2.82 -8.852 -1.533 1 98.44 215 HIS B C 1
ATOM 4796 O O . HIS B 1 215 ? -2.174 -9.844 -1.891 1 98.44 215 HIS B O 1
ATOM 4802 N N . ASN B 1 216 ? -3.594 -8.836 -0.498 1 98.06 216 ASN B N 1
ATOM 4803 C CA . ASN B 1 216 ? -3.928 -10.039 0.253 1 98.06 216 ASN B CA 1
ATOM 4804 C C . ASN B 1 216 ? -4.844 -10.969 -0.547 1 98.06 216 ASN B C 1
ATOM 4806 O O . ASN B 1 216 ? -5.992 -10.617 -0.823 1 98.06 216 ASN B O 1
ATOM 4810 N N . ASP B 1 217 ? -4.34 -12.086 -0.887 1 98.75 217 ASP B N 1
ATOM 4811 C CA . ASP B 1 217 ? -5.066 -13.07 -1.676 1 98.75 217 ASP B CA 1
ATOM 4812 C C . ASP B 1 217 ? -5.727 -14.117 -0.776 1 98.75 217 ASP B C 1
ATOM 4814 O O . ASP B 1 217 ? -5.039 -14.914 -0.134 1 98.75 217 ASP B O 1
ATOM 4818 N N . MET B 1 218 ? -7.031 -14.18 -0.77 1 98.56 218 MET B N 1
ATOM 4819 C CA . MET B 1 218 ? -7.797 -15.102 0.068 1 98.56 218 MET B CA 1
ATOM 4820 C C . MET B 1 218 ? -8.117 -16.391 -0.688 1 98.56 218 MET B C 1
ATOM 4822 O O . MET B 1 218 ? -9.047 -17.109 -0.326 1 98.56 218 MET B O 1
ATOM 4826 N N . ASP B 1 219 ? -7.441 -16.625 -1.748 1 98.06 219 ASP B N 1
ATOM 4827 C CA . ASP B 1 219 ? -7.523 -17.766 -2.652 1 98.06 219 ASP B CA 1
ATOM 4828 C C . ASP B 1 219 ? -8.562 -17.531 -3.746 1 98.06 219 ASP B C 1
ATOM 4830 O O . ASP B 1 219 ? -9.234 -16.5 -3.756 1 98.06 219 ASP B O 1
ATOM 4834 N N . MET B 1 220 ? -8.711 -18.484 -4.652 1 98.06 220 MET B N 1
ATOM 4835 C CA . MET B 1 220 ? -9.477 -18.391 -5.891 1 98.06 220 MET B CA 1
ATOM 4836 C C . MET B 1 220 ? -10.969 -18.297 -5.594 1 98.06 220 MET B C 1
ATOM 4838 O O . MET B 1 220 ? -11.414 -18.609 -4.488 1 98.06 220 MET B O 1
ATOM 4842 N N . LEU B 1 221 ? -11.695 -17.875 -6.551 1 98.56 221 LEU B N 1
ATOM 4843 C CA . LEU B 1 221 ? -13.148 -17.875 -6.508 1 98.56 221 LEU B CA 1
ATOM 4844 C C . LEU B 1 221 ? -13.711 -19.25 -6.84 1 98.56 221 LEU B C 1
ATOM 4846 O O . LEU B 1 221 ? -13.242 -19.906 -7.777 1 98.56 221 LEU B O 1
ATOM 4850 N N . ILE B 1 222 ? -14.703 -19.641 -6.094 1 96.88 222 ILE B N 1
ATOM 4851 C CA . ILE B 1 222 ? -15.352 -20.906 -6.375 1 96.88 222 ILE B CA 1
ATOM 4852 C C . ILE B 1 222 ? -16.719 -20.672 -7.008 1 96.88 222 ILE B C 1
ATOM 4854 O O . ILE B 1 222 ? -17.5 -21.609 -7.219 1 96.88 222 ILE B O 1
ATOM 4858 N N . VAL B 1 223 ? -17.047 -19.469 -7.348 1 98.12 223 VAL B N 1
ATOM 4859 C CA . VAL B 1 223 ? -18.312 -19.062 -7.957 1 98.12 223 VAL B CA 1
ATOM 4860 C C . VAL B 1 223 ? -18.547 -19.875 -9.227 1 98.12 223 VAL B C 1
ATOM 4862 O O . VAL B 1 223 ? -17.703 -19.906 -10.125 1 98.12 223 VAL B O 1
ATOM 4865 N N . GLY B 1 224 ? -19.719 -20.578 -9.281 1 96.38 224 GLY B N 1
ATOM 4866 C CA . GLY B 1 224 ? -20.094 -21.266 -10.508 1 96.38 224 GLY B CA 1
ATOM 4867 C C . GLY B 1 224 ? -19.594 -22.703 -10.57 1 96.38 224 GLY B C 1
ATOM 4868 O O . GLY B 1 224 ? -19.859 -23.406 -11.547 1 96.38 224 GLY B O 1
ATOM 4869 N N . MET B 1 225 ? -18.922 -23.172 -9.547 1 94.75 225 MET B N 1
ATOM 4870 C CA . MET B 1 225 ? -18.391 -24.531 -9.578 1 94.75 225 MET B CA 1
ATOM 4871 C C . MET B 1 225 ? -19.5 -25.531 -9.258 1 94.75 225 MET B C 1
ATOM 4873 O O . MET B 1 225 ? -19.516 -26.641 -9.812 1 94.75 225 MET B O 1
ATOM 4877 N N . TYR B 1 226 ? -20.422 -25.203 -8.336 1 92.56 226 TYR B N 1
ATOM 4878 C CA . TYR B 1 226 ? -21.547 -26.031 -7.918 1 92.56 226 TYR B CA 1
ATOM 4879 C C . TYR B 1 226 ? -21.078 -27.438 -7.562 1 92.56 226 TYR B C 1
ATOM 4881 O O . TYR B 1 226 ? -21.688 -28.438 -7.98 1 92.56 226 TYR B O 1
ATOM 4889 N N . GLY B 1 227 ? -19.984 -27.484 -6.941 1 87.62 227 GLY B N 1
ATOM 4890 C CA . GLY B 1 227 ? -19.453 -28.75 -6.465 1 87.62 227 GLY B CA 1
ATOM 4891 C C . GLY B 1 227 ? -18.672 -29.5 -7.523 1 87.62 227 GLY B C 1
ATOM 4892 O O . GLY B 1 227 ? -18.281 -30.656 -7.312 1 87.62 227 GLY B O 1
ATOM 4893 N N . GLY B 1 228 ? -18.344 -29.016 -8.695 1 77.06 228 GLY B N 1
ATOM 4894 C CA . GLY B 1 228 ? -17.828 -29.719 -9.867 1 77.06 228 GLY B CA 1
ATOM 4895 C C . GLY B 1 228 ? -16.312 -29.734 -9.93 1 77.06 228 GLY B C 1
ATOM 4896 O O . GLY B 1 228 ? -15.727 -29.656 -11.008 1 77.06 228 GLY B O 1
ATOM 4897 N N . SER B 1 229 ? -15.656 -30.125 -8.914 1 75.06 229 SER B N 1
ATOM 4898 C CA . SER B 1 229 ? -14.219 -30.281 -9.047 1 75.06 229 SER B CA 1
ATOM 4899 C C . SER B 1 229 ? -13.867 -31.688 -9.539 1 75.06 229 SER B C 1
ATOM 4901 O O . SER B 1 229 ? -14.617 -32.625 -9.312 1 75.06 229 SER B O 1
ATOM 4903 N N . ASN B 1 230 ? -12.836 -31.719 -10.492 1 60.66 230 ASN B N 1
ATOM 4904 C CA . ASN B 1 230 ? -12.414 -33 -11.055 1 60.66 230 ASN B CA 1
ATOM 4905 C C . ASN B 1 230 ? -11.695 -33.844 -10.016 1 60.66 230 ASN B C 1
ATOM 4907 O O . ASN B 1 230 ? -11.328 -35 -10.289 1 60.66 230 ASN B O 1
ATOM 4911 N N . ASN B 1 231 ? -11.281 -33.312 -8.969 1 62.47 231 ASN B N 1
ATOM 4912 C CA . ASN B 1 231 ? -10.445 -34.125 -8.109 1 62.47 231 ASN B CA 1
ATOM 4913 C C . ASN B 1 231 ? -10.922 -34.094 -6.66 1 62.47 231 ASN B C 1
ATOM 4915 O O . ASN B 1 231 ? -11.484 -33.094 -6.215 1 62.47 231 ASN B O 1
ATOM 4919 N N . ASP B 1 232 ? -10.836 -35.344 -6.23 1 56.38 232 ASP B N 1
ATOM 4920 C CA . ASP B 1 232 ? -11.148 -35.531 -4.816 1 56.38 232 ASP B CA 1
ATOM 4921 C C . ASP B 1 232 ? -10.234 -34.688 -3.934 1 56.38 232 ASP B C 1
ATOM 4923 O O . ASP B 1 232 ? -10.5 -34.531 -2.738 1 56.38 232 ASP B O 1
ATOM 4927 N N . PHE B 1 233 ? -9.125 -34.469 -4.582 1 55.88 233 PHE B N 1
ATOM 4928 C CA . PHE B 1 233 ? -8.188 -33.688 -3.781 1 55.88 233 PHE B CA 1
ATOM 4929 C C . PHE B 1 233 ? -8.828 -32.375 -3.312 1 55.88 233 PHE B C 1
ATOM 4931 O O . PHE B 1 233 ? -8.625 -31.969 -2.172 1 55.88 233 PHE B O 1
ATOM 4938 N N . ILE B 1 234 ? -9.383 -31.875 -4.281 1 57.56 234 ILE B N 1
ATOM 4939 C CA . ILE B 1 234 ? -10.102 -30.672 -3.875 1 57.56 234 ILE B CA 1
ATOM 4940 C C . ILE B 1 234 ? -11.414 -31.062 -3.195 1 57.56 234 ILE B C 1
ATOM 4942 O O . ILE B 1 234 ? -11.875 -30.375 -2.277 1 57.56 234 ILE B O 1
ATOM 4946 N N . GLY B 1 235 ? -11.844 -32.531 -3.234 1 51.84 235 GLY B N 1
ATOM 4947 C CA . GLY B 1 235 ? -12.984 -33.188 -2.607 1 51.84 235 GLY B CA 1
ATOM 4948 C C . GLY B 1 235 ? -14.305 -32.875 -3.293 1 51.84 235 GLY B C 1
ATOM 4949 O O . GLY B 1 235 ? -14.398 -31.938 -4.07 1 51.84 235 GLY B O 1
ATOM 4950 N N . THR B 1 236 ? -15 -33.875 -3.867 1 55.41 236 THR B N 1
ATOM 4951 C CA . THR B 1 236 ? -16.375 -33.719 -4.309 1 55.41 236 THR B CA 1
ATOM 4952 C C . THR B 1 236 ? -17.172 -32.875 -3.314 1 55.41 236 THR B C 1
ATOM 4954 O O . THR B 1 236 ? -17.5 -33.344 -2.221 1 55.41 236 THR B O 1
ATOM 4957 N N . ILE B 1 237 ? -16.859 -31.578 -3.094 1 57.22 237 ILE B N 1
ATOM 4958 C CA . ILE B 1 237 ? -17.281 -30.875 -1.884 1 57.22 237 ILE B CA 1
ATOM 4959 C C . ILE B 1 237 ? -18.562 -30.094 -2.158 1 57.22 237 ILE B C 1
ATOM 4961 O O . ILE B 1 237 ? -18.562 -29.141 -2.945 1 57.22 237 ILE B O 1
ATOM 4965 N N . GLY B 1 238 ? -19.672 -30.906 -1.83 1 73.31 238 GLY B N 1
ATOM 4966 C CA . GLY B 1 238 ? -20.859 -30.062 -1.737 1 73.31 238 GLY B CA 1
ATOM 4967 C C . GLY B 1 238 ? -20.797 -28.844 -2.635 1 73.31 238 GLY B C 1
ATOM 4968 O O . GLY B 1 238 ? -20.125 -28.859 -3.662 1 73.31 238 GLY B O 1
ATOM 4969 N N . GLY B 1 239 ? -21.484 -27.969 -3.049 1 89.06 239 GLY B N 1
ATOM 4970 C CA . GLY B 1 239 ? -21.516 -26.719 -3.799 1 89.06 239 GLY B CA 1
ATOM 4971 C C . GLY B 1 239 ? -22.328 -25.625 -3.109 1 89.06 239 GLY B C 1
ATOM 4972 O O . GLY B 1 239 ? -23.312 -25.922 -2.43 1 89.06 239 GLY B O 1
ATOM 4973 N N . CYS B 1 240 ? -21.766 -24.547 -3.199 1 94.81 240 CYS B N 1
ATOM 4974 C CA . CYS B 1 240 ? -22.531 -23.391 -2.725 1 94.81 240 CYS B CA 1
ATOM 4975 C C . CYS B 1 240 ? -23.703 -23.094 -3.643 1 94.81 240 CYS B C 1
ATOM 4977 O O . CYS B 1 240 ? -23.734 -23.547 -4.789 1 94.81 240 CYS B O 1
ATOM 4979 N N . ASN B 1 241 ? -24.75 -22.5 -3.066 1 96.5 241 ASN B N 1
ATOM 4980 C CA . ASN B 1 241 ? -25.828 -21.984 -3.891 1 96.5 241 ASN B CA 1
ATOM 4981 C C . ASN B 1 241 ? -25.531 -20.562 -4.359 1 96.5 241 ASN B C 1
ATOM 4983 O O . ASN B 1 241 ? -24.5 -19.984 -4.012 1 96.5 241 ASN B O 1
ATOM 4987 N N . ASN B 1 242 ? -26.422 -20.016 -5.148 1 97.94 242 ASN B N 1
ATOM 4988 C CA . ASN B 1 242 ? -26.172 -18.719 -5.758 1 97.94 242 ASN B CA 1
ATOM 4989 C C . ASN B 1 242 ? -26.031 -17.625 -4.707 1 97.94 242 ASN B C 1
ATOM 4991 O O . ASN B 1 242 ? -25.219 -16.703 -4.863 1 97.94 242 ASN B O 1
ATOM 4995 N N . ILE B 1 243 ? -26.797 -17.672 -3.672 1 98.5 243 ILE B N 1
ATOM 4996 C CA . ILE B 1 243 ? -26.734 -16.672 -2.611 1 98.5 243 ILE B CA 1
ATOM 4997 C C . ILE B 1 243 ? -25.375 -16.734 -1.918 1 98.5 243 ILE B C 1
ATOM 4999 O O . ILE B 1 243 ? -24.766 -15.695 -1.661 1 98.5 243 ILE B O 1
ATOM 5003 N N . GLU B 1 244 ? -24.953 -17.953 -1.63 1 98.62 244 GLU B N 1
ATOM 5004 C CA . GLU B 1 244 ? -23.641 -18.172 -1.017 1 98.62 244 GLU B CA 1
ATOM 5005 C C . GLU B 1 244 ? -22.516 -17.688 -1.937 1 98.62 244 GLU B C 1
ATOM 5007 O O . GLU B 1 244 ? -21.562 -17.047 -1.485 1 98.62 244 GLU B O 1
ATOM 5012 N N . TYR B 1 245 ? -22.609 -17.953 -3.221 1 98.69 245 TYR B N 1
ATOM 5013 C CA . TYR B 1 245 ? -21.641 -17.484 -4.195 1 98.69 245 TYR B CA 1
ATOM 5014 C C . TYR B 1 245 ? -21.625 -15.953 -4.258 1 98.69 245 TYR B C 1
ATOM 5016 O O . TYR B 1 245 ? -20.562 -15.336 -4.344 1 98.69 245 TYR B O 1
ATOM 5024 N N . LYS B 1 246 ? -22.781 -15.352 -4.266 1 98.88 246 LYS B N 1
ATOM 5025 C CA . LYS B 1 246 ? -22.922 -13.898 -4.215 1 98.88 246 LYS B CA 1
ATOM 5026 C C . LYS B 1 246 ? -22.188 -13.32 -3.004 1 98.88 246 LYS B C 1
ATOM 5028 O O . LYS B 1 246 ? -21.438 -12.352 -3.131 1 98.88 246 LYS B O 1
ATOM 5033 N N . THR B 1 247 ? -22.375 -13.891 -1.89 1 98.94 247 THR B N 1
ATOM 5034 C CA . THR B 1 247 ? -21.766 -13.438 -0.65 1 98.94 247 THR B CA 1
ATOM 5035 C C . THR B 1 247 ? -20.25 -13.648 -0.693 1 98.94 247 THR B C 1
ATOM 5037 O O . THR B 1 247 ? -19.484 -12.758 -0.308 1 98.94 247 THR B O 1
ATOM 5040 N N . HIS B 1 248 ? -19.859 -14.805 -1.182 1 98.81 248 HIS B N 1
ATOM 5041 C CA . HIS B 1 248 ? -18.453 -15.117 -1.389 1 98.81 248 HIS B CA 1
ATOM 5042 C C . HIS B 1 248 ? -17.781 -14.055 -2.25 1 98.81 248 HIS B C 1
ATOM 5044 O O . HIS B 1 248 ? -16.75 -13.492 -1.856 1 98.81 248 HIS B O 1
ATOM 5050 N N . PHE B 1 249 ? -18.344 -13.719 -3.379 1 98.94 249 PHE B N 1
ATOM 5051 C CA . PHE B 1 249 ? -17.797 -12.742 -4.309 1 98.94 249 PHE B CA 1
ATOM 5052 C C . PHE B 1 249 ? -17.734 -11.359 -3.674 1 98.94 249 PHE B C 1
ATOM 5054 O O . PHE B 1 249 ? -16.75 -10.625 -3.848 1 98.94 249 PHE B O 1
ATOM 5061 N N . SER B 1 250 ? -18.75 -11.016 -2.932 1 98.94 250 SER B N 1
ATOM 5062 C CA . SER B 1 250 ? -18.828 -9.734 -2.248 1 98.94 250 SER B CA 1
ATOM 5063 C C . SER B 1 250 ? -17.703 -9.586 -1.22 1 98.94 250 SER B C 1
ATOM 5065 O O . SER B 1 250 ? -17.062 -8.539 -1.146 1 98.94 250 SER B O 1
ATOM 5067 N N . LEU B 1 251 ? -17.484 -10.633 -0.462 1 98.94 251 LEU B N 1
ATOM 5068 C CA . LEU B 1 251 ? -16.453 -10.617 0.564 1 98.94 251 LEU B CA 1
ATOM 5069 C C . LEU B 1 251 ? -15.07 -10.414 -0.059 1 98.94 251 LEU B C 1
ATOM 5071 O O . LEU B 1 251 ? -14.305 -9.555 0.381 1 98.94 251 LEU B O 1
ATOM 5075 N N . TRP B 1 252 ? -14.766 -11.188 -1.066 1 98.94 252 TRP B N 1
ATOM 5076 C CA . TRP B 1 252 ? -13.477 -11.094 -1.743 1 98.94 252 TRP B CA 1
ATOM 5077 C C . TRP B 1 252 ? -13.297 -9.711 -2.371 1 98.94 252 TRP B C 1
ATOM 5079 O O . TRP B 1 252 ? -12.195 -9.148 -2.328 1 98.94 252 TRP B O 1
ATOM 5089 N N . SER B 1 253 ? -14.328 -9.164 -2.943 1 98.88 253 SER B N 1
ATOM 5090 C CA . SER B 1 253 ? -14.266 -7.848 -3.574 1 98.88 253 SER B CA 1
ATOM 5091 C C . SER B 1 253 ? -14.023 -6.75 -2.545 1 98.88 253 SER B C 1
ATOM 5093 O O . SER B 1 253 ? -13.148 -5.902 -2.73 1 98.88 253 SER B O 1
ATOM 5095 N N . MET B 1 254 ? -14.75 -6.812 -1.449 1 98.62 254 MET B N 1
ATOM 5096 C CA . MET B 1 254 ? -14.656 -5.805 -0.399 1 98.62 254 MET B CA 1
ATOM 5097 C C . MET B 1 254 ? -13.305 -5.871 0.3 1 98.62 254 MET B C 1
ATOM 5099 O O . MET B 1 254 ? -12.734 -4.84 0.66 1 98.62 254 MET B O 1
ATOM 5103 N N . MET B 1 255 ? -12.805 -7.035 0.462 1 98.44 255 MET B N 1
ATOM 5104 C CA . MET B 1 255 ? -11.594 -7.234 1.256 1 98.44 255 MET B CA 1
ATOM 5105 C C . MET B 1 255 ? -10.344 -7.086 0.391 1 98.44 255 MET B C 1
ATOM 5107 O O . MET B 1 255 ? -9.227 -7.219 0.885 1 98.44 255 MET B O 1
ATOM 5111 N N . GLY B 1 256 ? -10.539 -6.824 -0.906 1 98.06 256 GLY B N 1
ATOM 5112 C CA . GLY B 1 256 ? -9.43 -6.473 -1.777 1 98.06 256 GLY B CA 1
ATOM 5113 C C . GLY B 1 256 ? -8.648 -7.676 -2.26 1 98.06 256 GLY B C 1
ATOM 5114 O O . GLY B 1 256 ? -7.465 -7.562 -2.592 1 98.06 256 GLY B O 1
ATOM 5115 N N . SER B 1 257 ? -9.211 -8.844 -2.268 1 98.81 257 SER B N 1
ATOM 5116 C CA . SER B 1 257 ? -8.555 -10.047 -2.783 1 98.81 257 SER B CA 1
ATOM 5117 C C . SER B 1 257 ? -8.492 -10.031 -4.309 1 98.81 257 SER B C 1
ATOM 5119 O O . SER B 1 257 ? -9.422 -9.562 -4.969 1 98.81 257 SER B O 1
ATOM 5121 N N . PRO B 1 258 ? -7.344 -10.477 -4.91 1 98.81 258 PRO B N 1
ATOM 5122 C CA . PRO B 1 258 ? -7.426 -10.805 -6.336 1 98.81 258 PRO B CA 1
ATOM 5123 C C . PRO B 1 258 ? -8.602 -11.719 -6.664 1 98.81 258 PRO B C 1
ATOM 5125 O O . PRO B 1 258 ? -8.953 -12.602 -5.871 1 98.81 258 PRO B O 1
ATOM 5128 N N . LEU B 1 259 ? -9.242 -11.438 -7.758 1 98.94 259 LEU B N 1
ATOM 5129 C CA . LEU B 1 259 ? -10.398 -12.227 -8.164 1 98.94 259 LEU B CA 1
ATOM 5130 C C . LEU B 1 259 ? -10.031 -13.195 -9.281 1 98.94 259 LEU B C 1
ATOM 5132 O O . LEU B 1 259 ? -10.195 -12.867 -10.461 1 98.94 259 LEU B O 1
ATOM 5136 N N . MET B 1 260 ? -9.539 -14.344 -8.898 1 98.94 260 MET B N 1
ATOM 5137 C CA . MET B 1 260 ? -9.141 -15.406 -9.812 1 98.94 260 MET B CA 1
ATOM 5138 C C . MET B 1 260 ? -10.227 -16.469 -9.922 1 98.94 260 MET B C 1
ATOM 5140 O O . MET B 1 260 ? -10.453 -17.234 -8.977 1 98.94 260 MET B O 1
ATOM 5144 N N . ILE B 1 261 ? -10.844 -16.5 -11.031 1 98.88 261 ILE B N 1
ATOM 5145 C CA . ILE B 1 261 ? -11.977 -17.406 -11.273 1 98.88 261 ILE B CA 1
ATOM 5146 C C . ILE B 1 261 ? -11.484 -18.844 -11.297 1 98.88 261 ILE B C 1
ATOM 5148 O O . ILE B 1 261 ? -10.492 -19.156 -11.953 1 98.88 261 ILE B O 1
ATOM 5152 N N . GLY B 1 262 ? -12.266 -19.734 -10.602 1 97.44 262 GLY B N 1
ATOM 5153 C CA . GLY B 1 262 ? -11.852 -21.125 -10.539 1 97.44 262 GLY B CA 1
ATOM 5154 C C . GLY B 1 262 ? -12.781 -22.062 -11.289 1 97.44 262 GLY B C 1
ATOM 5155 O O . GLY B 1 262 ? -12.445 -23.219 -11.531 1 97.44 262 GLY B O 1
ATOM 5156 N N . CYS B 1 263 ? -13.953 -21.625 -11.711 1 96.69 263 CYS B N 1
ATOM 5157 C CA . CYS B 1 263 ? -14.922 -22.484 -12.367 1 96.69 263 CYS B CA 1
ATOM 5158 C C . CYS B 1 263 ? -14.617 -22.625 -13.852 1 96.69 263 CYS B C 1
ATOM 5160 O O . CYS B 1 263 ? -13.75 -21.938 -14.383 1 96.69 263 CYS B O 1
ATOM 5162 N N . ASP B 1 264 ? -15.227 -23.578 -14.508 1 96.81 264 ASP B N 1
ATOM 5163 C CA . ASP B 1 264 ? -15.188 -23.703 -15.961 1 96.81 264 ASP B CA 1
ATOM 5164 C C . ASP B 1 264 ? -16.062 -22.625 -16.625 1 96.81 264 ASP B C 1
ATOM 5166 O O . ASP B 1 264 ? -17.266 -22.812 -16.781 1 96.81 264 ASP B O 1
ATOM 5170 N N . VAL B 1 265 ? -15.461 -21.594 -17.078 1 98.31 265 VAL B N 1
ATOM 5171 C CA . VAL B 1 265 ? -16.188 -20.453 -17.578 1 98.31 265 VAL B CA 1
ATOM 5172 C C . VAL B 1 265 ? -16.906 -20.812 -18.875 1 98.31 265 VAL B C 1
ATOM 5174 O O . VAL B 1 265 ? -17.844 -20.125 -19.297 1 98.31 265 VAL B O 1
ATOM 5177 N N . ARG B 1 266 ? -16.5 -21.875 -19.547 1 97.62 266 ARG B N 1
ATOM 5178 C CA . ARG B 1 266 ? -17.141 -22.328 -20.766 1 97.62 266 ARG B CA 1
ATOM 5179 C C . ARG B 1 266 ? -18.562 -22.844 -20.5 1 97.62 266 ARG B C 1
ATOM 5181 O O . ARG B 1 266 ? -19.391 -22.875 -21.406 1 97.62 266 ARG B O 1
ATOM 5188 N N . LYS B 1 267 ? -18.781 -23.172 -19.281 1 95.69 267 LYS B N 1
ATOM 5189 C CA . LYS B 1 267 ? -20.062 -23.766 -18.891 1 95.69 267 LYS B CA 1
ATOM 5190 C C . LYS B 1 267 ? -20.797 -22.875 -17.891 1 95.69 267 LYS B C 1
ATOM 5192 O O . LYS B 1 267 ? -21.75 -23.328 -17.25 1 95.69 267 LYS B O 1
ATOM 5197 N N . ALA B 1 268 ? -20.297 -21.734 -17.672 1 97.25 268 ALA B N 1
ATOM 5198 C CA . ALA B 1 268 ? -20.891 -20.844 -16.672 1 97.25 268 ALA B CA 1
ATOM 5199 C C . ALA B 1 268 ? -22.344 -20.531 -17.016 1 97.25 268 ALA B C 1
ATOM 5201 O O . ALA B 1 268 ? -22.641 -20.125 -18.156 1 97.25 268 ALA B O 1
ATOM 5202 N N . ASN B 1 269 ? -23.281 -20.719 -16.062 1 97.31 269 ASN B N 1
ATOM 5203 C CA . ASN B 1 269 ? -24.672 -20.328 -16.281 1 97.31 269 ASN B CA 1
ATOM 5204 C C . ASN B 1 269 ? -24.875 -18.828 -16.078 1 97.31 269 ASN B C 1
ATOM 5206 O O . ASN B 1 269 ? -23.922 -18.109 -15.758 1 97.31 269 ASN B O 1
ATOM 5210 N N . GLN B 1 270 ? -26.047 -18.375 -16.281 1 98.06 270 GLN B N 1
ATOM 5211 C CA . GLN B 1 270 ? -26.328 -16.938 -16.25 1 98.06 270 GLN B CA 1
ATOM 5212 C C . GLN B 1 270 ? -26.094 -16.359 -14.852 1 98.06 270 GLN B C 1
ATOM 5214 O O . GLN B 1 270 ? -25.562 -15.266 -14.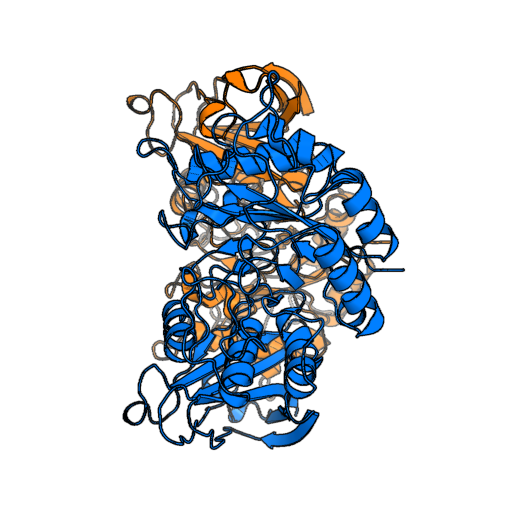719 1 98.06 270 GLN B O 1
ATOM 5219 N N . ALA B 1 271 ? -26.516 -17.078 -13.789 1 98.19 271 ALA B N 1
ATOM 5220 C CA . ALA B 1 271 ? -26.297 -16.609 -12.422 1 98.19 271 ALA B CA 1
ATOM 5221 C C . ALA B 1 271 ? -24.812 -16.422 -12.125 1 98.19 271 ALA B C 1
ATOM 5223 O O . ALA B 1 271 ? -24.406 -15.438 -11.508 1 98.19 271 ALA B O 1
ATOM 5224 N N . THR B 1 272 ? -24.047 -17.375 -12.547 1 98.5 272 THR B N 1
ATOM 5225 C CA . THR B 1 272 ? -22.594 -17.312 -12.383 1 98.5 272 THR B CA 1
ATOM 5226 C C . THR B 1 272 ? -22.031 -16.078 -13.086 1 98.5 272 THR B C 1
ATOM 5228 O O . THR B 1 272 ? -21.266 -15.32 -12.492 1 98.5 272 THR B O 1
ATOM 5231 N N . LYS B 1 273 ? -22.391 -15.852 -14.289 1 98.75 273 LYS B N 1
ATOM 5232 C CA . LYS B 1 273 ? -21.906 -14.711 -15.062 1 98.75 273 LYS B CA 1
ATOM 5233 C C . LYS B 1 273 ? -22.297 -13.391 -14.398 1 98.75 273 LYS B C 1
ATOM 5235 O O . LYS B 1 273 ? -21.5 -12.461 -14.328 1 98.75 273 LYS B O 1
ATOM 5240 N N . GLU B 1 274 ? -23.531 -13.32 -13.945 1 98.62 274 GLU B N 1
ATOM 5241 C CA . GLU B 1 274 ? -24.016 -12.109 -13.289 1 98.62 274 GLU B CA 1
ATOM 5242 C C . GLU B 1 274 ? -23.156 -11.773 -12.062 1 98.62 274 GLU B C 1
ATOM 5244 O O . GLU B 1 274 ? -22.891 -10.602 -11.797 1 98.62 274 GLU B O 1
ATOM 5249 N N . ILE B 1 275 ? -22.75 -12.797 -11.359 1 98.88 275 ILE B N 1
ATOM 5250 C CA . ILE B 1 275 ? -21.938 -12.586 -10.164 1 98.88 275 ILE B CA 1
ATOM 5251 C C . ILE B 1 275 ? -20.516 -12.172 -10.57 1 98.88 275 ILE B C 1
ATOM 5253 O O . ILE B 1 275 ? -20.016 -11.125 -10.133 1 98.88 275 ILE B O 1
ATOM 5257 N N . LEU B 1 276 ? -19.891 -12.891 -11.438 1 98.94 276 LEU B N 1
ATOM 5258 C CA . LEU B 1 276 ? -18.484 -12.703 -11.781 1 98.94 276 LEU B CA 1
ATOM 5259 C C . LEU B 1 276 ? -18.281 -11.391 -12.531 1 98.94 276 LEU B C 1
ATOM 5261 O O . LEU B 1 276 ? -17.203 -10.797 -12.484 1 98.94 276 LEU B O 1
ATOM 5265 N N . LEU B 1 277 ? -19.344 -10.922 -13.234 1 98.88 277 LEU B N 1
ATOM 5266 C CA . LEU B 1 277 ? -19.203 -9.742 -14.086 1 98.88 277 LEU B CA 1
ATOM 5267 C C . LEU B 1 277 ? -19.906 -8.539 -13.469 1 98.88 277 LEU B C 1
ATOM 5269 O O . LEU B 1 277 ? -20.141 -7.539 -14.148 1 98.88 277 LEU B O 1
ATOM 5273 N N . ASN B 1 278 ? -20.266 -8.625 -12.164 1 98.94 278 ASN B N 1
ATOM 5274 C CA . ASN B 1 278 ? -20.922 -7.508 -11.5 1 98.94 278 ASN B CA 1
ATOM 5275 C C . ASN B 1 278 ? -20.062 -6.246 -11.547 1 98.94 278 ASN B C 1
ATOM 5277 O O . ASN B 1 278 ? -19.016 -6.188 -10.922 1 98.94 278 ASN B O 1
ATOM 5281 N N . PRO B 1 279 ? -20.469 -5.238 -12.305 1 98.81 279 PRO B N 1
ATOM 5282 C CA . PRO B 1 279 ? -19.578 -4.09 -12.523 1 98.81 279 PRO B CA 1
ATOM 5283 C C . PRO B 1 279 ? -19.344 -3.275 -11.25 1 98.81 279 PRO B C 1
ATOM 5285 O O . PRO B 1 279 ? -18.266 -2.707 -11.07 1 98.81 279 PRO B O 1
ATOM 5288 N N . ASP B 1 280 ? -20.328 -3.221 -10.367 1 98.88 280 ASP B N 1
ATOM 5289 C CA . ASP B 1 280 ? -20.203 -2.414 -9.156 1 98.88 280 ASP B CA 1
ATOM 5290 C C . ASP B 1 280 ? -19.203 -3.043 -8.18 1 98.88 280 ASP B C 1
ATOM 5292 O O . ASP B 1 280 ? -18.359 -2.35 -7.617 1 98.88 280 ASP B O 1
ATOM 5296 N N . LEU B 1 281 ? -19.281 -4.352 -7.996 1 98.94 281 LEU B N 1
ATOM 5297 C CA . LEU B 1 281 ? -18.359 -5.031 -7.09 1 98.94 281 LEU B CA 1
ATOM 5298 C C . LEU B 1 281 ? -16.953 -5.039 -7.66 1 98.94 281 LEU B C 1
ATOM 5300 O O . LEU B 1 281 ? -15.977 -4.902 -6.918 1 98.94 281 LEU B O 1
ATOM 5304 N N . LEU B 1 282 ? -16.828 -5.188 -8.977 1 98.94 282 LEU B N 1
ATOM 5305 C CA . LEU B 1 282 ? -15.516 -5.102 -9.617 1 98.94 282 LEU B CA 1
ATOM 5306 C C . LEU B 1 282 ? -14.914 -3.715 -9.43 1 98.94 282 LEU B C 1
ATOM 5308 O O . LEU B 1 282 ? -13.711 -3.586 -9.164 1 98.94 282 LEU B O 1
ATOM 5312 N N . ALA B 1 283 ? -15.711 -2.68 -9.539 1 98.75 283 ALA B N 1
ATOM 5313 C CA . ALA B 1 283 ? -15.219 -1.318 -9.336 1 98.75 283 ALA B CA 1
ATOM 5314 C C . ALA B 1 283 ? -14.727 -1.115 -7.906 1 98.75 283 ALA B C 1
ATOM 5316 O O . ALA B 1 283 ? -13.719 -0.443 -7.676 1 98.75 283 ALA B O 1
ATOM 5317 N N . ILE B 1 284 ? -15.484 -1.684 -6.969 1 98.81 284 ILE B N 1
ATOM 5318 C CA . ILE B 1 284 ? -15.078 -1.592 -5.57 1 98.81 284 ILE B CA 1
ATOM 5319 C C . ILE B 1 284 ? -13.75 -2.311 -5.375 1 98.81 284 ILE B C 1
ATOM 5321 O O . ILE B 1 284 ? -12.836 -1.78 -4.734 1 98.81 284 ILE B O 1
ATOM 5325 N N . ASN B 1 285 ? -13.617 -3.486 -5.922 1 98.81 285 ASN B N 1
ATOM 5326 C CA . ASN B 1 285 ? -12.391 -4.27 -5.82 1 98.81 285 ASN B CA 1
ATOM 5327 C C . ASN B 1 285 ? -11.219 -3.553 -6.473 1 98.81 285 ASN B C 1
ATOM 5329 O O . ASN B 1 285 ? -10.094 -3.594 -5.957 1 98.81 285 ASN B O 1
ATOM 5333 N N . GLN B 1 286 ? -11.484 -2.846 -7.551 1 98.44 286 GLN B N 1
ATOM 5334 C CA . GLN B 1 286 ? -10.438 -2.262 -8.391 1 98.44 286 GLN B CA 1
ATOM 5335 C C . GLN B 1 286 ? -10.219 -0.792 -8.047 1 98.44 286 GLN B C 1
ATOM 5337 O O . GLN B 1 286 ? -9.594 -0.059 -8.82 1 98.44 286 GLN B O 1
ATOM 5342 N N . ASP B 1 287 ? -10.742 -0.362 -6.945 1 97.62 287 ASP B N 1
ATOM 5343 C CA . ASP B 1 287 ? -10.531 1.024 -6.539 1 97.62 287 ASP B CA 1
ATOM 5344 C C . ASP B 1 287 ? -9.047 1.374 -6.527 1 97.62 287 ASP B C 1
ATOM 5346 O O . ASP B 1 287 ? -8.219 0.569 -6.098 1 97.62 287 ASP B O 1
ATOM 5350 N N . ALA B 1 288 ? -8.688 2.518 -6.867 1 94.25 288 ALA B N 1
ATOM 5351 C CA . ALA B 1 288 ? -7.316 2.91 -7.16 1 94.25 288 ALA B CA 1
ATOM 5352 C C . ALA B 1 288 ? -6.438 2.807 -5.918 1 94.25 288 ALA B C 1
ATOM 5354 O O . ALA B 1 288 ? -5.301 2.33 -5.992 1 94.25 288 ALA B O 1
ATOM 5355 N N . GLU B 1 289 ? -6.898 3.225 -4.785 1 96.19 289 GLU B N 1
ATOM 5356 C CA . GLU B 1 289 ? -6.082 3.215 -3.576 1 96.19 289 GLU B CA 1
ATOM 5357 C C . GLU B 1 289 ? -6.043 1.825 -2.945 1 96.19 289 GLU B C 1
ATOM 5359 O O . GLU B 1 289 ? -5.246 1.568 -2.041 1 96.19 289 GLU B O 1
ATOM 5364 N N . ALA B 1 290 ? -6.934 0.938 -3.361 1 96.88 290 ALA B N 1
ATOM 5365 C CA . ALA B 1 290 ? -6.953 -0.468 -2.967 1 96.88 290 ALA B CA 1
ATOM 5366 C C . ALA B 1 290 ? -6.887 -0.614 -1.449 1 96.88 290 ALA B C 1
ATOM 5368 O O . ALA B 1 290 ? -6.145 -1.452 -0.931 1 96.88 290 ALA B O 1
ATOM 5369 N N . ARG B 1 291 ? -7.594 0.189 -0.716 1 97.5 291 ARG B N 1
ATOM 5370 C CA . ARG B 1 291 ? -7.59 0.138 0.742 1 97.5 291 ARG B CA 1
ATOM 5371 C C . ARG B 1 291 ? -8.344 -1.088 1.25 1 97.5 291 ARG B C 1
ATOM 5373 O O . ARG B 1 291 ? -9.32 -1.521 0.637 1 97.5 291 ARG B O 1
ATOM 5380 N N . GLY B 1 292 ? -7.852 -1.604 2.342 1 97.44 292 GLY B N 1
ATOM 5381 C CA . GLY B 1 292 ? -8.578 -2.668 3.012 1 97.44 292 GLY B CA 1
ATOM 5382 C C . GLY B 1 292 ? -9.836 -2.18 3.715 1 97.44 292 GLY B C 1
ATOM 5383 O O . GLY B 1 292 ? -9.93 -1.007 4.082 1 97.44 292 GLY B O 1
ATOM 5384 N N . ALA B 1 293 ? -10.773 -3.053 3.912 1 98.38 293 ALA B N 1
ATOM 5385 C CA . ALA B 1 293 ? -12.023 -2.729 4.59 1 98.38 293 ALA B CA 1
ATOM 5386 C C . ALA B 1 293 ? -11.93 -3.02 6.086 1 98.38 293 ALA B C 1
ATOM 5388 O O . ALA B 1 293 ? -11.383 -4.047 6.492 1 98.38 293 ALA B O 1
ATOM 5389 N N . TYR B 1 294 ? -12.383 -2.117 6.883 1 97.81 294 TYR B N 1
ATOM 5390 C CA . TYR B 1 294 ? -12.398 -2.365 8.32 1 97.81 294 TYR B CA 1
ATOM 5391 C C . TYR B 1 294 ? -13.766 -2.861 8.773 1 97.81 294 TYR B C 1
ATOM 5393 O O . TYR B 1 294 ? -14.773 -2.611 8.102 1 97.81 294 TYR B O 1
ATOM 5401 N N . ARG B 1 295 ? -13.82 -3.514 9.875 1 97.25 295 ARG B N 1
ATOM 5402 C CA . ARG B 1 295 ? -15.008 -4.188 10.391 1 97.25 295 ARG B CA 1
ATOM 5403 C C . ARG B 1 295 ? -15.758 -3.297 11.375 1 97.25 295 ARG B C 1
ATOM 5405 O O . ARG B 1 295 ? -15.141 -2.602 12.188 1 97.25 295 ARG B O 1
ATOM 5412 N N . ILE B 1 296 ? -17.047 -3.297 11.266 1 96.56 296 ILE B N 1
ATOM 5413 C CA . ILE B 1 296 ? -17.938 -2.75 12.273 1 96.56 296 ILE B CA 1
ATOM 5414 C C . ILE B 1 296 ? -18.922 -3.828 12.734 1 96.56 296 ILE B C 1
ATOM 5416 O O . ILE B 1 296 ? -19.484 -4.562 11.914 1 96.56 296 ILE B O 1
ATOM 5420 N N . LYS B 1 297 ? -19.094 -3.984 14 1 93.12 297 LYS B N 1
ATOM 5421 C CA . LYS B 1 297 ? -20.094 -4.898 14.531 1 93.12 297 LYS B CA 1
ATOM 5422 C C . LYS B 1 297 ? -21.469 -4.238 14.562 1 93.12 297 LYS B C 1
ATOM 5424 O O . LYS B 1 297 ? -21.594 -3.066 14.93 1 93.12 297 LYS B O 1
ATOM 5429 N N . PRO B 1 298 ? -22.375 -5.043 14.141 1 88.38 298 PRO B N 1
ATOM 5430 C CA . PRO B 1 298 ? -23.719 -4.461 14.195 1 88.38 298 PRO B CA 1
ATOM 5431 C C . PRO B 1 298 ? -24.219 -4.254 15.625 1 88.38 298 PRO B C 1
ATOM 5433 O O . PRO B 1 298 ? -23.781 -4.953 16.547 1 88.38 298 PRO B O 1
ATOM 5436 N N . GLU B 1 299 ? -25.078 -3.318 15.742 1 85.31 299 GLU B N 1
ATOM 5437 C CA . GLU B 1 299 ? -25.719 -3.076 17.031 1 85.31 299 GLU B CA 1
ATOM 5438 C C . GLU B 1 299 ? -27.109 -3.711 17.094 1 85.31 299 GLU B C 1
ATOM 5440 O O . GLU B 1 299 ? -27.797 -3.818 16.062 1 85.31 299 GLU B O 1
ATOM 5445 N N . PRO B 1 300 ? -27.656 -4.137 18.188 1 87.38 300 PRO B N 1
ATOM 5446 C CA . PRO B 1 300 ? -26.844 -4.234 19.406 1 87.38 300 PRO B CA 1
ATOM 5447 C C . PRO B 1 300 ? -25.859 -5.41 19.375 1 87.38 300 PRO B C 1
ATOM 5449 O O . PRO B 1 300 ? -26.203 -6.477 18.844 1 87.38 300 PRO B O 1
ATOM 5452 N N . GLN B 1 301 ? -24.797 -5.262 19.844 1 80.94 301 GLN B N 1
ATOM 5453 C CA . GLN B 1 301 ? -23.672 -6.188 19.688 1 80.94 301 GLN B CA 1
ATOM 5454 C C . GLN B 1 301 ? -24 -7.543 20.312 1 80.94 301 GLN B C 1
ATOM 5456 O O . GLN B 1 301 ? -23.578 -8.586 19.797 1 80.94 301 GLN B O 1
ATOM 5461 N N . TRP B 1 302 ? -24.797 -7.547 21.359 1 80.19 302 TRP B N 1
ATOM 5462 C CA . TRP B 1 302 ? -25.016 -8.789 22.094 1 80.19 302 TRP B CA 1
ATOM 5463 C C . TRP B 1 302 ? -25.984 -9.695 21.328 1 80.19 302 TRP B C 1
ATOM 5465 O O . TRP B 1 302 ? -26.203 -10.844 21.734 1 80.19 302 TRP B O 1
ATOM 5475 N N . PHE B 1 303 ? -26.484 -9.156 20.188 1 81.25 303 PHE B N 1
ATOM 5476 C CA . PHE B 1 303 ? -27.422 -9.961 19.406 1 81.25 303 PHE B CA 1
ATOM 5477 C C . PHE B 1 303 ? -26.688 -10.68 18.281 1 81.25 303 PHE B C 1
ATOM 5479 O O . PHE B 1 303 ? -27.266 -11.5 17.562 1 81.25 303 PHE B O 1
ATOM 5486 N N . HIS B 1 304 ? -25.453 -10.391 18.156 1 83.38 304 HIS B N 1
ATOM 5487 C CA . HIS B 1 304 ? -24.781 -10.898 16.969 1 83.38 304 HIS B CA 1
ATOM 5488 C C . HIS B 1 304 ? -23.469 -11.586 17.328 1 83.38 304 HIS B C 1
ATOM 5490 O O . HIS B 1 304 ? -22.766 -11.148 18.25 1 83.38 304 HIS B O 1
ATOM 5496 N N . THR B 1 305 ? -23.219 -12.656 16.672 1 85.56 305 THR B N 1
ATOM 5497 C CA . THR B 1 305 ? -21.938 -13.328 16.766 1 85.56 305 THR B CA 1
ATOM 5498 C C . THR B 1 305 ? -20.953 -12.781 15.719 1 85.56 305 THR B C 1
ATOM 5500 O O . THR B 1 305 ? -21.312 -11.891 14.945 1 85.56 305 THR B O 1
ATOM 5503 N N . ASP B 1 306 ? -19.766 -13.281 15.68 1 87.12 306 ASP B N 1
ATOM 5504 C CA . ASP B 1 306 ? -18.703 -12.734 14.844 1 87.12 306 ASP B CA 1
ATOM 5505 C C . ASP B 1 306 ? -18.953 -13.055 13.367 1 87.12 306 ASP B C 1
ATOM 5507 O O . ASP B 1 306 ? -18.312 -12.469 12.492 1 87.12 306 ASP B O 1
ATOM 5511 N N . ASP B 1 307 ? -19.859 -13.906 13.156 1 92.88 307 ASP B N 1
ATOM 5512 C CA . ASP B 1 307 ? -20.141 -14.273 11.773 1 92.88 307 ASP B CA 1
ATOM 5513 C C . ASP B 1 307 ? -21.188 -13.344 11.156 1 92.88 307 ASP B C 1
ATOM 5515 O O . ASP B 1 307 ? -21.641 -13.578 10.031 1 92.88 307 ASP B O 1
ATOM 5519 N N . VAL B 1 308 ? -21.641 -12.328 11.898 1 96.5 308 VAL B N 1
ATOM 5520 C CA . VAL B 1 308 ? -22.484 -11.227 11.414 1 96.5 308 VAL B CA 1
ATOM 5521 C C . VAL B 1 308 ? -21.75 -9.898 11.602 1 96.5 308 VAL B C 1
ATOM 5523 O O . VAL B 1 308 ? -21.422 -9.523 12.727 1 96.5 308 VAL B O 1
ATOM 5526 N N . PHE B 1 309 ? -21.453 -9.227 10.5 1 97.81 309 PHE B N 1
ATOM 5527 C CA . PHE B 1 309 ? -20.625 -8.023 10.602 1 97.81 309 PHE B CA 1
ATOM 5528 C C . PHE B 1 309 ? -20.781 -7.152 9.359 1 97.81 309 PHE B C 1
ATOM 5530 O O . PHE B 1 309 ? -21.391 -7.574 8.375 1 97.81 309 PHE B O 1
ATOM 5537 N N . MET B 1 310 ? -20.328 -5.965 9.477 1 98.19 310 MET B N 1
ATOM 5538 C CA . MET B 1 310 ? -20.234 -5.047 8.344 1 98.19 310 MET B CA 1
ATOM 5539 C C . MET B 1 310 ? -18.781 -4.742 8.008 1 98.19 310 MET B C 1
ATOM 5541 O O . MET B 1 310 ? -17.922 -4.75 8.898 1 98.19 310 MET B O 1
ATOM 5545 N N . LEU B 1 311 ? -18.484 -4.562 6.785 1 98.69 311 LEU B N 1
ATOM 5546 C CA . LEU B 1 311 ? -17.203 -4.066 6.293 1 98.69 311 LEU B CA 1
ATOM 5547 C C . LEU B 1 311 ? -17.375 -2.697 5.637 1 98.69 311 LEU B C 1
ATOM 5549 O O . LEU B 1 311 ? -18.344 -2.467 4.906 1 98.69 311 LEU B O 1
ATOM 5553 N N . VAL B 1 312 ? -16.484 -1.793 5.953 1 98.75 312 VAL B N 1
ATOM 5554 C CA . VAL B 1 312 ? -16.484 -0.462 5.355 1 98.75 312 VAL B CA 1
ATOM 5555 C C . VAL B 1 312 ? -15.164 -0.215 4.648 1 98.75 312 VAL B C 1
ATOM 5557 O O . VAL B 1 312 ? -14.094 -0.415 5.23 1 98.75 312 VAL B O 1
ATOM 5560 N N . LYS B 1 313 ? -15.234 0.114 3.428 1 98.62 313 LYS B N 1
ATOM 5561 C CA . LYS B 1 313 ? -14.078 0.434 2.6 1 98.62 313 LYS B CA 1
ATOM 5562 C C . LYS B 1 313 ? -14.133 1.876 2.105 1 98.62 313 LYS B C 1
ATOM 5564 O O . LYS B 1 313 ? -15.102 2.275 1.452 1 98.62 313 LYS B O 1
ATOM 5569 N N . VAL B 1 314 ? -13.094 2.68 2.451 1 98.38 314 VAL B N 1
ATOM 5570 C CA . VAL B 1 314 ? -12.969 4.043 1.948 1 98.38 314 VAL B CA 1
ATOM 5571 C C . VAL B 1 314 ? -12.492 4.02 0.499 1 98.38 314 VAL B C 1
ATOM 5573 O O . VAL B 1 314 ? -11.453 3.43 0.192 1 98.38 314 VAL B O 1
ATOM 5576 N N . LEU B 1 315 ? -13.258 4.633 -0.376 1 98.25 315 LEU B N 1
ATOM 5577 C CA . LEU B 1 315 ? -12.914 4.625 -1.794 1 98.25 315 LEU B CA 1
ATOM 5578 C C . LEU B 1 315 ? -12.195 5.914 -2.184 1 98.25 315 LEU B C 1
ATOM 5580 O O . LEU B 1 315 ? -12.336 6.938 -1.511 1 98.25 315 LEU B O 1
ATOM 5584 N N . THR B 1 316 ? -11.484 5.859 -3.266 1 96.56 316 THR B N 1
ATOM 5585 C CA . THR B 1 316 ? -10.617 6.938 -3.738 1 96.56 316 THR B CA 1
ATOM 5586 C C . THR B 1 316 ? -11.43 8.211 -3.984 1 96.56 316 THR B C 1
ATOM 5588 O O . THR B 1 316 ? -10.945 9.312 -3.723 1 96.56 316 THR B O 1
ATOM 5591 N N . ASP B 1 317 ? -12.633 8.109 -4.43 1 96.12 317 ASP B N 1
ATOM 5592 C CA . ASP B 1 317 ? -13.406 9.258 -4.871 1 96.12 317 ASP B CA 1
ATOM 5593 C C . ASP B 1 317 ? -14.195 9.875 -3.715 1 96.12 317 ASP B C 1
ATOM 5595 O O . ASP B 1 317 ? -14.977 10.805 -3.914 1 96.12 317 ASP B O 1
ATOM 5599 N N . GLY B 1 318 ? -14.086 9.305 -2.504 1 96.31 318 GLY B N 1
ATOM 5600 C CA . GLY B 1 318 ? -14.742 9.867 -1.335 1 96.31 318 GLY B CA 1
ATOM 5601 C C . GLY B 1 318 ? -15.953 9.078 -0.892 1 96.31 318 GLY B C 1
ATOM 5602 O O . GLY B 1 318 ? -16.453 9.266 0.222 1 96.31 318 GLY B O 1
ATOM 5603 N N . ASP B 1 319 ? -16.422 8.203 -1.739 1 98.38 319 ASP B N 1
ATOM 5604 C CA . ASP B 1 319 ? -17.516 7.316 -1.343 1 98.38 319 ASP B CA 1
ATOM 5605 C C . ASP B 1 319 ? -17.031 6.242 -0.373 1 98.38 319 ASP B C 1
ATOM 5607 O O . ASP B 1 319 ? -15.82 6.074 -0.18 1 98.38 319 ASP B O 1
ATOM 5611 N N . LEU B 1 320 ? -17.984 5.656 0.297 1 98.75 320 LEU B N 1
ATOM 5612 C CA . LEU B 1 320 ? -17.75 4.445 1.074 1 98.75 320 LEU B CA 1
ATOM 5613 C C . LEU B 1 320 ? -18.406 3.238 0.413 1 98.75 320 LEU B C 1
ATOM 5615 O O . LEU B 1 320 ? -19.516 3.346 -0.117 1 98.75 320 LEU B O 1
ATOM 5619 N N . ALA B 1 321 ? -17.703 2.141 0.337 1 98.94 321 ALA B N 1
ATOM 5620 C CA . ALA B 1 321 ? -18.359 0.854 0.116 1 98.94 321 ALA B CA 1
ATOM 5621 C C . ALA B 1 321 ? -18.672 0.166 1.44 1 98.94 321 ALA B C 1
ATOM 5623 O O . ALA B 1 321 ? -17.812 0.035 2.305 1 98.94 321 ALA B O 1
ATOM 5624 N N . ILE B 1 322 ? -19.922 -0.239 1.62 1 98.94 322 ILE B N 1
ATOM 5625 C CA . ILE B 1 322 ? -20.359 -0.871 2.857 1 98.94 322 ILE B CA 1
ATOM 5626 C C . ILE B 1 322 ? -20.984 -2.23 2.549 1 98.94 322 ILE B C 1
ATOM 5628 O O . ILE B 1 322 ? -21.922 -2.324 1.75 1 98.94 322 ILE B O 1
ATOM 5632 N N . GLY B 1 323 ? -20.422 -3.242 3.127 1 98.88 323 GLY B N 1
ATOM 5633 C CA . GLY B 1 323 ? -20.969 -4.582 3.027 1 98.88 323 GLY B CA 1
ATOM 5634 C C . GLY B 1 323 ? -21.625 -5.062 4.316 1 98.88 323 GLY B C 1
ATOM 5635 O O . GLY B 1 323 ? -21 -4.996 5.383 1 98.88 323 GLY B O 1
ATOM 5636 N N . PHE B 1 324 ? -22.875 -5.469 4.223 1 98.81 324 PHE B N 1
ATOM 5637 C CA . PHE B 1 324 ? -23.594 -6.137 5.297 1 98.81 324 PHE B CA 1
ATOM 5638 C C . PHE B 1 324 ? -23.578 -7.648 5.098 1 98.81 324 PHE B C 1
ATOM 5640 O O . PHE B 1 324 ? -24.172 -8.156 4.145 1 98.81 324 PHE B O 1
ATOM 5647 N N . PHE B 1 325 ? -22.906 -8.344 6.004 1 98.81 325 PHE B N 1
ATOM 5648 C CA . PHE B 1 325 ? -22.703 -9.773 5.805 1 98.81 325 PHE B CA 1
ATOM 5649 C C . PHE B 1 325 ? -23.344 -10.578 6.934 1 98.81 325 PHE B C 1
ATOM 5651 O O . PHE B 1 325 ? -23.047 -10.344 8.109 1 98.81 325 PHE B O 1
ATOM 5658 N N . ASN B 1 326 ? -24.172 -11.469 6.59 1 98.38 326 ASN B N 1
ATOM 5659 C CA . ASN B 1 326 ? -24.781 -12.422 7.512 1 98.38 326 ASN B CA 1
ATOM 5660 C C . ASN B 1 326 ? -24.391 -13.859 7.176 1 98.38 326 ASN B C 1
ATOM 5662 O O . ASN B 1 326 ? -25 -14.492 6.32 1 98.38 326 ASN B O 1
ATOM 5666 N N . MET B 1 327 ? -23.438 -14.336 7.859 1 97.31 327 MET B N 1
ATOM 5667 C CA . MET B 1 327 ? -22.953 -15.68 7.559 1 97.31 327 MET B CA 1
ATOM 5668 C C . MET B 1 327 ? -23.609 -16.719 8.469 1 97.31 327 MET B C 1
ATOM 5670 O O . MET B 1 327 ? -23.25 -17.891 8.43 1 97.31 327 MET B O 1
ATOM 5674 N N . SER B 1 328 ? -24.562 -16.281 9.258 1 95.94 328 SER B N 1
ATOM 5675 C CA . SER B 1 328 ? -25.297 -17.188 10.141 1 95.94 328 SER B CA 1
ATOM 5676 C C . SER B 1 328 ? -26.391 -17.922 9.398 1 95.94 328 SER B C 1
ATOM 5678 O O . SER B 1 328 ? -26.578 -17.719 8.195 1 95.94 328 SER B O 1
ATOM 5680 N N . ASP B 1 329 ? -27.156 -18.766 10.172 1 96.19 329 ASP B N 1
ATOM 5681 C CA . ASP B 1 329 ? -28.141 -19.656 9.562 1 96.19 329 ASP B CA 1
ATOM 5682 C C . ASP B 1 329 ? -29.547 -19.062 9.641 1 96.19 329 ASP B C 1
ATOM 5684 O O . ASP B 1 329 ? -30.531 -19.719 9.273 1 96.19 329 ASP B O 1
ATOM 5688 N N . SER B 1 330 ? -29.656 -17.828 10.086 1 95.81 330 SER B N 1
ATOM 5689 C CA . SER B 1 330 ? -30.969 -17.172 10.203 1 95.81 330 SER B CA 1
ATOM 5690 C C . SER B 1 330 ? -30.906 -15.727 9.727 1 95.81 330 SER B C 1
ATOM 5692 O O . SER B 1 330 ? -29.828 -15.133 9.68 1 95.81 330 SER B O 1
ATOM 5694 N N . GLN B 1 331 ? -32 -15.258 9.328 1 96.31 331 GLN B N 1
ATOM 5695 C CA . GLN B 1 331 ? -32.094 -13.852 8.945 1 96.31 331 GLN B CA 1
ATOM 5696 C C . GLN B 1 331 ? -31.688 -12.938 10.102 1 96.31 331 GLN B C 1
ATOM 5698 O O . GLN B 1 331 ? -32 -13.219 11.258 1 96.31 331 GLN B O 1
ATOM 5703 N N . ARG B 1 332 ? -31.016 -11.797 9.773 1 96.06 332 ARG B N 1
ATOM 5704 C CA . ARG B 1 332 ? -30.562 -10.844 10.773 1 96.06 332 ARG B CA 1
ATOM 5705 C C . ARG B 1 332 ? -30.781 -9.406 10.305 1 96.06 332 ARG B C 1
ATOM 5707 O O . ARG B 1 332 ? -30.641 -9.117 9.117 1 96.06 332 ARG B O 1
ATOM 5714 N N . GLU B 1 333 ? -31.109 -8.555 11.234 1 96.19 333 GLU B N 1
ATOM 5715 C CA . GLU B 1 333 ? -31.047 -7.117 10.992 1 96.19 333 GLU B CA 1
ATOM 5716 C C . GLU B 1 333 ? -29.672 -6.551 11.352 1 96.19 333 GLU B C 1
ATOM 5718 O O . GLU B 1 333 ? -29.203 -6.723 12.484 1 96.19 333 GLU B O 1
ATOM 5723 N N . LEU B 1 334 ? -29.062 -5.949 10.406 1 97.31 334 LEU B N 1
ATOM 5724 C CA . LEU B 1 334 ? -27.734 -5.379 10.625 1 97.31 334 LEU B CA 1
ATOM 5725 C C . LEU B 1 334 ? -27.812 -3.854 10.664 1 97.31 334 LEU B C 1
ATOM 5727 O O . LEU B 1 334 ? -27.781 -3.201 9.617 1 97.31 334 LEU B O 1
ATOM 5731 N N . SER B 1 335 ? -27.797 -3.344 11.875 1 96.75 335 SER B N 1
ATOM 5732 C CA . SER B 1 335 ? -27.906 -1.9 12.062 1 96.75 335 SER B CA 1
ATOM 5733 C C . SER B 1 335 ? -26.531 -1.238 12.078 1 96.75 335 SER B C 1
ATOM 5735 O O . SER B 1 335 ? -25.703 -1.523 12.961 1 96.75 335 SER B O 1
ATOM 5737 N N . LEU B 1 336 ? -26.312 -0.418 11.094 1 97.19 336 LEU B N 1
ATOM 5738 C CA . LEU B 1 336 ? -25.109 0.394 11.008 1 97.19 336 LEU B CA 1
ATOM 5739 C C . LEU B 1 336 ? -25.391 1.826 11.453 1 97.19 336 LEU B C 1
ATOM 5741 O O . LEU B 1 336 ? -26.234 2.508 10.875 1 97.19 336 LEU B O 1
ATOM 5745 N N . GLN B 1 337 ? -24.688 2.23 12.523 1 96.88 337 GLN B N 1
ATOM 5746 C CA . GLN B 1 337 ? -24.719 3.633 12.93 1 96.88 337 GLN B CA 1
ATOM 5747 C C . GLN B 1 337 ? -23.672 4.438 12.18 1 96.88 337 GLN B C 1
ATOM 5749 O O . GLN B 1 337 ? -22.484 4.102 12.219 1 96.88 337 GLN B O 1
ATOM 5754 N N . PHE B 1 338 ? -24.125 5.535 11.531 1 97.56 338 PHE B N 1
ATOM 5755 C CA . PHE B 1 338 ? -23.203 6.301 10.703 1 97.56 338 PHE B CA 1
ATOM 5756 C C . PHE B 1 338 ? -22.094 6.914 11.547 1 97.56 338 PHE B C 1
ATOM 5758 O O . PHE B 1 338 ? -20.984 7.137 11.062 1 97.56 338 PHE B O 1
ATOM 5765 N N . TRP B 1 339 ? -22.328 7.133 12.836 1 95.25 339 TRP B N 1
ATOM 5766 C CA . TRP B 1 339 ? -21.328 7.656 13.758 1 95.25 339 TRP B CA 1
ATOM 5767 C C . TRP B 1 339 ? -20.109 6.738 13.828 1 95.25 339 TRP B C 1
ATOM 5769 O O . TRP B 1 339 ? -18.984 7.203 14 1 95.25 339 TRP B O 1
ATOM 5779 N N . ASP B 1 340 ? -20.297 5.43 13.625 1 95.44 340 ASP B N 1
ATOM 5780 C CA . ASP B 1 340 ? -19.203 4.453 13.711 1 95.44 340 ASP B CA 1
ATOM 5781 C C . ASP B 1 340 ? -18.25 4.586 12.531 1 95.44 340 ASP B C 1
ATOM 5783 O O . ASP B 1 340 ? -17.141 4.051 12.562 1 95.44 340 ASP B O 1
ATOM 5787 N N . MET B 1 341 ? -18.656 5.32 11.477 1 96.25 341 MET B N 1
ATOM 5788 C CA . MET B 1 341 ? -17.812 5.551 10.312 1 96.25 341 MET B CA 1
ATOM 5789 C C . MET B 1 341 ? -17.266 6.977 10.305 1 96.25 341 MET B C 1
ATOM 5791 O O . MET B 1 341 ? -16.672 7.414 9.328 1 96.25 341 MET B O 1
ATOM 5795 N N . GLY B 1 342 ? -17.594 7.723 11.312 1 95.94 342 GLY B N 1
ATOM 5796 C CA . GLY B 1 342 ? -17.078 9.078 11.422 1 95.94 342 GLY B CA 1
ATOM 5797 C C . GLY B 1 342 ? -18.062 10.133 10.953 1 95.94 342 GLY B C 1
ATOM 5798 O O . GLY B 1 342 ? -17.688 11.289 10.734 1 95.94 342 GLY B O 1
ATOM 5799 N N . LEU B 1 343 ? -19.328 9.758 10.82 1 97.25 343 LEU B N 1
ATOM 5800 C CA . LEU B 1 343 ? -20.344 10.711 10.375 1 97.25 343 LEU B CA 1
ATOM 5801 C C . LEU B 1 343 ? -21.359 10.977 11.469 1 97.25 343 LEU B C 1
ATOM 5803 O O . LEU B 1 343 ? -22.391 10.289 11.555 1 97.25 343 LEU B O 1
ATOM 5807 N N . PRO B 1 344 ? -21.141 11.984 12.234 1 94.25 344 PRO B N 1
ATOM 5808 C CA . PRO B 1 344 ? -22.141 12.312 13.258 1 94.25 344 PRO B CA 1
ATOM 5809 C C . PRO B 1 344 ? -23.359 13.008 12.672 1 94.25 344 PRO B C 1
ATOM 5811 O O . PRO B 1 344 ? -23.266 13.695 11.656 1 94.25 344 PRO B O 1
ATOM 5814 N N . TYR B 1 345 ? -24.453 12.852 13.344 1 93.12 345 TYR B N 1
ATOM 5815 C CA . TYR B 1 345 ? -25.688 13.516 12.938 1 93.12 345 TYR B CA 1
ATOM 5816 C C . TYR B 1 345 ? -25.516 15.031 12.891 1 93.12 345 TYR B C 1
ATOM 5818 O O . TYR B 1 345 ? -26.047 15.695 12.008 1 93.12 345 TYR B O 1
ATOM 5826 N N . ALA B 1 346 ? -24.75 15.492 13.75 1 91.88 346 ALA B N 1
ATOM 5827 C CA . ALA B 1 346 ? -24.562 16.922 13.938 1 91.88 346 ALA B CA 1
ATOM 5828 C C . ALA B 1 346 ? -23.828 17.547 12.742 1 91.88 346 ALA B C 1
ATOM 5830 O O . ALA B 1 346 ? -23.828 18.766 12.57 1 91.88 346 ALA B O 1
ATOM 5831 N N . ALA B 1 347 ? -23.203 16.734 11.914 1 92.5 347 ALA B N 1
ATOM 5832 C CA . ALA B 1 347 ? -22.5 17.234 10.734 1 92.5 347 ALA B CA 1
ATOM 5833 C C . ALA B 1 347 ? -23.484 17.719 9.672 1 92.5 347 ALA B C 1
ATOM 5835 O O . ALA B 1 347 ? -23.109 18.438 8.742 1 92.5 347 ALA B O 1
ATOM 5836 N N . GLY B 1 348 ? -24.703 17.297 9.789 1 93.88 348 GLY B N 1
ATOM 5837 C CA . GLY B 1 348 ? -25.734 17.734 8.859 1 93.88 348 GLY B CA 1
ATOM 5838 C C . GLY B 1 348 ? -25.672 17.016 7.527 1 93.88 348 GLY B C 1
ATOM 5839 O O . GLY B 1 348 ? -26.328 17.438 6.566 1 93.88 348 GLY B O 1
ATOM 5840 N N . CYS B 1 349 ? -24.875 15.984 7.449 1 95.81 349 CYS B N 1
ATOM 5841 C CA . CYS B 1 349 ? -24.75 15.211 6.219 1 95.81 349 CYS B CA 1
ATOM 5842 C C . CYS B 1 349 ? -25.5 13.891 6.32 1 95.81 349 CYS B C 1
ATOM 5844 O O . CYS B 1 349 ? -25.922 13.5 7.406 1 95.81 349 CYS B O 1
ATOM 5846 N N . ALA B 1 350 ? -25.797 13.344 5.184 1 97.62 350 ALA B N 1
ATOM 5847 C CA . ALA B 1 350 ? -26.438 12.047 5.035 1 97.62 350 ALA B CA 1
ATOM 5848 C C . ALA B 1 350 ? -25.703 11.18 4.016 1 97.62 350 ALA B C 1
ATOM 5850 O O . ALA B 1 350 ? -24.719 11.609 3.43 1 97.62 350 ALA B O 1
ATOM 5851 N N . LEU B 1 351 ? -26.141 9.945 3.928 1 98.56 351 LEU B N 1
ATOM 5852 C CA . LEU B 1 351 ? -25.594 9.039 2.93 1 98.56 351 LEU B CA 1
ATOM 5853 C C . LEU B 1 351 ? -26.656 8.641 1.911 1 98.56 351 LEU B C 1
ATOM 5855 O O . LEU B 1 351 ? -27.75 8.219 2.285 1 98.56 351 LEU B O 1
ATOM 5859 N N . SER B 1 352 ? -26.375 8.922 0.647 1 98.81 352 SER B N 1
ATOM 5860 C CA . SER B 1 352 ? -27.141 8.32 -0.439 1 98.81 352 SER B CA 1
ATOM 5861 C C . SER B 1 352 ? -26.641 6.918 -0.767 1 98.81 352 SER B C 1
ATOM 5863 O O . SER B 1 352 ? -25.469 6.746 -1.13 1 98.81 352 SER B O 1
ATOM 5865 N N . LEU B 1 353 ? -27.547 5.918 -0.619 1 98.88 353 LEU B N 1
ATOM 5866 C CA . LEU B 1 353 ? -27.109 4.531 -0.74 1 98.88 353 LEU B CA 1
ATOM 5867 C C . LEU B 1 353 ? -27.547 3.941 -2.078 1 98.88 353 LEU B C 1
ATOM 5869 O O . LEU B 1 353 ? -28.656 4.195 -2.545 1 98.88 353 LEU B O 1
ATOM 5873 N N . TYR B 1 354 ? -26.625 3.264 -2.73 1 98.88 354 TYR B N 1
ATOM 5874 C CA . TYR B 1 354 ? -26.828 2.543 -3.984 1 98.88 354 TYR B CA 1
ATOM 5875 C C . TYR B 1 354 ? -26.531 1.058 -3.812 1 98.88 354 TYR B C 1
ATOM 5877 O O . TYR B 1 354 ? -25.453 0.675 -3.377 1 98.88 354 TYR B O 1
ATOM 5885 N N . ASP B 1 355 ? -27.547 0.179 -4.074 1 98.88 355 ASP B N 1
ATOM 5886 C CA . ASP B 1 355 ? -27.406 -1.271 -3.973 1 98.88 355 ASP B CA 1
ATOM 5887 C C . ASP B 1 355 ? -26.562 -1.82 -5.133 1 98.88 355 ASP B C 1
ATOM 5889 O O . ASP B 1 355 ? -26.984 -1.752 -6.289 1 98.88 355 ASP B O 1
ATOM 5893 N N . CYS B 1 356 ? -25.484 -2.459 -4.875 1 98.94 356 CYS B N 1
ATOM 5894 C CA . CYS B 1 356 ? -24.516 -2.863 -5.891 1 98.94 356 CYS B CA 1
ATOM 5895 C C . CYS B 1 356 ? -24.922 -4.188 -6.531 1 98.94 356 CYS B C 1
ATOM 5897 O O . CYS B 1 356 ? -24.375 -4.578 -7.562 1 98.94 356 CYS B O 1
ATOM 5899 N N . TRP B 1 357 ? -25.844 -4.914 -5.969 1 98.75 357 TRP B N 1
ATOM 5900 C CA . TRP B 1 357 ? -26.328 -6.152 -6.574 1 98.75 357 TRP B CA 1
ATOM 5901 C C . TRP B 1 357 ? -27.609 -5.914 -7.371 1 98.75 357 TRP B C 1
ATOM 5903 O O . TRP B 1 357 ? -27.75 -6.41 -8.492 1 98.75 357 TRP B O 1
ATOM 5913 N N . GLU B 1 358 ? -28.453 -5.086 -6.824 1 98.25 358 GLU B N 1
ATOM 5914 C CA . GLU B 1 358 ? -29.703 -4.773 -7.527 1 98.25 358 GLU B CA 1
ATOM 5915 C C . GLU B 1 358 ? -29.5 -3.621 -8.508 1 98.25 358 GLU B C 1
ATOM 5917 O O . GLU B 1 358 ? -30.375 -3.359 -9.344 1 98.25 358 GLU B O 1
ATOM 5922 N N . HIS B 1 359 ? -28.422 -2.9 -8.422 1 98.44 359 HIS B N 1
ATOM 5923 C CA . HIS B 1 359 ? -28.078 -1.778 -9.289 1 98.44 359 HIS B CA 1
ATOM 5924 C C . HIS B 1 359 ? -29.156 -0.702 -9.25 1 98.44 359 HIS B C 1
ATOM 5926 O O . HIS B 1 359 ? -29.641 -0.257 -10.289 1 98.44 359 HIS B O 1
ATOM 5932 N N . LYS B 1 360 ? -29.438 -0.312 -8.055 1 98.5 360 LYS B N 1
ATOM 5933 C CA . LYS B 1 360 ? -30.469 0.701 -7.918 1 98.5 360 LYS B CA 1
ATOM 5934 C C . LYS B 1 360 ? -30.234 1.568 -6.684 1 98.5 360 LYS B C 1
ATOM 5936 O O . LYS B 1 360 ? -29.609 1.124 -5.715 1 98.5 360 LYS B O 1
ATOM 5941 N N . GLU B 1 361 ? -30.844 2.719 -6.691 1 98.38 361 GLU B N 1
ATOM 5942 C CA . GLU B 1 361 ? -30.797 3.625 -5.547 1 98.38 361 GLU B CA 1
ATOM 5943 C C . GLU B 1 361 ? -31.719 3.152 -4.426 1 98.38 361 GLU B C 1
ATOM 5945 O O . GLU B 1 361 ? -32.844 2.711 -4.684 1 98.38 361 GLU B O 1
ATOM 5950 N N . LEU B 1 362 ? -31.188 3.199 -3.262 1 98.5 362 LEU B N 1
ATOM 5951 C CA . LEU B 1 362 ? -32 2.818 -2.109 1 98.5 362 LEU B CA 1
ATOM 5952 C C . LEU B 1 362 ? -32.594 4.047 -1.438 1 98.5 362 LEU B C 1
ATOM 5954 O O . LEU B 1 362 ? -33.594 3.945 -0.729 1 98.5 362 LEU B O 1
ATOM 5958 N N . GLY B 1 363 ? -31.922 5.223 -1.63 1 98.31 363 GLY B N 1
ATOM 5959 C CA . GLY B 1 363 ? -32.375 6.453 -1.009 1 98.31 363 GLY B CA 1
ATOM 5960 C C . GLY B 1 363 ? -31.344 7.094 -0.106 1 98.31 363 GLY B C 1
ATOM 5961 O O . GLY B 1 363 ? -30.188 6.66 -0.077 1 98.31 363 GLY B O 1
ATOM 5962 N N . VAL B 1 364 ? -31.766 8.18 0.53 1 98.5 364 VAL B N 1
ATOM 5963 C CA . VAL B 1 364 ? -30.906 8.961 1.417 1 98.5 364 VAL B CA 1
ATOM 5964 C C . VAL B 1 364 ? -31.25 8.641 2.871 1 98.5 364 VAL B C 1
ATOM 5966 O O . VAL B 1 364 ? -32.406 8.633 3.256 1 98.5 364 VAL B O 1
ATOM 5969 N N . PHE B 1 365 ? -30.266 8.289 3.605 1 98.19 365 PHE B N 1
ATOM 5970 C CA . PHE B 1 365 ? -30.438 7.914 5.004 1 98.19 365 PHE B CA 1
ATOM 5971 C C . PHE B 1 365 ? -29.594 8.797 5.91 1 98.19 365 PHE B C 1
ATOM 5973 O O . PHE B 1 365 ? -28.469 9.188 5.543 1 98.19 365 PHE B O 1
ATOM 5980 N N . ARG B 1 366 ? -30.172 9.039 7.094 1 95.69 366 ARG B N 1
ATOM 5981 C CA . ARG B 1 366 ? -29.469 9.805 8.117 1 95.69 366 ARG B CA 1
ATOM 5982 C C . ARG B 1 366 ? -29.266 8.977 9.383 1 95.69 366 ARG B C 1
ATOM 5984 O O . ARG B 1 366 ? -30.094 8.148 9.727 1 95.69 366 ARG B O 1
ATOM 5991 N N . GLU B 1 367 ? -28.141 9.148 9.992 1 94.88 367 GLU B N 1
ATOM 5992 C CA . GLU B 1 367 ? -27.797 8.609 11.305 1 94.88 367 GLU B CA 1
ATOM 5993 C C . GLU B 1 367 ? -27.562 7.105 11.242 1 94.88 367 GLU B C 1
ATOM 5995 O O . GLU B 1 367 ? -26.641 6.594 11.906 1 94.88 367 GLU B O 1
ATOM 6000 N N . ARG B 1 368 ? -28.5 6.359 10.531 1 96.38 368 ARG B N 1
ATOM 6001 C CA . ARG B 1 368 ? -28.328 4.91 10.539 1 96.38 368 ARG B CA 1
ATOM 6002 C C . ARG B 1 368 ? -28.984 4.273 9.32 1 96.38 368 ARG B C 1
ATOM 6004 O O . ARG B 1 368 ? -29.828 4.895 8.672 1 96.38 368 ARG B O 1
ATOM 6011 N N . TYR B 1 369 ? -28.625 3.121 8.93 1 97.88 369 TYR B N 1
ATOM 6012 C CA . TYR B 1 369 ? -29.234 2.207 7.961 1 97.88 369 TYR B CA 1
ATOM 6013 C C . TYR B 1 369 ? -29.234 0.778 8.492 1 97.88 369 TYR B C 1
ATOM 6015 O O . TYR B 1 369 ? -28.188 0.262 8.906 1 97.88 369 TYR B O 1
ATOM 6023 N N . ALA B 1 370 ? -30.406 0.138 8.562 1 97.56 370 ALA B N 1
ATOM 6024 C CA . ALA B 1 370 ? -30.547 -1.165 9.203 1 97.56 370 ALA B CA 1
ATOM 6025 C C . ALA B 1 370 ? -31.281 -2.152 8.297 1 97.56 370 ALA B C 1
ATOM 6027 O O . ALA B 1 370 ? -32.438 -2.494 8.539 1 97.56 370 ALA B O 1
ATOM 6028 N N . PRO B 1 371 ? -30.594 -2.689 7.34 1 98.06 371 PRO B N 1
ATOM 6029 C CA . PRO B 1 371 ? -31.234 -3.668 6.457 1 98.06 371 PRO B CA 1
ATOM 6030 C C . PRO B 1 371 ? -31.391 -5.039 7.113 1 98.06 371 PRO B C 1
ATOM 6032 O O . PRO B 1 371 ? -30.656 -5.367 8.047 1 98.06 371 PRO B O 1
ATOM 6035 N N . VAL B 1 372 ? -32.375 -5.777 6.656 1 97.81 372 VAL B N 1
ATOM 6036 C CA . VAL B 1 372 ? -32.5 -7.191 6.984 1 97.81 372 VAL B CA 1
ATOM 6037 C C . VAL B 1 372 ? -31.797 -8.039 5.922 1 97.81 372 VAL B C 1
ATOM 6039 O O . VAL B 1 372 ? -32.062 -7.883 4.727 1 97.81 372 VAL B O 1
ATOM 6042 N N . VAL B 1 373 ? -30.906 -8.844 6.375 1 98.31 373 VAL B N 1
ATOM 6043 C CA . VAL B 1 373 ? -30.109 -9.68 5.48 1 98.31 373 VAL B CA 1
ATOM 6044 C C . VAL B 1 373 ? -30.406 -11.148 5.746 1 98.31 373 VAL B C 1
ATOM 6046 O O . VAL B 1 373 ? -30.375 -11.602 6.895 1 98.31 373 VAL B O 1
ATOM 6049 N N . GLY B 1 374 ? -30.75 -11.93 4.707 1 98.31 374 GLY B N 1
ATOM 6050 C CA . GLY B 1 374 ? -31.047 -13.344 4.836 1 98.31 374 GLY B CA 1
ATOM 6051 C C . GLY B 1 374 ? -29.844 -14.172 5.266 1 98.31 374 GLY B C 1
ATOM 6052 O O . GLY B 1 374 ? -28.719 -13.68 5.258 1 98.31 374 GLY B O 1
ATOM 6053 N N . ALA B 1 375 ? -30.156 -15.461 5.645 1 98 375 ALA B N 1
ATOM 6054 C CA . ALA B 1 375 ? -29.094 -16.391 6.016 1 98 375 ALA B CA 1
ATOM 6055 C C . ALA B 1 375 ? -28.094 -16.562 4.879 1 98 375 ALA B C 1
ATOM 6057 O O . ALA B 1 375 ? -28.484 -16.719 3.719 1 98 375 ALA B O 1
ATOM 6058 N N . HIS B 1 376 ? -26.766 -16.516 5.199 1 98.38 376 HIS B N 1
ATOM 6059 C CA . HIS B 1 376 ? -25.672 -16.734 4.27 1 98.38 376 HIS B CA 1
ATOM 6060 C C . HIS B 1 376 ? -25.656 -15.68 3.17 1 98.38 376 HIS B C 1
ATOM 6062 O O . HIS B 1 376 ? -25.047 -15.883 2.115 1 98.38 376 HIS B O 1
ATOM 6068 N N . ASP B 1 377 ? -26.266 -14.539 3.387 1 98.69 377 ASP B N 1
ATOM 6069 C CA . ASP B 1 377 ? -26.469 -13.531 2.352 1 98.69 377 ASP B CA 1
ATOM 6070 C C . ASP B 1 377 ? -25.734 -12.234 2.707 1 98.69 377 ASP B C 1
ATOM 6072 O O . ASP B 1 377 ? -25.109 -12.141 3.764 1 98.69 377 ASP B O 1
ATOM 6076 N N . CYS B 1 378 ? -25.812 -11.312 1.752 1 98.88 378 CYS B N 1
ATOM 6077 C CA . CYS B 1 378 ? -25.188 -10.023 1.987 1 98.88 378 CYS B CA 1
ATOM 6078 C C . CYS B 1 378 ? -25.922 -8.906 1.252 1 98.88 378 CYS B C 1
ATOM 6080 O O . CYS B 1 378 ? -26.75 -9.172 0.385 1 98.88 378 CYS B O 1
ATOM 6082 N N . LEU B 1 379 ? -25.688 -7.754 1.69 1 98.88 379 LEU B N 1
ATOM 6083 C CA . LEU B 1 379 ? -25.984 -6.508 0.994 1 98.88 379 LEU B CA 1
ATOM 6084 C C . LEU B 1 379 ? -24.734 -5.637 0.88 1 98.88 379 LEU B C 1
ATOM 6086 O O . LEU B 1 379 ? -24.031 -5.422 1.869 1 98.88 379 LEU B O 1
ATOM 6090 N N . VAL B 1 380 ? -24.406 -5.215 -0.337 1 98.94 380 VAL B N 1
ATOM 6091 C CA . VAL B 1 380 ? -23.297 -4.281 -0.537 1 98.94 380 VAL B CA 1
ATOM 6092 C C . VAL B 1 380 ? -23.828 -2.98 -1.138 1 98.94 380 VAL B C 1
ATOM 6094 O O . VAL B 1 380 ? -24.5 -2.994 -2.164 1 98.94 380 VAL B O 1
ATOM 6097 N N . VAL B 1 381 ? -23.484 -1.89 -0.499 1 98.94 381 VAL B N 1
ATOM 6098 C CA . VAL B 1 381 ? -23.953 -0.602 -1.005 1 98.94 381 VAL B CA 1
ATOM 6099 C C . VAL B 1 381 ? -22.766 0.333 -1.203 1 98.94 381 VAL B C 1
ATOM 6101 O O . VAL B 1 381 ? -21.75 0.218 -0.504 1 98.94 381 VAL B O 1
ATOM 6104 N N . ARG B 1 382 ? -22.844 1.1 -2.162 1 98.88 382 ARG B N 1
ATOM 6105 C CA . ARG B 1 382 ? -22.016 2.295 -2.27 1 98.88 382 ARG B CA 1
ATOM 6106 C C . ARG B 1 382 ? -22.703 3.498 -1.636 1 98.88 382 ARG B C 1
ATOM 6108 O O . ARG B 1 382 ? -23.891 3.721 -1.849 1 98.88 382 ARG B O 1
ATOM 6115 N N . ALA B 1 383 ? -22 4.184 -0.814 1 98.81 383 ALA B N 1
ATOM 6116 C CA . ALA B 1 383 ? -22.562 5.293 -0.044 1 98.81 383 ALA B CA 1
ATOM 6117 C C . ALA B 1 383 ? -21.891 6.613 -0.423 1 98.81 383 ALA B C 1
ATOM 6119 O O . ALA B 1 383 ? -20.672 6.754 -0.32 1 98.81 383 ALA B O 1
ATOM 6120 N N . LYS B 1 384 ? -22.656 7.531 -0.824 1 98.5 384 LYS B N 1
ATOM 6121 C CA . LYS B 1 384 ? -22.203 8.883 -1.16 1 98.5 384 LYS B CA 1
ATOM 6122 C C . LYS B 1 384 ? -22.641 9.883 -0.103 1 98.5 384 LYS B C 1
ATOM 6124 O O . LYS B 1 384 ? -23.812 9.914 0.279 1 98.5 384 LYS B O 1
ATOM 6129 N N . LEU B 1 385 ? -21.688 10.625 0.393 1 98.19 385 LEU B N 1
ATOM 6130 C CA . LEU B 1 385 ? -22.031 11.672 1.342 1 98.19 385 LEU B CA 1
ATOM 6131 C C . LEU B 1 385 ? -22.812 12.797 0.651 1 98.19 385 LEU B C 1
ATOM 6133 O O . LEU B 1 385 ? -22.406 13.266 -0.416 1 98.19 385 LEU B O 1
ATOM 6137 N N . VAL B 1 386 ? -23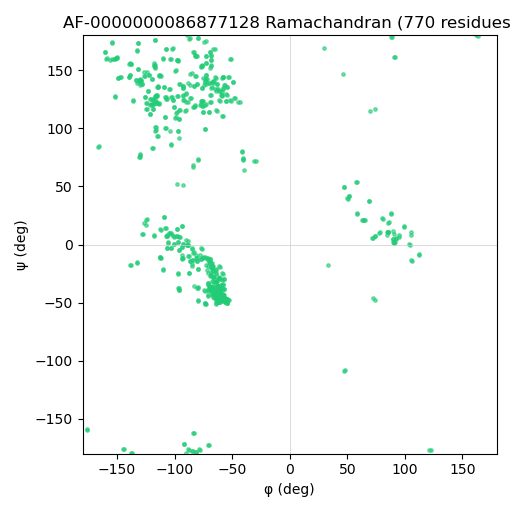.938 13.148 1.22 1 97.06 386 VAL B N 1
ATOM 6138 C CA . VAL B 1 386 ? -24.75 14.211 0.65 1 97.06 386 VAL B CA 1
ATOM 6139 C C . VAL B 1 386 ? -25.156 15.195 1.749 1 97.06 386 VAL B C 1
ATOM 6141 O O . VAL B 1 386 ? -25.234 14.82 2.922 1 97.06 386 VAL B O 1
ATOM 6144 N N . LYS B 1 387 ? -25.375 16.5 1.396 1 89.88 387 LYS B N 1
ATOM 6145 C CA . LYS B 1 387 ? -25.844 17.516 2.322 1 89.88 387 LYS B CA 1
ATOM 6146 C C . LYS B 1 387 ? -27.359 17.625 2.303 1 89.88 387 LYS B C 1
ATOM 6148 O O . LYS B 1 387 ? -28 17.375 1.272 1 89.88 387 LYS B O 1
#

Nearest PDB structures (foldseek):
  4ogz-assembly2_B  TM=9.360E-01  e=5.063E-42  Bacteroides fragilis NCTC 9343
  4nzj-assembly1_A  TM=9.077E-01  e=9.413E-41  Bacteroides fragilis NCTC 9343
  3a5v-assembly1_A  TM=8.892E-01  e=6.605E-40  Umbelopsis vinacea
  3lx9-assembly1_B  TM=8.948E-01  e=1.084E-37  Homo sapiens
  1t0o-assembly1_A  TM=8.944E-01  e=2.392E-36  Trichoderma reesei

Secondary structure (DSSP, 8-state):
------TTSS--EEEESHHHHTT---HHHHHHHHHHHHHTTTTTTT--EEE--S--B-SS--TTS---B-TTT-TT-HHHHHHHHHHTT-EEEEEEESSSB-TTSSB--TT-HHHHHHHHHHHT--EEEEE-TT--TTS-HHHHHHHHHHHHHTSSS--EEEE--TT-TTGGGTHHHHT-SEEE-S----SSHHHHHHHHHHTTT-GGG-BTTBEEE---B-TT-TT--S-TTT-------HHHHHHHHHHHHHTT--EEE-S-GGG--HHHHHHHT-HHHHHHHT-TT-PPPEEEPPBSGGG--TTEEEEEEE-TTS-EEEEEEE-SSS-EE-BEEGGGGT--GGG--EEEEEETTTTEEEEEE-SEE--EE-TTEEEEEEEEEE-/------TTSS--EEEESHHHHTT---HHHHHHHHHHHHHTTTTTTT--EEE--S--B-SS--TTS---B-TTT-TT-HHHHHHHHHHTT-EEEEEEESSSB-TTSSB--TT-HHHHHHHHHHHT--EEEEE-TT--TTS-HHHHHHHHHHHHHTSSS--EEEE--TT-TTGGGTHHHHT-SEEE-S----SSHHHHHHHHHHTTT-GGG-BTTBEEE---B-TT-TT--S-TTT-------HHHHHHHHHHHHHTT--EEE-S-GGG--HHHHHHHT-HHHHHHHT-TT-PPPEEEPPBSGGG--TTEEEEEEE-TTS-EEEEEEE-SSS-EE-BEEGGGGT--GGG--EEEEEETTTTEEEEEE-SEE--EE-TTEEEEEEEEEE-

Organism: NCBI:txid248903